Protein AF-A0A8T7DQ80-F1 (afdb_monomer_lite)

pLDDT: mean 82.79, std 16.05, range [33.38, 98.5]

Secondary structure (DSSP, 8-state):
----PPPPP---PPPTTTHHHHHHHHHHHHHHHT------PPPPP-THHHHHT-EEEEETTEEEEEEEPPHHHHHHHHSS-TTTTT-EEEEEEEEE-SSS-BEEEGGGT-TTPBPHHHHHHTT--TT-HHHHHHHHHHHHHHBPPSPB-TT-EEEEEEEE---SSB--EEEEEE-SS-EEEEEE--B-TTS--SS--HHHHHHHHHHT--EEE-SHHHHHHHHHTS-SEEE-TTSSSEEEE--EEEEE-HHHHHHHHHTTTEEE---GGGGG-BBTTB--SEEEEEE-TTS-EEEEEEEEEEEEEETTEEEEEEEEE-BSSGGG-----HHHHHHHHHS-PBPSBHHHHHHHHHHHHHHHT-EEEEEEEE-S-PPPTT--EE-TTS-EEB--SEEEEEEE--S-S--TT----TTS-HHHHHHHHHHHHHHHHT-

Sequence (435 aa):
MNVTKPKALHQRRLTNQQRPALCVLLLVLCLALSGCATWQSPETFDITVLRARAETEAVGGVRLSAAVLSSAESQQIFGAAVNEAGVQPVWIELENSTDQALWLMRSGTDPDLFSPLEVAWTFHKAFAADTNASIDEHFDALSFQNPILRGETKSGILYTNPHRKTRFLVIDILGQGQLFPFTLFPRVPDDVTDETTRLDRATRLIEAAEADYQQADEFRAALERLPCCATNADGSRAGDPVNAVLVGDIEAVAAAVIRRGFRADIKAVDNEQHLFDRKPDFVLRKVGQSAAPANWLRIWVAPMRYQGKAVFLVQTGRPLGWRFTELEDDDELEKQDLELKLNSSIDEVRDLLIEDLLYSGGLAKLAFVNGVGATEPGEYRSNLGGNRYQTDGLRAVMFLLTRPLSLSDLELLDWHPLLKLREIEAIENNENNQR

Structure (mmCIF, N/CA/C/O backbone):
data_AF-A0A8T7DQ80-F1
#
_entry.id   AF-A0A8T7DQ80-F1
#
loop_
_atom_site.group_PDB
_atom_site.id
_atom_site.type_symbol
_atom_site.label_atom_id
_atom_site.label_alt_id
_atom_site.label_comp_id
_atom_site.label_asym_id
_atom_site.label_entity_id
_atom_site.label_seq_id
_atom_site.pdbx_PDB_ins_code
_atom_site.Cartn_x
_atom_site.Cartn_y
_atom_site.Cartn_z
_atom_site.occupancy
_atom_site.B_iso_or_equiv
_atom_site.auth_seq_id
_atom_site.auth_comp_id
_atom_site.auth_asym_id
_atom_site.auth_atom_id
_atom_site.pdbx_PDB_model_num
ATOM 1 N N . MET A 1 1 ? -8.228 85.689 -3.441 1.00 42.44 1 MET A N 1
ATOM 2 C CA . MET A 1 1 ? -7.731 84.922 -2.278 1.00 42.44 1 MET A CA 1
ATOM 3 C C . MET A 1 1 ? -8.676 85.143 -1.110 1.00 42.44 1 MET A C 1
ATOM 5 O O . MET A 1 1 ? -8.646 86.218 -0.535 1.00 42.44 1 MET A O 1
ATOM 9 N N . ASN A 1 2 ? -9.554 84.185 -0.814 1.00 33.38 2 ASN A N 1
ATOM 10 C CA . ASN A 1 2 ? -9.916 83.829 0.559 1.00 33.38 2 ASN A CA 1
ATOM 11 C C . ASN A 1 2 ? -10.813 82.591 0.569 1.00 33.38 2 ASN A C 1
ATOM 13 O O . ASN A 1 2 ? -11.728 82.443 -0.235 1.00 33.38 2 ASN A O 1
ATOM 17 N N . VAL A 1 3 ? -10.448 81.694 1.475 1.00 40.69 3 VAL A N 1
ATOM 18 C CA . VAL A 1 3 ? -10.930 80.333 1.685 1.00 40.69 3 VAL A CA 1
ATOM 19 C C . VAL A 1 3 ? -12.301 80.349 2.363 1.00 40.69 3 VAL A C 1
ATOM 21 O O . VAL A 1 3 ? -12.510 81.102 3.310 1.00 40.69 3 VAL A O 1
ATOM 24 N N . THR A 1 4 ? -13.205 79.453 1.963 1.00 39.44 4 THR A N 1
ATOM 25 C CA . THR A 1 4 ? -14.360 79.052 2.786 1.00 39.44 4 THR A CA 1
ATOM 26 C C . THR A 1 4 ? -14.450 77.524 2.822 1.00 39.44 4 THR A C 1
ATOM 28 O O . THR A 1 4 ? -14.641 76.870 1.803 1.00 39.44 4 THR A O 1
ATOM 31 N N . LYS A 1 5 ? -14.228 76.956 4.016 1.00 37.59 5 LYS A N 1
ATOM 32 C CA . LYS A 1 5 ? -14.289 75.517 4.332 1.00 37.59 5 LYS A CA 1
ATOM 33 C C . LYS A 1 5 ? -15.748 75.040 4.469 1.00 37.59 5 LYS A C 1
ATOM 35 O O . LYS A 1 5 ? -16.559 75.797 5.004 1.00 37.59 5 LYS A O 1
ATOM 40 N N . PRO A 1 6 ? -16.080 73.785 4.109 1.00 41.59 6 PRO A N 1
ATOM 41 C CA . PRO A 1 6 ? -17.365 73.181 4.447 1.00 41.59 6 PRO A CA 1
ATOM 42 C C . PRO A 1 6 ? -17.398 72.581 5.869 1.00 41.59 6 PRO A C 1
ATOM 44 O O . PRO A 1 6 ? -16.375 72.329 6.505 1.00 41.59 6 PRO A O 1
ATOM 47 N N . LYS A 1 7 ? -18.635 72.422 6.352 1.00 41.66 7 LYS A N 1
ATOM 48 C CA . LYS A 1 7 ? -19.104 72.176 7.725 1.00 41.66 7 LYS A CA 1
ATOM 49 C C . LYS A 1 7 ? -18.701 70.808 8.301 1.00 41.66 7 LYS A C 1
ATOM 51 O O . LYS A 1 7 ? -18.725 69.800 7.605 1.00 41.66 7 LYS A O 1
ATOM 56 N N . ALA A 1 8 ? -18.423 70.783 9.605 1.00 40.50 8 ALA A N 1
ATOM 57 C CA . ALA A 1 8 ? -18.152 69.578 10.385 1.00 40.50 8 ALA A CA 1
ATOM 58 C C . ALA A 1 8 ? -19.435 68.772 10.674 1.00 40.50 8 ALA A C 1
ATOM 60 O O . ALA A 1 8 ? -20.401 69.309 11.218 1.00 40.50 8 ALA A O 1
ATOM 61 N N . LEU A 1 9 ? -19.415 67.475 10.356 1.00 43.16 9 LEU A N 1
ATOM 62 C CA . LEU A 1 9 ? -20.374 66.480 10.841 1.00 43.16 9 LEU A CA 1
ATOM 63 C C . LEU A 1 9 ? -20.007 66.075 12.276 1.00 43.16 9 LEU A C 1
ATOM 65 O O . LEU A 1 9 ? -18.862 65.758 12.595 1.00 43.16 9 LEU A O 1
ATOM 69 N N . HIS A 1 10 ? -21.004 66.127 13.150 1.00 39.41 10 HIS A N 1
ATOM 70 C CA . HIS A 1 10 ? -20.900 65.915 14.587 1.00 39.41 10 HIS A CA 1
ATOM 71 C C . HIS A 1 10 ? -20.695 64.418 14.897 1.00 39.41 10 HIS A C 1
ATOM 73 O O . HIS A 1 10 ? -21.653 63.654 14.984 1.00 39.41 10 HIS A O 1
ATOM 79 N N . GLN A 1 11 ? -19.448 63.977 15.083 1.00 45.88 11 GLN A N 1
ATOM 80 C CA . GLN A 1 11 ? -19.173 62.687 15.722 1.00 45.88 11 GLN A CA 1
ATOM 81 C C . GLN A 1 11 ? -19.475 62.815 17.221 1.00 45.88 11 GLN A C 1
ATOM 83 O O . GLN A 1 11 ? -18.706 63.423 17.970 1.00 45.88 11 GLN A O 1
ATOM 88 N N . ARG A 1 12 ? -20.603 62.250 17.673 1.00 47.06 12 ARG A N 1
ATOM 89 C CA . ARG A 1 12 ? -20.876 62.051 19.104 1.00 47.06 12 ARG A CA 1
ATOM 90 C C . ARG A 1 12 ? -19.801 61.118 19.671 1.00 47.06 12 ARG A C 1
ATOM 92 O O . ARG A 1 12 ? -19.865 59.906 19.495 1.00 47.06 12 ARG A O 1
ATOM 99 N N . ARG A 1 13 ? -18.795 61.694 20.332 1.00 48.84 13 ARG A N 1
ATOM 100 C CA . ARG A 1 13 ? -17.814 60.945 21.125 1.00 48.84 13 ARG A CA 1
ATOM 101 C C . ARG A 1 13 ? -18.537 60.324 22.318 1.00 48.84 13 ARG A C 1
ATOM 103 O O . ARG A 1 13 ? -19.092 61.049 23.140 1.00 48.84 13 ARG A O 1
ATOM 110 N N . LEU A 1 14 ? -18.519 58.996 22.398 1.00 50.69 14 LEU A N 1
ATOM 111 C CA . LEU A 1 14 ? -18.925 58.248 23.588 1.00 50.69 14 LEU A CA 1
ATOM 112 C C . LEU A 1 14 ? -18.101 58.752 24.785 1.00 50.69 14 LEU A C 1
ATOM 114 O O . LEU A 1 14 ? -16.873 58.856 24.704 1.00 50.69 14 LEU A O 1
ATOM 118 N N . THR A 1 15 ? -18.770 59.126 25.872 1.00 52.12 15 THR A N 1
ATOM 119 C CA . THR A 1 15 ? -18.128 59.648 27.084 1.00 52.12 15 THR A CA 1
ATOM 120 C C . THR A 1 15 ? -17.340 58.542 27.796 1.00 52.12 15 THR A C 1
ATOM 122 O O . THR A 1 15 ? -17.677 57.360 27.718 1.00 52.12 15 THR A O 1
ATOM 125 N N . ASN A 1 16 ? -16.273 58.917 28.514 1.00 55.44 16 ASN A N 1
ATOM 126 C CA . ASN A 1 16 ? -15.303 57.997 29.139 1.00 55.44 16 ASN A CA 1
ATOM 127 C C . ASN A 1 16 ? -15.929 57.008 30.156 1.00 55.44 16 ASN A C 1
ATOM 129 O O . ASN A 1 16 ? -15.294 56.034 30.542 1.00 55.44 16 ASN A O 1
ATOM 133 N N . GLN A 1 17 ? -17.185 57.235 30.552 1.00 55.91 17 GLN A N 1
ATOM 134 C CA . GLN A 1 17 ? -17.971 56.404 31.469 1.00 55.91 17 GLN A CA 1
ATOM 135 C C . GLN A 1 17 ? -18.665 55.207 30.784 1.00 55.91 17 GLN A C 1
ATOM 137 O O . GLN A 1 17 ? -19.036 54.255 31.461 1.00 55.91 17 GLN A O 1
ATOM 142 N N . GLN A 1 18 ? -18.819 55.219 29.452 1.00 54.50 18 GLN A N 1
ATOM 143 C CA . GLN A 1 18 ? -19.485 54.150 28.684 1.00 54.50 18 GLN A CA 1
ATOM 144 C C . GLN A 1 18 ? -18.513 53.096 28.123 1.00 54.50 18 GLN A C 1
ATOM 146 O O . GLN A 1 18 ? -18.938 52.028 27.691 1.00 54.50 18 GLN A O 1
ATOM 151 N N . ARG A 1 19 ? -17.202 53.364 28.163 1.00 56.34 19 ARG A N 1
ATOM 152 C CA . ARG A 1 19 ? -16.142 52.450 27.704 1.00 56.34 19 ARG A CA 1
ATOM 153 C C . ARG A 1 19 ? -16.031 51.139 28.500 1.00 56.34 19 ARG A C 1
ATOM 155 O O . ARG A 1 19 ? -15.946 50.104 27.849 1.00 56.34 19 ARG A O 1
ATOM 162 N N . PRO A 1 20 ? -16.073 51.118 29.850 1.00 58.88 20 PRO A N 1
ATOM 163 C CA . PRO A 1 20 ? -16.001 49.854 30.584 1.00 58.88 20 PRO A CA 1
ATOM 164 C C . PRO A 1 20 ? -17.260 49.005 30.381 1.00 58.88 20 PRO A C 1
ATOM 166 O O . PRO A 1 20 ? -17.151 47.799 30.212 1.00 58.88 20 PRO A O 1
ATOM 169 N N . ALA A 1 21 ? -18.441 49.629 30.302 1.00 68.19 21 ALA A N 1
ATOM 170 C CA . ALA A 1 21 ? -19.693 48.928 30.018 1.00 68.19 21 ALA A CA 1
ATOM 171 C C . ALA A 1 21 ? -19.710 48.322 28.605 1.00 68.19 21 ALA A C 1
ATOM 173 O O . ALA A 1 21 ? -20.167 47.198 28.434 1.00 68.19 21 ALA A O 1
ATOM 174 N N . LEU A 1 22 ? -19.162 49.028 27.608 1.00 69.25 22 LEU A N 1
ATOM 175 C CA . LEU A 1 22 ? -19.029 48.516 26.244 1.00 69.25 22 LEU A CA 1
ATOM 176 C C . LEU A 1 22 ? -18.003 47.375 26.154 1.00 69.25 22 LEU A C 1
ATOM 178 O O . LEU A 1 22 ? -18.264 46.399 25.464 1.00 69.25 22 LEU A O 1
ATOM 182 N N . CYS A 1 23 ? -16.877 47.456 26.877 1.00 72.81 23 CYS A N 1
ATOM 183 C CA . CYS A 1 23 ? -15.899 46.366 26.951 1.00 72.81 23 CYS A CA 1
ATOM 184 C C . CYS A 1 23 ? -16.455 45.133 27.672 1.00 72.81 23 CYS A C 1
ATOM 186 O O . CYS A 1 23 ? -16.243 44.026 27.197 1.00 72.81 23 CYS A O 1
ATOM 188 N N . VAL A 1 24 ? -17.190 45.303 28.777 1.00 77.19 24 VAL A N 1
ATOM 189 C CA . VAL A 1 24 ? -17.860 44.192 29.474 1.00 77.19 24 VAL A CA 1
ATOM 190 C C . VAL A 1 24 ? -18.943 43.582 28.588 1.00 77.19 24 VAL A C 1
ATOM 192 O O . VAL A 1 24 ? -19.022 42.366 28.497 1.00 77.19 24 VAL A O 1
ATOM 195 N N . LEU A 1 25 ? -19.727 44.399 27.879 1.00 77.19 25 LEU A N 1
ATOM 196 C CA . LEU A 1 25 ? -20.731 43.910 26.937 1.00 77.19 25 LEU A CA 1
ATOM 197 C C . LEU A 1 25 ? -20.091 43.157 25.764 1.00 77.19 25 LEU A C 1
ATOM 199 O O . LEU A 1 25 ? -20.597 42.109 25.400 1.00 77.19 25 LEU A O 1
ATOM 203 N N . LEU A 1 26 ? -18.971 43.636 25.209 1.00 74.81 26 LEU A N 1
ATOM 204 C CA . LEU A 1 26 ? -18.195 42.929 24.180 1.00 74.81 26 LEU A CA 1
ATOM 205 C C . LEU A 1 26 ? -17.578 41.634 24.712 1.00 74.81 26 LEU A C 1
ATOM 207 O O . LEU A 1 26 ? -17.591 40.640 24.004 1.00 74.81 26 LEU A O 1
ATOM 211 N N . LEU A 1 27 ? -17.087 41.615 25.952 1.00 75.00 27 LEU A N 1
ATOM 212 C CA . LEU A 1 27 ? -16.550 40.410 26.582 1.00 75.00 27 LEU A CA 1
ATOM 213 C C . LEU A 1 27 ? -17.657 39.377 26.824 1.00 75.00 27 LEU A C 1
ATOM 215 O O . LEU A 1 27 ? -17.475 38.209 26.514 1.00 75.00 27 LEU A O 1
ATOM 219 N N . VAL A 1 28 ? -18.824 39.814 27.305 1.00 71.31 28 VAL A N 1
ATOM 220 C CA . VAL A 1 28 ? -20.019 38.977 27.483 1.00 71.31 28 VAL A CA 1
ATOM 221 C C . VAL A 1 28 ? -20.570 38.515 26.135 1.00 71.31 28 VAL A C 1
ATOM 223 O O . VAL A 1 28 ? -20.982 37.370 26.025 1.00 71.31 28 VAL A O 1
ATOM 226 N N . LEU A 1 29 ? -20.535 39.350 25.093 1.00 66.38 29 LEU A N 1
ATOM 227 C CA . LEU A 1 29 ? -20.951 38.971 23.743 1.00 66.38 29 LEU A CA 1
ATOM 228 C C . LEU A 1 29 ? -19.954 37.994 23.107 1.00 66.38 29 LEU A C 1
ATOM 230 O O . LEU A 1 29 ? -20.387 37.054 22.463 1.00 66.38 29 LEU A O 1
ATOM 234 N N . CYS A 1 30 ? -18.646 38.142 23.335 1.00 62.66 30 CYS A N 1
ATOM 235 C CA . CYS A 1 30 ? -17.635 37.160 22.933 1.00 62.66 30 CYS A CA 1
ATOM 236 C C . CYS A 1 30 ? -17.750 35.852 23.733 1.00 62.66 30 CYS A C 1
ATOM 238 O O . CYS A 1 30 ? -17.563 34.785 23.160 1.00 62.66 30 CYS A O 1
ATOM 240 N N . LEU A 1 31 ? -18.110 35.911 25.022 1.00 60.41 31 LEU A N 1
ATOM 241 C CA . LEU A 1 31 ? -18.412 34.745 25.868 1.00 60.41 31 LEU A CA 1
ATOM 242 C C . LEU A 1 31 ? -19.748 34.072 25.490 1.00 60.41 31 LEU A C 1
ATOM 244 O O . LEU A 1 31 ? -19.900 32.869 25.651 1.00 60.41 31 LEU A O 1
ATOM 248 N N . ALA A 1 32 ? -20.711 34.830 24.956 1.00 55.25 32 ALA A N 1
ATOM 249 C CA . ALA A 1 32 ? -21.999 34.319 24.481 1.00 55.25 32 ALA A CA 1
ATOM 250 C C . ALA A 1 32 ? -21.941 33.816 23.025 1.00 55.25 32 ALA A C 1
ATOM 252 O O . ALA A 1 32 ? -22.652 32.881 22.674 1.00 55.25 32 ALA A O 1
ATOM 253 N N . LEU A 1 33 ? -21.080 34.399 22.183 1.00 51.19 33 LEU A N 1
ATOM 254 C CA . LEU A 1 33 ? -20.779 33.936 20.819 1.00 51.19 33 LEU A CA 1
ATOM 255 C C . LEU A 1 33 ? -19.760 32.787 20.801 1.00 51.19 33 LEU A C 1
ATOM 257 O O . LEU A 1 33 ? -19.656 32.092 19.799 1.00 51.19 33 LEU A O 1
ATOM 261 N N . SER A 1 34 ? -19.068 32.540 21.916 1.00 49.25 34 SER A N 1
ATOM 262 C CA . SER A 1 34 ? -18.430 31.247 22.208 1.00 49.25 34 SER A CA 1
ATOM 263 C C . SER A 1 34 ? -19.418 30.240 22.808 1.00 49.25 34 SER A C 1
ATOM 265 O O . SER A 1 34 ? -18.999 29.222 23.352 1.00 49.25 34 SER A O 1
ATOM 267 N N . GLY A 1 35 ? -20.727 30.494 22.655 1.00 42.78 35 GLY A N 1
ATOM 268 C CA . GLY A 1 35 ? -21.788 29.504 22.790 1.00 42.78 35 GLY A CA 1
ATOM 269 C C . GLY A 1 35 ? -21.423 28.250 22.005 1.00 42.78 35 GLY A C 1
ATOM 270 O O . GLY A 1 35 ? -21.462 28.216 20.777 1.00 42.78 35 GLY A O 1
ATOM 271 N N . CYS A 1 36 ? -20.985 27.255 22.764 1.00 45.81 36 CYS A N 1
ATOM 272 C CA . CYS A 1 36 ? -20.348 26.041 22.318 1.00 45.81 36 CYS A CA 1
ATOM 273 C C . CYS A 1 36 ? -21.234 25.281 21.329 1.00 45.81 36 CYS A C 1
ATOM 275 O O . CYS A 1 36 ? -22.315 24.818 21.688 1.00 45.81 36 CYS A O 1
ATOM 277 N N . ALA A 1 37 ? -20.711 24.988 20.141 1.00 53.25 37 ALA A N 1
ATOM 278 C CA . ALA A 1 37 ? -20.939 23.653 19.606 1.00 53.25 37 ALA A CA 1
ATOM 279 C C . ALA A 1 37 ? -20.212 22.689 20.561 1.00 53.25 37 ALA A C 1
ATOM 281 O O . ALA A 1 37 ? -19.023 22.406 20.395 1.00 53.25 37 ALA A O 1
ATOM 282 N N . THR A 1 38 ? -20.859 22.324 21.671 1.00 67.44 38 THR A N 1
ATOM 283 C CA . THR A 1 38 ? -20.362 21.285 22.576 1.00 67.44 38 THR A CA 1
ATOM 284 C C . THR A 1 38 ? -20.251 20.027 21.734 1.00 67.44 38 THR A C 1
ATOM 286 O O . THR A 1 38 ? -21.204 19.694 21.031 1.00 67.44 38 THR A O 1
ATOM 289 N N . TRP A 1 39 ? -19.082 19.385 21.731 1.00 79.81 39 TRP A N 1
ATOM 290 C CA . TRP A 1 39 ? -18.970 18.073 21.107 1.00 79.81 39 TRP A CA 1
ATOM 291 C C . TRP A 1 39 ? -20.033 17.179 21.751 1.00 79.81 39 TRP A C 1
ATOM 293 O O . TRP A 1 39 ? -20.158 17.146 22.977 1.00 79.81 39 TRP A O 1
ATOM 303 N N . GLN A 1 40 ? -20.866 16.565 20.923 1.00 72.06 40 GLN A N 1
ATOM 304 C CA . GLN A 1 40 ? -21.898 15.644 21.368 1.00 72.06 40 GLN A CA 1
ATOM 305 C C . GLN A 1 40 ? -21.432 14.253 20.980 1.00 72.06 40 GLN A C 1
ATOM 307 O O . GLN A 1 40 ? -21.054 14.042 19.827 1.00 72.06 40 GLN A O 1
ATOM 312 N N . SER A 1 41 ? -21.461 13.331 21.945 1.00 70.50 41 SER A N 1
ATOM 313 C CA . SER A 1 41 ? -21.255 11.918 21.647 1.00 70.50 41 SER A CA 1
ATOM 314 C C . SER A 1 41 ? -22.276 11.515 20.576 1.00 70.50 41 SER A C 1
ATOM 316 O O . SER A 1 41 ? -23.471 11.779 20.762 1.00 70.50 41 SER A O 1
ATOM 318 N N . PRO A 1 42 ? -21.827 10.985 19.430 1.00 77.75 42 PRO A N 1
ATOM 319 C CA . PRO A 1 42 ? -22.732 10.712 18.328 1.00 77.75 42 PRO A CA 1
ATOM 320 C C . PRO A 1 42 ? -23.739 9.608 18.637 1.00 77.75 42 PRO A C 1
ATOM 322 O O . PRO A 1 42 ? -23.501 8.732 19.468 1.00 77.75 42 PRO A O 1
ATOM 325 N N . GLU A 1 43 ? -24.866 9.633 17.925 1.00 66.62 43 GLU A N 1
ATOM 326 C CA . GLU A 1 43 ? -25.833 8.538 17.957 1.00 66.62 43 GLU A CA 1
ATOM 327 C C . GLU A 1 43 ? -25.218 7.238 17.411 1.00 66.62 43 GLU A C 1
ATOM 329 O O . GLU A 1 43 ? -24.258 7.247 16.640 1.00 66.62 43 GLU A O 1
ATOM 334 N N . THR A 1 44 ? -25.786 6.098 17.809 1.00 70.62 44 THR A N 1
ATOM 335 C CA . THR A 1 44 ? -25.333 4.773 17.367 1.00 70.62 44 THR A CA 1
ATOM 336 C C . THR A 1 44 ? -25.284 4.683 15.843 1.00 70.62 44 THR A C 1
ATOM 338 O O . THR A 1 44 ? -26.305 4.852 15.175 1.00 70.62 44 THR A O 1
ATOM 341 N N . PHE A 1 45 ? -24.110 4.369 15.302 1.00 79.81 45 PHE A N 1
ATOM 342 C CA . PHE A 1 45 ? -23.899 4.194 13.871 1.00 79.81 45 PHE A CA 1
ATOM 343 C C . PHE A 1 45 ? -24.240 2.766 13.420 1.00 79.81 45 PHE A C 1
ATOM 345 O O . PHE A 1 45 ? -23.850 1.785 14.059 1.00 79.81 45 PHE A O 1
ATOM 352 N N . ASP A 1 46 ? -24.936 2.640 12.288 1.00 85.19 46 ASP A N 1
ATOM 353 C CA . ASP A 1 46 ? -25.253 1.342 11.697 1.00 85.19 46 ASP A CA 1
ATOM 354 C C . ASP A 1 46 ? -24.040 0.754 10.961 1.00 85.19 46 ASP A C 1
ATOM 356 O O . ASP A 1 46 ? -23.758 1.055 9.798 1.00 85.19 46 ASP A O 1
ATOM 360 N N . ILE A 1 47 ? -23.341 -0.154 11.643 1.00 86.75 47 ILE A N 1
ATOM 361 C CA . ILE A 1 47 ? -22.156 -0.831 11.111 1.00 86.75 47 ILE A CA 1
ATOM 362 C C . ILE A 1 47 ? -22.432 -1.662 9.849 1.00 86.75 47 ILE A C 1
ATOM 364 O O . ILE A 1 47 ? -21.500 -1.995 9.114 1.00 86.75 47 ILE A O 1
ATOM 368 N N . THR A 1 48 ? -23.694 -2.005 9.561 1.00 89.44 48 THR A N 1
ATOM 369 C CA . THR A 1 48 ? -24.036 -2.783 8.363 1.00 89.44 48 THR A CA 1
ATOM 370 C C . THR A 1 48 ? -23.682 -2.044 7.076 1.00 89.44 48 THR A C 1
ATOM 372 O O . THR A 1 48 ? -23.323 -2.691 6.093 1.00 89.44 48 THR A O 1
ATOM 375 N N . VAL A 1 49 ? -23.670 -0.706 7.099 1.00 91.06 49 VAL A N 1
ATOM 376 C CA . VAL A 1 49 ? -23.241 0.130 5.969 1.00 91.06 49 VAL A CA 1
ATOM 377 C C . VAL A 1 49 ? -21.759 -0.084 5.654 1.00 91.06 49 VAL A C 1
ATOM 379 O O . VAL A 1 49 ? -21.394 -0.234 4.487 1.00 91.06 49 VAL A O 1
ATOM 382 N N . LEU A 1 50 ? -20.905 -0.172 6.682 1.00 93.88 50 LEU A N 1
ATOM 383 C CA . LEU A 1 50 ? -19.479 -0.468 6.506 1.00 93.88 50 LEU A CA 1
ATOM 384 C C . LEU A 1 50 ? -19.269 -1.913 6.056 1.00 93.88 50 LEU A C 1
ATOM 386 O O . LEU A 1 50 ? -18.544 -2.144 5.089 1.00 93.88 50 LEU A O 1
ATOM 390 N N . ARG A 1 51 ? -19.961 -2.876 6.685 1.00 94.62 51 ARG A N 1
ATOM 391 C CA . ARG A 1 51 ? -19.918 -4.296 6.288 1.00 94.62 51 ARG A CA 1
ATOM 392 C C . ARG A 1 51 ? -20.320 -4.508 4.828 1.00 94.62 51 ARG A C 1
ATOM 394 O O . ARG A 1 51 ? -19.686 -5.302 4.144 1.00 94.62 51 ARG A O 1
ATOM 401 N N . ALA A 1 52 ? -21.334 -3.796 4.335 1.00 93.38 52 ALA A N 1
ATOM 402 C CA . ALA A 1 52 ? -21.841 -3.950 2.970 1.00 93.38 52 ALA A CA 1
ATOM 403 C C . ALA A 1 52 ? -20.812 -3.594 1.882 1.00 93.38 52 ALA A C 1
ATOM 405 O O . ALA A 1 52 ? -20.926 -4.074 0.755 1.00 93.38 52 ALA A O 1
ATOM 406 N N . ARG A 1 53 ? -19.816 -2.760 2.208 1.00 92.12 53 ARG A N 1
ATOM 407 C CA . ARG A 1 53 ? -18.743 -2.338 1.291 1.00 92.12 53 ARG A CA 1
ATOM 408 C C . ARG A 1 53 ? -17.349 -2.784 1.733 1.00 92.12 53 ARG A C 1
ATOM 410 O O . ARG A 1 53 ? -16.365 -2.280 1.191 1.00 92.12 53 ARG A O 1
ATOM 417 N N . ALA A 1 54 ? -17.268 -3.651 2.737 1.00 95.12 54 ALA A N 1
ATOM 418 C CA . ALA A 1 54 ? -16.002 -4.138 3.248 1.00 95.12 54 ALA A CA 1
ATOM 419 C C . ALA A 1 54 ? -15.368 -5.126 2.266 1.00 95.12 54 ALA A C 1
ATOM 421 O O . ALA A 1 54 ? -16.056 -5.956 1.674 1.00 95.12 54 ALA A O 1
ATOM 422 N N . GLU A 1 55 ? -14.048 -5.051 2.133 1.00 94.62 55 GLU A N 1
ATOM 423 C CA . GLU A 1 55 ? -13.269 -6.107 1.492 1.00 94.62 55 GLU A CA 1
ATOM 424 C C . GLU A 1 55 ? -13.013 -7.204 2.520 1.00 94.62 55 GLU A C 1
ATOM 426 O O . GLU A 1 55 ? -12.632 -6.903 3.656 1.00 94.62 55 GLU A O 1
ATOM 431 N N . THR A 1 56 ? -13.220 -8.459 2.129 1.00 96.19 56 THR A N 1
ATOM 432 C CA . THR A 1 56 ? -13.099 -9.613 3.023 1.00 96.19 56 THR A CA 1
ATOM 433 C C . THR A 1 56 ? -12.127 -10.632 2.457 1.00 96.19 56 THR A C 1
ATOM 435 O O . THR A 1 56 ? -12.236 -11.040 1.304 1.00 96.19 56 THR A O 1
ATOM 438 N N . GLU A 1 57 ? -11.238 -11.121 3.311 1.00 95.50 57 GLU A N 1
ATOM 439 C CA . GLU A 1 57 ? -10.318 -12.211 3.007 1.00 95.50 57 GLU A CA 1
ATOM 440 C C . GLU A 1 57 ? -10.316 -13.218 4.166 1.00 95.50 57 GLU A C 1
ATOM 442 O O . GLU A 1 57 ? -10.583 -12.869 5.320 1.00 95.50 57 GLU A O 1
ATOM 447 N N . ALA A 1 58 ? -10.050 -14.490 3.865 1.00 95.81 58 ALA A N 1
ATOM 448 C CA . ALA A 1 58 ? -9.958 -15.549 4.861 1.00 95.81 58 ALA A CA 1
ATOM 449 C C . ALA A 1 58 ? -8.653 -16.334 4.699 1.00 95.81 58 ALA A C 1
ATOM 451 O O . ALA A 1 58 ? -8.379 -16.887 3.636 1.00 95.81 58 ALA A O 1
ATOM 452 N N . VAL A 1 59 ? -7.876 -16.424 5.778 1.00 91.75 59 VAL A N 1
ATOM 453 C CA . VAL A 1 59 ? -6.583 -17.112 5.820 1.00 91.75 59 VAL A CA 1
ATOM 454 C C . VAL A 1 59 ? -6.536 -17.995 7.060 1.00 91.75 59 VAL A C 1
ATOM 456 O O . VAL A 1 59 ? -6.659 -17.517 8.182 1.00 91.75 59 VAL A O 1
ATOM 459 N N . GLY A 1 60 ? -6.355 -19.305 6.870 1.00 90.06 60 GLY A N 1
ATOM 460 C CA . GLY A 1 60 ? -6.045 -20.233 7.965 1.00 90.06 60 GLY A CA 1
ATOM 461 C C . GLY A 1 60 ? -7.063 -20.284 9.115 1.00 90.06 60 GLY A C 1
ATOM 462 O O . GLY A 1 60 ? -6.660 -20.494 10.251 1.00 90.06 60 GLY A O 1
ATOM 463 N N . GLY A 1 61 ? -8.359 -20.088 8.848 1.00 93.31 61 GLY A N 1
ATOM 464 C CA . GLY A 1 61 ? -9.398 -20.057 9.892 1.00 93.31 61 GLY A CA 1
ATOM 465 C C . GLY A 1 61 ? -9.598 -18.687 10.549 1.00 93.31 61 GLY A C 1
ATOM 466 O O . GLY A 1 61 ? -10.328 -18.583 11.529 1.00 93.31 61 GLY A O 1
ATOM 467 N N . VAL A 1 62 ? -8.982 -17.637 10.006 1.00 96.56 62 VAL A N 1
ATOM 468 C CA . VAL A 1 62 ? -9.218 -16.241 10.384 1.00 96.56 62 VAL A CA 1
ATOM 469 C C . VAL A 1 62 ? -9.861 -15.533 9.200 1.00 96.56 62 VAL A C 1
ATOM 471 O O . VAL A 1 62 ? -9.328 -15.597 8.092 1.00 96.56 62 VAL A O 1
ATOM 474 N N . ARG A 1 63 ? -10.996 -14.862 9.410 1.00 98.06 63 ARG A N 1
ATOM 475 C CA . ARG A 1 63 ? -11.644 -14.028 8.387 1.00 98.06 63 ARG A CA 1
ATOM 476 C C . ARG A 1 63 ? -11.553 -12.565 8.798 1.00 98.06 63 ARG A C 1
ATOM 478 O O . ARG A 1 63 ? -12.021 -12.195 9.869 1.00 98.06 63 ARG A O 1
ATOM 485 N N . LEU A 1 64 ? -10.952 -11.747 7.944 1.00 97.50 64 LEU A N 1
ATOM 486 C CA . LEU A 1 64 ? -10.781 -10.311 8.139 1.00 97.50 64 LEU A CA 1
ATOM 487 C C . LEU A 1 64 ? -11.664 -9.572 7.136 1.00 97.50 64 LEU A C 1
ATOM 489 O O . LEU A 1 64 ? -11.615 -9.859 5.943 1.00 97.50 64 LEU A O 1
ATOM 493 N N . SER A 1 65 ? -12.441 -8.607 7.616 1.00 98.06 65 SER A N 1
ATOM 494 C CA . SER A 1 65 ? -13.173 -7.646 6.788 1.00 98.06 65 SER A CA 1
ATOM 495 C C . SER A 1 65 ? -12.722 -6.230 7.120 1.00 98.06 65 SER A C 1
ATOM 497 O O . SER A 1 65 ? -12.521 -5.922 8.294 1.00 98.06 65 SER A O 1
ATOM 499 N N . ALA A 1 66 ? -12.569 -5.363 6.118 1.00 97.25 66 ALA A N 1
ATOM 500 C CA . ALA A 1 66 ? -12.152 -3.980 6.341 1.00 97.25 66 ALA A CA 1
ATOM 501 C C . ALA A 1 66 ? -12.847 -2.973 5.417 1.00 97.25 66 ALA A C 1
ATOM 503 O O . ALA A 1 66 ? -13.042 -3.233 4.229 1.00 97.25 66 ALA A O 1
ATOM 504 N N . ALA A 1 67 ? -13.153 -1.786 5.949 1.00 96.75 67 ALA A N 1
ATOM 505 C CA . ALA A 1 67 ? -13.712 -0.661 5.202 1.00 96.75 67 ALA A CA 1
ATOM 506 C C . ALA A 1 67 ? -13.094 0.674 5.656 1.00 96.75 67 ALA A C 1
ATOM 508 O O . ALA A 1 67 ? -12.989 0.951 6.850 1.00 96.75 67 ALA A O 1
ATOM 509 N N . VAL A 1 68 ? -12.703 1.525 4.703 1.00 95.19 68 VAL A N 1
ATOM 510 C CA . VAL A 1 68 ? -12.207 2.890 4.979 1.00 95.19 68 VAL A CA 1
ATOM 511 C C . VAL A 1 68 ? -13.384 3.817 5.242 1.00 95.19 68 VAL A C 1
ATOM 513 O O . VAL A 1 68 ? -14.266 3.876 4.390 1.00 95.19 68 VAL A O 1
ATOM 516 N N . LEU A 1 69 ? -13.404 4.554 6.351 1.00 95.31 69 LEU A N 1
ATOM 517 C CA . LEU A 1 69 ? -14.478 5.505 6.664 1.00 95.31 69 LEU A CA 1
ATOM 518 C C . LEU A 1 69 ? -14.410 6.743 5.755 1.00 95.31 69 LEU A C 1
ATOM 520 O O . LEU A 1 69 ? -13.336 7.293 5.501 1.00 95.31 69 LEU A O 1
ATOM 524 N N . SER A 1 70 ? -15.573 7.181 5.286 1.00 93.56 70 SER A N 1
ATOM 525 C CA . SER A 1 70 ? -15.775 8.471 4.623 1.00 93.56 70 SER A CA 1
ATOM 526 C C . SER A 1 70 ? -15.771 9.624 5.630 1.00 93.56 70 SER A C 1
ATOM 528 O O . SER A 1 70 ? -16.000 9.417 6.821 1.00 93.56 70 SER A O 1
ATOM 530 N N . SER A 1 71 ? -15.594 10.857 5.165 1.00 92.44 71 SER A N 1
ATOM 531 C CA . SER A 1 71 ? -15.674 12.069 5.985 1.00 92.44 71 SER A CA 1
ATOM 532 C C . SER A 1 71 ? -17.041 12.213 6.658 1.00 92.44 71 SER A C 1
ATOM 534 O O . SER A 1 71 ? -17.121 12.600 7.824 1.00 92.44 71 SER A O 1
ATOM 536 N N . ALA A 1 72 ? -18.121 11.845 5.958 1.00 91.56 72 ALA A N 1
ATOM 537 C CA . ALA A 1 72 ? -19.470 11.858 6.519 1.00 91.56 72 ALA A CA 1
ATOM 538 C C . ALA A 1 72 ? -19.641 10.808 7.629 1.00 91.56 72 ALA A C 1
ATOM 540 O O . ALA A 1 72 ? -20.171 11.124 8.694 1.00 91.56 72 ALA A O 1
ATOM 541 N N . GLU A 1 73 ? -19.157 9.582 7.409 1.00 93.38 73 GLU A N 1
ATOM 542 C CA . GLU A 1 73 ? -19.173 8.521 8.426 1.00 93.38 73 GLU A CA 1
ATOM 543 C C . GLU A 1 73 ? -18.282 8.886 9.618 1.00 93.38 73 GLU A C 1
ATOM 545 O O . GLU A 1 73 ? -18.674 8.648 10.753 1.00 93.38 73 GLU A O 1
ATOM 550 N N . SER A 1 74 ? -17.133 9.529 9.405 1.00 92.12 74 SER A N 1
ATOM 551 C CA . SER A 1 74 ? -16.281 10.014 10.495 1.00 92.12 74 SER A CA 1
ATOM 552 C C . SER A 1 74 ? -16.992 11.050 11.363 1.00 92.12 74 SER A C 1
ATOM 554 O O . SER A 1 74 ? -16.990 10.926 12.587 1.00 92.12 74 SER A O 1
ATOM 556 N N . GLN A 1 75 ? -17.691 12.018 10.765 1.00 90.50 75 GLN A N 1
ATOM 557 C CA . GLN A 1 75 ? -18.491 12.968 11.539 1.00 90.50 75 GLN A CA 1
ATOM 558 C C . GLN A 1 75 ? -19.613 12.263 12.322 1.00 90.50 75 GLN A C 1
ATOM 560 O O . GLN A 1 75 ? -19.886 12.637 13.461 1.00 90.50 75 GLN A O 1
ATOM 565 N N . GLN A 1 76 ? -20.241 11.238 11.739 1.00 91.44 76 GLN A N 1
ATOM 566 C CA . GLN A 1 76 ? -21.303 10.459 12.384 1.00 91.44 76 GLN A CA 1
ATOM 567 C C . GLN A 1 76 ? -20.798 9.519 13.481 1.00 91.44 76 GLN A C 1
ATOM 569 O O . GLN A 1 76 ? -21.511 9.306 14.447 1.00 91.44 76 GLN A O 1
ATOM 574 N N . ILE A 1 77 ? -19.605 8.944 13.344 1.00 92.94 77 ILE A N 1
ATOM 575 C CA . ILE A 1 77 ? -19.064 7.950 14.281 1.00 92.94 77 ILE A CA 1
ATOM 576 C C . ILE A 1 77 ? -18.293 8.631 15.410 1.00 92.94 77 ILE A C 1
ATOM 578 O O . ILE A 1 77 ? -18.404 8.220 16.561 1.00 92.94 77 ILE A O 1
ATOM 582 N N . PHE A 1 78 ? -17.533 9.687 15.111 1.00 93.00 78 PHE A N 1
ATOM 583 C CA . PHE A 1 78 ? -16.665 10.364 16.082 1.00 93.00 78 PHE A CA 1
ATOM 584 C C . PHE A 1 78 ? -17.223 11.691 16.597 1.00 93.00 78 PHE A C 1
ATOM 586 O O . PHE A 1 78 ? -16.734 12.216 17.596 1.00 93.00 78 PHE A O 1
ATOM 593 N N . GLY A 1 79 ? -18.199 12.288 15.905 1.00 91.56 79 GLY A N 1
ATOM 594 C CA . GLY A 1 79 ? -18.644 13.656 16.193 1.00 91.56 79 GLY A CA 1
ATOM 595 C C . GLY A 1 79 ? -17.608 14.701 15.777 1.00 91.56 79 GLY A C 1
ATOM 596 O O . GLY A 1 79 ? -17.684 15.855 16.200 1.00 91.56 79 GLY A O 1
ATOM 597 N N . ALA A 1 80 ? -16.631 14.295 14.963 1.00 91.38 80 ALA A N 1
ATOM 598 C CA . ALA A 1 80 ? -15.478 15.083 14.569 1.00 91.38 80 ALA A CA 1
ATOM 599 C C . ALA A 1 80 ? -15.046 14.750 13.134 1.00 91.38 80 ALA A C 1
ATOM 601 O O . ALA A 1 80 ? -15.158 13.608 12.680 1.00 91.38 80 ALA A O 1
ATOM 602 N N . ALA A 1 81 ? -14.489 15.743 12.444 1.00 91.38 81 ALA A N 1
ATOM 603 C CA . ALA A 1 81 ? -13.985 15.613 11.082 1.00 91.38 81 ALA A CA 1
ATOM 604 C C . ALA A 1 81 ? -12.585 14.964 11.059 1.00 91.38 81 ALA A C 1
ATOM 606 O O . ALA A 1 81 ? -11.590 15.594 10.712 1.00 91.38 81 ALA A O 1
ATOM 607 N N . VAL A 1 82 ? -12.499 13.688 11.454 1.00 94.81 82 VAL A N 1
ATOM 608 C CA . VAL A 1 82 ? -11.226 12.944 11.565 1.00 94.81 82 VAL A CA 1
ATOM 609 C C . VAL A 1 82 ? -10.450 12.908 10.241 1.00 94.81 82 VAL A C 1
ATOM 611 O O . VAL A 1 82 ? -9.241 13.125 10.235 1.00 94.81 82 VAL A O 1
ATOM 614 N N . ASN A 1 83 ? -11.152 12.733 9.117 1.00 93.06 83 ASN A N 1
ATOM 615 C CA . ASN A 1 83 ? -10.554 12.736 7.778 1.00 93.06 83 ASN A CA 1
ATOM 616 C C . ASN A 1 83 ? -9.913 14.086 7.416 1.00 93.06 83 ASN A C 1
ATOM 618 O O . ASN A 1 83 ? -8.850 14.109 6.801 1.00 93.06 83 ASN A O 1
ATOM 622 N N . GLU A 1 84 ? -10.522 15.201 7.830 1.00 90.38 84 GLU A N 1
ATOM 623 C CA . GLU A 1 84 ? -10.000 16.554 7.579 1.00 90.38 84 GLU A CA 1
ATOM 624 C C . GLU A 1 84 ? -8.756 16.860 8.422 1.00 90.38 84 GLU A C 1
ATOM 626 O O . GLU A 1 84 ? -7.912 17.650 8.010 1.00 90.38 84 GLU A O 1
ATOM 631 N N . ALA A 1 85 ? -8.589 16.182 9.561 1.00 90.38 85 ALA A N 1
ATOM 632 C CA . ALA A 1 85 ? -7.382 16.253 10.385 1.00 90.38 85 ALA A CA 1
ATOM 633 C C . ALA A 1 85 ? -6.202 15.432 9.819 1.00 90.38 85 ALA A C 1
ATOM 635 O O . ALA A 1 85 ? -5.188 15.266 10.493 1.00 90.38 85 ALA A O 1
ATOM 636 N N . GLY A 1 86 ? -6.322 14.891 8.601 1.00 90.38 86 GLY A N 1
ATOM 637 C CA . GLY A 1 86 ? -5.266 14.105 7.960 1.00 90.38 86 GLY A CA 1
ATOM 638 C C . GLY A 1 86 ? -5.159 12.666 8.468 1.00 90.38 86 GLY A C 1
ATOM 639 O O . GLY A 1 86 ? -4.147 12.014 8.229 1.00 90.38 86 GLY A O 1
ATOM 640 N N . VAL A 1 87 ? -6.193 12.150 9.139 1.00 93.81 87 VAL A N 1
ATOM 641 C CA . VAL A 1 87 ? -6.266 10.766 9.628 1.00 93.81 87 VAL A CA 1
ATOM 642 C C . VAL A 1 87 ? -7.310 10.010 8.816 1.00 93.81 87 VAL A C 1
ATOM 644 O O . VAL A 1 87 ? -8.429 10.472 8.665 1.00 93.81 87 VAL A O 1
ATOM 647 N N . GLN A 1 88 ? -6.984 8.823 8.309 1.00 93.94 88 GLN A N 1
ATOM 648 C CA . GLN A 1 88 ? -7.914 7.953 7.586 1.00 93.94 88 GLN A CA 1
ATOM 649 C C . GLN A 1 88 ? -8.308 6.763 8.473 1.00 93.94 88 GLN A C 1
ATOM 651 O O . GLN A 1 88 ? -7.517 5.824 8.629 1.00 93.94 88 GLN A O 1
ATOM 656 N N . PRO A 1 89 ? -9.512 6.767 9.073 1.00 96.12 89 PRO A N 1
ATOM 657 C CA . PRO A 1 89 ? -9.965 5.665 9.905 1.00 96.12 89 PRO A CA 1
ATOM 658 C C . PRO A 1 89 ? -10.347 4.453 9.053 1.00 96.12 89 PRO A C 1
ATOM 660 O O . PRO A 1 89 ? -10.990 4.572 8.007 1.00 96.12 89 PRO A O 1
ATOM 663 N N . VAL A 1 90 ? -9.976 3.269 9.523 1.00 96.31 90 VAL A N 1
ATOM 664 C CA . VAL A 1 90 ? -10.304 1.992 8.891 1.00 96.31 90 VAL A CA 1
ATOM 665 C C . VAL A 1 90 ? -11.035 1.136 9.906 1.00 96.31 90 VAL A C 1
ATOM 667 O O . VAL A 1 90 ? -10.459 0.738 10.917 1.00 96.31 90 VAL A O 1
ATOM 670 N N . TRP A 1 91 ? -12.301 0.848 9.631 1.00 97.38 91 TRP A N 1
ATOM 671 C CA . TRP A 1 91 ? -13.039 -0.155 10.378 1.00 97.38 91 TRP A CA 1
ATOM 672 C C . TRP A 1 91 ? -12.567 -1.541 9.961 1.00 97.38 91 TRP A C 1
ATOM 674 O O . TRP A 1 91 ? -12.409 -1.820 8.770 1.00 97.38 91 TRP A O 1
ATOM 684 N N . ILE A 1 92 ? -12.359 -2.396 10.953 1.00 96.94 92 ILE A N 1
ATOM 685 C CA . ILE A 1 92 ? -11.954 -3.782 10.780 1.00 96.94 92 ILE A CA 1
ATOM 686 C C . ILE A 1 92 ? -12.844 -4.697 11.615 1.00 96.94 92 ILE A C 1
ATOM 688 O O . ILE A 1 92 ? -13.257 -4.352 12.723 1.00 96.94 92 ILE A O 1
ATOM 692 N N . GLU A 1 93 ? -13.099 -5.886 11.090 1.00 97.69 93 GLU A N 1
ATOM 693 C CA . GLU A 1 93 ? -13.790 -6.974 11.770 1.00 97.69 93 GLU A CA 1
ATOM 694 C C . GLU A 1 93 ? -13.039 -8.278 11.539 1.00 97.69 93 GLU A C 1
ATOM 696 O O . GLU A 1 93 ? -12.698 -8.626 10.409 1.00 97.69 93 GLU A O 1
ATOM 701 N N . LEU A 1 94 ? -12.770 -8.983 12.629 1.00 97.56 94 LEU A N 1
ATOM 702 C CA . LEU A 1 94 ? -12.003 -10.214 12.676 1.00 97.56 94 LEU A CA 1
ATOM 703 C C . LEU A 1 94 ? -12.851 -11.310 13.289 1.00 97.56 94 LEU A C 1
ATOM 705 O O . LEU A 1 94 ? -13.249 -11.214 14.446 1.00 97.56 94 LEU A O 1
ATOM 709 N N . GLU A 1 95 ? -13.078 -12.362 12.521 1.00 98.06 95 GLU A N 1
ATOM 710 C CA . GLU A 1 95 ? -13.684 -13.603 12.979 1.00 98.06 95 GLU A CA 1
ATOM 711 C C . GLU A 1 95 ? -12.577 -14.640 13.175 1.00 98.06 95 GLU A C 1
ATOM 713 O O . GLU A 1 95 ? -11.872 -15.015 12.233 1.00 98.06 95 GLU A O 1
ATOM 718 N N . ASN A 1 96 ? -12.406 -15.077 14.422 1.00 97.31 96 ASN A N 1
ATOM 719 C CA . ASN A 1 96 ? -11.407 -16.060 14.807 1.00 97.31 96 ASN A CA 1
ATOM 720 C C . ASN A 1 96 ? -12.045 -17.449 14.934 1.00 97.31 96 ASN A C 1
ATOM 722 O O . ASN A 1 96 ? -12.585 -17.797 15.982 1.00 97.31 96 ASN A O 1
ATOM 726 N N . SER A 1 97 ? -11.947 -18.273 13.892 1.00 97.00 97 SER A N 1
ATOM 727 C CA . SER A 1 97 ? -12.390 -19.675 13.923 1.00 97.00 97 SER A CA 1
ATOM 728 C C . SER A 1 97 ? -11.282 -20.653 14.341 1.00 97.00 97 SER A C 1
ATOM 730 O O . SER A 1 97 ? -11.440 -21.864 14.176 1.00 97.00 97 SER A O 1
ATOM 732 N N . THR A 1 98 ? -10.153 -20.153 14.854 1.00 93.44 98 THR A N 1
ATOM 733 C CA . THR A 1 98 ? -9.052 -20.983 15.364 1.00 93.44 98 THR A CA 1
ATOM 734 C C . THR A 1 98 ? -9.300 -21.411 16.816 1.00 93.44 98 THR A C 1
ATOM 736 O O . THR A 1 98 ? -10.247 -20.969 17.472 1.00 93.44 98 THR A O 1
ATOM 739 N N . ASP A 1 99 ? -8.448 -22.292 17.336 1.00 89.75 99 ASP A N 1
ATOM 740 C CA . ASP A 1 99 ? -8.486 -22.780 18.718 1.00 89.75 99 ASP A CA 1
ATOM 741 C C . ASP A 1 99 ? -7.667 -21.925 19.703 1.00 89.75 99 ASP A C 1
ATOM 743 O O . ASP A 1 99 ? -7.628 -22.234 20.896 1.00 89.75 99 ASP A O 1
ATOM 747 N N . GLN A 1 100 ? -7.061 -20.836 19.226 1.00 86.50 100 GLN A N 1
ATOM 748 C CA . GLN A 1 100 ? -6.166 -19.955 19.975 1.00 86.50 100 GLN A CA 1
ATOM 749 C C . GLN A 1 100 ? -6.679 -18.512 20.012 1.00 86.50 100 GLN A C 1
ATOM 751 O O . GLN A 1 100 ? -7.389 -18.061 19.111 1.00 86.50 100 GLN A O 1
ATOM 756 N N . ALA A 1 101 ? -6.293 -17.761 21.044 1.00 90.69 101 ALA A N 1
ATOM 757 C CA . ALA A 1 101 ? -6.439 -16.311 21.041 1.00 90.69 101 ALA A CA 1
ATOM 758 C C . ALA A 1 101 ? -5.470 -15.677 20.028 1.00 90.69 101 ALA A C 1
ATOM 760 O O . ALA A 1 101 ? -4.343 -16.142 19.842 1.00 90.69 101 ALA A O 1
ATOM 761 N N . LEU A 1 102 ? -5.914 -14.600 19.388 1.00 92.38 102 LEU A N 1
ATOM 762 C CA . LEU A 1 102 ? -5.174 -13.893 18.351 1.00 92.38 102 LEU A CA 1
ATOM 763 C C . LEU A 1 102 ? -4.948 -12.427 18.727 1.00 92.38 102 LEU A C 1
ATOM 765 O O . LEU A 1 102 ? -5.717 -11.825 19.478 1.00 92.38 102 LEU A O 1
ATOM 769 N N . TRP A 1 103 ? -3.898 -11.831 18.167 1.00 92.56 103 TRP A N 1
ATOM 770 C CA . TRP A 1 103 ? -3.545 -10.428 18.355 1.00 92.56 103 TRP A CA 1
ATOM 771 C C . TRP A 1 103 ? -3.358 -9.735 17.015 1.00 92.56 103 TRP A C 1
ATOM 773 O O . TRP A 1 103 ? -2.482 -10.097 16.235 1.00 92.56 103 TRP A O 1
ATOM 783 N N . LEU A 1 104 ? -4.113 -8.669 16.778 1.00 93.31 104 LEU A N 1
ATOM 784 C CA . LEU A 1 104 ? -3.838 -7.774 15.666 1.00 93.31 104 LEU A CA 1
ATOM 785 C C . LEU A 1 104 ? -2.557 -6.975 15.928 1.00 93.31 104 LEU A C 1
ATOM 787 O O . LEU A 1 104 ? -2.429 -6.293 16.952 1.00 93.31 104 LEU A O 1
ATOM 791 N N . MET A 1 105 ? -1.625 -7.016 14.979 1.00 88.75 105 MET A N 1
ATOM 792 C CA . MET A 1 105 ? -0.384 -6.249 15.013 1.00 88.75 105 MET A CA 1
ATOM 793 C C . MET A 1 105 ? -0.564 -4.886 14.336 1.00 88.75 105 MET A C 1
ATOM 795 O O . MET A 1 105 ? -0.405 -4.746 13.124 1.00 88.75 105 MET A O 1
ATOM 799 N N . ARG A 1 106 ? -0.853 -3.855 15.140 1.00 85.12 106 ARG A N 1
ATOM 800 C CA . ARG A 1 106 ? -1.164 -2.498 14.647 1.00 85.12 106 ARG A CA 1
ATOM 801 C C . ARG A 1 106 ? -0.035 -1.887 13.805 1.00 85.12 106 ARG A C 1
ATOM 803 O O . ARG A 1 106 ? -0.295 -1.333 12.744 1.00 85.12 106 ARG A O 1
ATOM 810 N N . SER A 1 107 ? 1.219 -2.049 14.231 1.00 75.19 107 SER A N 1
ATOM 811 C CA . SER A 1 107 ? 2.393 -1.515 13.518 1.00 75.19 107 SER A CA 1
ATOM 812 C C . SER A 1 107 ? 2.670 -2.197 12.175 1.00 75.19 107 SER A C 1
ATOM 814 O O . SER A 1 107 ? 3.380 -1.639 11.344 1.00 75.19 107 SER A O 1
ATOM 816 N N . GLY A 1 108 ? 2.113 -3.391 11.940 1.00 72.44 108 GLY A N 1
ATOM 817 C CA . GLY A 1 108 ? 2.166 -4.047 10.632 1.00 72.44 108 GLY A CA 1
ATOM 818 C C . GLY A 1 108 ? 1.237 -3.398 9.601 1.00 72.44 108 GLY A C 1
ATOM 819 O O . GLY A 1 108 ? 1.431 -3.613 8.407 1.00 72.44 108 GLY A O 1
ATOM 820 N N . THR A 1 109 ? 0.258 -2.603 10.058 1.00 76.75 109 THR A N 1
ATOM 821 C CA . THR A 1 109 ? -0.752 -1.954 9.209 1.00 76.75 109 THR A CA 1
ATOM 822 C C . THR A 1 109 ? -0.298 -0.636 8.615 1.00 76.75 109 THR A C 1
ATOM 824 O O . THR A 1 109 ? -0.490 -0.382 7.427 1.00 76.75 109 THR A O 1
ATOM 827 N N . ASP A 1 110 ? 0.305 0.202 9.446 1.00 77.56 110 ASP A N 1
ATOM 828 C CA . ASP A 1 110 ? 0.933 1.454 9.055 1.00 77.56 110 ASP A CA 1
ATOM 829 C C . ASP A 1 110 ? 2.034 1.728 10.089 1.00 77.56 110 ASP A C 1
ATOM 831 O O . ASP A 1 110 ? 1.732 1.732 11.288 1.00 77.56 110 ASP A O 1
ATOM 835 N N . PRO A 1 111 ? 3.305 1.895 9.680 1.00 74.50 111 PRO A N 1
ATOM 836 C CA . PRO A 1 111 ? 4.386 2.156 10.626 1.00 74.50 111 PRO A CA 1
ATOM 837 C C . PRO A 1 111 ? 4.188 3.461 11.410 1.00 74.50 111 PRO A C 1
ATOM 839 O O . PRO A 1 111 ? 4.675 3.544 12.535 1.00 74.50 111 PRO A O 1
ATOM 842 N N . ASP A 1 112 ? 3.437 4.422 10.859 1.00 81.31 112 ASP A N 1
ATOM 843 C CA . ASP A 1 112 ? 3.128 5.704 11.503 1.00 81.31 112 ASP A CA 1
ATOM 844 C C . ASP A 1 112 ? 1.637 5.797 11.894 1.00 81.31 112 ASP A C 1
ATOM 846 O O . ASP A 1 112 ? 1.011 6.846 11.756 1.00 81.31 112 ASP A O 1
ATOM 850 N N . LEU A 1 113 ? 1.029 4.678 12.308 1.00 87.19 113 LEU A N 1
ATOM 851 C CA . LEU A 1 113 ? -0.353 4.630 12.804 1.00 87.19 113 LEU A CA 1
ATOM 852 C C . LEU A 1 113 ? -0.554 5.555 14.018 1.00 87.19 113 LEU A C 1
ATOM 854 O O . LEU A 1 113 ? 0.247 5.537 14.951 1.00 87.19 113 LEU A O 1
ATOM 858 N N . PHE A 1 114 ? -1.680 6.269 14.043 1.00 92.19 114 PHE A N 1
ATOM 859 C CA . PHE A 1 114 ? -2.064 7.133 15.156 1.00 92.19 114 PHE A CA 1
ATOM 860 C C . PHE A 1 114 ? -2.676 6.327 16.303 1.00 92.19 114 PHE A C 1
ATOM 862 O O . PHE A 1 114 ? -3.471 5.401 16.097 1.00 92.19 114 PHE A O 1
ATOM 869 N N . SER A 1 115 ? -2.351 6.704 17.538 1.00 93.31 115 SER A N 1
ATOM 870 C CA . SER A 1 115 ? -3.076 6.176 18.702 1.00 93.31 115 SER A CA 1
ATOM 871 C C . SER A 1 115 ? -4.468 6.825 18.814 1.00 93.31 115 SER A C 1
ATOM 873 O O . SER A 1 115 ? -4.619 7.982 18.424 1.00 93.31 115 SER A O 1
ATOM 875 N N . PRO A 1 116 ? -5.495 6.145 19.369 1.00 94.62 116 PRO A N 1
ATOM 876 C CA . PRO A 1 116 ? -6.828 6.742 19.526 1.00 94.62 116 PRO A CA 1
ATOM 877 C C . PRO A 1 116 ? -6.793 8.090 20.257 1.00 94.62 116 PRO A C 1
ATOM 879 O O . PRO A 1 116 ? -7.441 9.040 19.825 1.00 94.62 116 PRO A O 1
ATOM 882 N N . LEU A 1 117 ? -5.986 8.192 21.316 1.00 95.31 117 LEU A N 1
ATOM 883 C CA . LEU A 1 117 ? -5.870 9.405 22.128 1.00 95.31 117 LEU A CA 1
ATOM 884 C C . LEU A 1 117 ? -5.090 10.529 21.432 1.00 95.31 117 LEU A C 1
ATOM 886 O O . LEU A 1 117 ? -5.355 11.699 21.679 1.00 95.31 117 LEU A O 1
ATOM 890 N N . GLU A 1 118 ? -4.159 10.201 20.537 1.00 94.94 118 GLU A N 1
ATOM 891 C CA . GLU A 1 118 ? -3.481 11.196 19.695 1.00 94.94 118 GLU A CA 1
ATOM 892 C C . GLU A 1 118 ? -4.451 11.835 18.697 1.00 94.94 118 GLU A C 1
ATOM 894 O O . GLU A 1 118 ? -4.445 13.051 18.510 1.00 94.94 118 GLU A O 1
ATOM 899 N N . VAL A 1 119 ? -5.341 11.034 18.107 1.00 96.06 119 VAL A N 1
ATOM 900 C CA . VAL A 1 119 ? -6.398 11.562 17.238 1.00 96.06 119 VAL A CA 1
ATOM 901 C C . VAL A 1 119 ? -7.390 12.395 18.052 1.00 96.06 119 VAL A C 1
ATOM 903 O O . VAL A 1 119 ? -7.673 13.533 17.679 1.00 96.06 119 VAL A O 1
ATOM 906 N N . ALA A 1 120 ? -7.865 11.867 19.185 1.00 95.62 120 ALA A N 1
ATOM 907 C CA . ALA A 1 120 ? -8.785 12.545 20.100 1.00 95.62 120 ALA A CA 1
ATOM 908 C C . ALA A 1 120 ? -8.268 13.925 20.542 1.00 95.62 120 ALA A C 1
ATOM 910 O O . ALA A 1 120 ? -9.009 14.911 20.499 1.00 95.62 120 ALA A O 1
ATOM 911 N N . TRP A 1 121 ? -6.977 14.010 20.881 1.00 94.50 121 TRP A N 1
ATOM 912 C CA . TRP A 1 121 ? -6.302 15.237 21.306 1.00 94.50 121 TRP A CA 1
ATOM 913 C C . TRP A 1 121 ? -6.457 16.390 20.308 1.00 94.50 121 TRP A C 1
ATOM 915 O O . TRP A 1 121 ? -6.600 17.548 20.703 1.00 94.50 121 TRP A O 1
ATOM 925 N N . THR A 1 122 ? -6.495 16.089 19.008 1.00 94.19 122 THR A N 1
ATOM 926 C CA . THR A 1 122 ? -6.634 17.097 17.941 1.00 94.19 122 THR A CA 1
ATOM 927 C C . THR A 1 122 ? -7.980 17.835 18.006 1.00 94.19 122 THR A C 1
ATOM 929 O O . THR A 1 122 ? -8.118 18.940 17.484 1.00 94.19 122 THR A O 1
ATOM 932 N N . PHE A 1 123 ? -8.968 17.263 18.700 1.00 92.88 123 PHE A N 1
ATOM 933 C CA . PHE A 1 123 ? -10.308 17.825 18.882 1.00 92.88 123 PHE A CA 1
ATOM 934 C C . PHE A 1 123 ? -10.540 18.420 20.277 1.00 92.88 123 PHE A C 1
ATOM 936 O O . PHE A 1 123 ? -11.651 18.863 20.588 1.00 92.88 123 PHE A O 1
ATOM 943 N N . HIS A 1 124 ? -9.505 18.462 21.121 1.00 93.25 124 HIS A N 1
ATOM 944 C CA . HIS A 1 124 ? -9.597 19.038 22.458 1.00 93.25 124 HIS A CA 1
ATOM 945 C C . HIS A 1 124 ? -9.834 20.545 22.412 1.00 93.25 124 HIS A C 1
ATOM 947 O O . HIS A 1 124 ? -9.305 21.278 21.574 1.00 93.25 124 HIS A O 1
ATOM 953 N N . LYS A 1 125 ? -10.611 21.034 23.378 1.00 89.44 125 LYS A N 1
ATOM 954 C CA . LYS A 1 125 ? -10.867 22.465 23.562 1.00 89.44 125 LYS A CA 1
ATOM 955 C C . LYS A 1 125 ? -10.203 22.963 24.839 1.00 89.44 125 LYS A C 1
ATOM 957 O O . LYS A 1 125 ? -10.189 22.283 25.868 1.00 89.44 125 LYS A O 1
ATOM 962 N N . ALA A 1 126 ? -9.663 24.178 24.781 1.00 88.44 126 ALA A N 1
ATOM 963 C CA . ALA A 1 126 ? -9.113 24.837 25.958 1.00 88.44 126 ALA A CA 1
ATOM 964 C C . ALA A 1 126 ? -10.209 25.037 27.018 1.00 88.44 126 ALA A C 1
ATOM 966 O O . ALA A 1 126 ? -11.328 25.429 26.694 1.00 88.44 126 ALA A O 1
ATOM 967 N N . PHE A 1 127 ? -9.866 24.792 28.286 1.00 87.25 127 PHE A N 1
ATOM 968 C CA . PHE A 1 127 ? -10.772 24.928 29.437 1.00 87.25 127 PHE A CA 1
ATOM 969 C C . PHE A 1 127 ? -12.023 24.022 29.401 1.00 87.25 127 PHE A C 1
ATOM 971 O O . PHE A 1 127 ? -13.018 24.339 30.048 1.00 87.25 127 PHE A O 1
ATOM 978 N N . ALA A 1 128 ? -11.973 22.887 28.692 1.00 89.69 128 ALA A N 1
ATOM 979 C CA . ALA A 1 128 ? -13.088 21.945 28.548 1.00 89.69 128 ALA A CA 1
ATOM 980 C C . ALA A 1 128 ? -12.730 20.521 29.025 1.00 89.69 128 ALA A C 1
ATOM 982 O O . ALA A 1 128 ? -12.911 19.555 28.290 1.00 89.69 128 ALA A O 1
ATOM 983 N N . ALA A 1 129 ? -12.198 20.386 30.248 1.00 90.69 129 ALA A N 1
ATOM 984 C CA . ALA A 1 129 ? -11.644 19.122 30.758 1.00 90.69 129 ALA A CA 1
ATOM 985 C C . ALA A 1 129 ? -12.616 17.929 30.657 1.00 90.69 129 ALA A C 1
ATOM 987 O O . ALA A 1 129 ? -12.242 16.899 30.103 1.00 90.69 129 ALA A O 1
ATOM 988 N N . ASP A 1 130 ? -13.863 18.084 31.110 1.00 91.38 130 ASP A N 1
ATOM 989 C CA . ASP A 1 130 ? -14.856 16.997 31.090 1.00 91.38 130 ASP A CA 1
ATOM 990 C C . ASP A 1 130 ? -15.244 16.590 29.658 1.00 91.38 130 ASP A C 1
ATOM 992 O O . ASP A 1 130 ? -15.425 15.411 29.356 1.00 91.38 130 ASP A O 1
ATOM 996 N N . THR A 1 131 ? -15.336 17.566 28.747 1.00 90.88 131 THR A N 1
ATOM 997 C CA . THR A 1 131 ? -15.595 17.299 27.325 1.00 90.88 131 THR A CA 1
ATOM 998 C C . THR A 1 131 ? -14.418 16.576 26.682 1.00 90.88 131 THR A C 1
ATOM 1000 O O . THR A 1 131 ? -14.638 15.602 25.974 1.00 90.88 131 THR A O 1
ATOM 1003 N N . ASN A 1 132 ? -13.183 17.002 26.952 1.00 94.06 132 ASN A N 1
ATOM 1004 C CA . ASN A 1 132 ? -11.985 16.352 26.416 1.00 94.06 132 ASN A CA 1
ATOM 1005 C C . ASN A 1 132 ? -11.863 14.906 26.921 1.00 94.06 132 ASN A C 1
ATOM 1007 O O . ASN A 1 132 ? -11.605 14.015 26.123 1.00 94.06 132 ASN A O 1
ATOM 1011 N N . ALA A 1 133 ? -12.155 14.653 28.203 1.00 94.56 133 ALA A N 1
ATOM 1012 C CA . ALA A 1 133 ? -12.196 13.296 28.750 1.00 94.56 133 ALA A CA 1
ATOM 1013 C C . ALA A 1 133 ? -13.267 12.421 28.070 1.00 94.56 133 ALA A C 1
ATOM 1015 O O . ALA A 1 133 ? -13.018 11.254 27.788 1.00 94.56 133 ALA A O 1
ATOM 1016 N N . SER A 1 134 ? -14.433 12.996 27.752 1.00 94.00 134 SER A N 1
ATOM 1017 C CA . SER A 1 134 ? -15.494 12.284 27.023 1.00 94.00 134 SER A CA 1
ATOM 1018 C C . SER A 1 134 ? -15.098 11.971 25.572 1.00 94.00 134 SER A C 1
ATOM 1020 O O . SER A 1 134 ? -15.465 10.924 25.046 1.00 94.00 134 SER A O 1
ATOM 1022 N N . ILE A 1 135 ? -14.345 12.867 24.920 1.00 94.19 135 ILE A N 1
ATOM 1023 C CA . ILE A 1 135 ? -13.779 12.631 23.582 1.00 94.19 135 ILE A CA 1
ATOM 1024 C C . ILE A 1 135 ? -12.756 11.488 23.652 1.00 94.19 135 ILE A C 1
ATOM 1026 O O . ILE A 1 135 ? -12.824 10.564 22.845 1.00 94.19 135 ILE A O 1
ATOM 1030 N N . ASP A 1 136 ? -11.849 11.521 24.631 1.00 95.56 136 ASP A N 1
ATOM 1031 C CA . ASP A 1 136 ? -10.823 10.491 24.827 1.00 95.56 136 ASP A CA 1
ATOM 1032 C C . ASP A 1 136 ? -11.446 9.102 25.034 1.00 95.56 136 ASP A C 1
ATOM 1034 O O . ASP A 1 136 ? -11.075 8.148 24.347 1.00 95.56 136 ASP A O 1
ATOM 1038 N N . GLU A 1 137 ? -12.439 8.997 25.923 1.00 94.56 137 GLU A N 1
ATOM 1039 C CA . GLU A 1 137 ? -13.166 7.750 26.192 1.00 94.56 137 GLU A CA 1
ATOM 1040 C C . GLU A 1 137 ? -13.879 7.222 24.939 1.00 94.56 137 GLU A C 1
ATOM 1042 O O . GLU A 1 137 ? -13.806 6.031 24.634 1.00 94.56 137 GLU A O 1
ATOM 1047 N N . HIS A 1 138 ? -14.516 8.103 24.162 1.00 94.75 138 HIS A N 1
ATOM 1048 C CA . HIS A 1 138 ? -15.227 7.725 22.938 1.00 94.75 138 HIS A CA 1
ATOM 1049 C C . HIS A 1 138 ? -14.291 7.177 21.853 1.00 94.75 138 HIS A C 1
ATOM 1051 O O . HIS A 1 138 ? -14.570 6.140 21.248 1.00 94.75 138 HIS A O 1
ATOM 1057 N N . PHE A 1 139 ? -13.156 7.839 21.615 1.00 95.50 139 PHE A N 1
ATOM 1058 C CA . PHE A 1 139 ? -12.170 7.390 20.625 1.00 95.50 139 PHE A CA 1
ATOM 1059 C C . PHE A 1 139 ? -11.477 6.083 21.035 1.00 95.50 139 PHE A C 1
ATOM 1061 O O . PHE A 1 139 ? -11.197 5.249 20.164 1.00 95.50 139 PHE A O 1
ATOM 1068 N N . ASP A 1 140 ? -11.213 5.886 22.331 1.00 93.88 140 ASP A N 1
ATOM 1069 C CA . ASP A 1 140 ? -10.635 4.643 22.850 1.00 93.88 140 ASP A CA 1
ATOM 1070 C C . ASP A 1 140 ? -11.627 3.471 22.767 1.00 93.88 140 ASP A C 1
ATOM 1072 O O . ASP A 1 140 ? -11.260 2.381 22.318 1.00 93.88 140 ASP A O 1
ATOM 1076 N N . ALA A 1 141 ? -12.906 3.711 23.081 1.00 92.75 141 ALA A N 1
ATOM 1077 C CA . ALA A 1 141 ? -13.968 2.709 22.990 1.00 92.75 141 ALA A CA 1
ATOM 1078 C C . ALA A 1 141 ? -14.210 2.210 21.553 1.00 92.75 141 ALA A C 1
ATOM 1080 O O . ALA A 1 141 ? -14.525 1.037 21.349 1.00 92.75 141 ALA A O 1
ATOM 1081 N N . LEU A 1 142 ? -14.041 3.076 20.548 1.00 94.25 142 LEU A N 1
ATOM 1082 C CA . LEU A 1 142 ? -14.163 2.713 19.129 1.00 94.25 142 LEU A CA 1
ATOM 1083 C C . LEU A 1 142 ? -12.919 2.010 18.564 1.00 94.25 142 LEU A C 1
ATOM 1085 O O . LEU A 1 142 ? -12.994 1.352 17.520 1.00 94.25 142 LEU A O 1
ATOM 1089 N N . SER A 1 143 ? -11.767 2.166 19.215 1.00 94.50 143 SER A N 1
ATOM 1090 C CA . SER A 1 143 ? -10.500 1.587 18.771 1.00 94.50 143 SER A CA 1
ATOM 1091 C C . SER A 1 143 ? -10.538 0.059 18.814 1.00 94.50 143 SER A C 1
ATOM 1093 O O . SER A 1 143 ? -11.152 -0.546 19.691 1.00 94.50 143 SER A O 1
ATOM 1095 N N . PHE A 1 144 ? -9.853 -0.607 17.882 1.00 94.62 144 PHE A N 1
ATOM 1096 C CA . PHE A 1 144 ? -9.766 -2.067 17.908 1.00 94.62 144 PHE A CA 1
ATOM 1097 C C . PHE A 1 144 ? -8.990 -2.566 19.136 1.00 94.62 144 PHE A C 1
ATOM 1099 O O . PHE A 1 144 ? -7.797 -2.276 19.288 1.00 94.62 144 PHE A O 1
ATOM 1106 N N . GLN A 1 145 ? -9.636 -3.384 19.970 1.00 91.31 145 GLN A N 1
ATOM 1107 C CA . GLN A 1 145 ? -9.059 -3.904 21.212 1.00 91.31 145 GLN A CA 1
ATOM 1108 C C . GLN A 1 145 ? -8.609 -5.365 21.078 1.00 91.31 145 GLN A C 1
ATOM 1110 O O . GLN A 1 145 ? -9.392 -6.249 20.746 1.00 91.31 145 GLN A O 1
ATOM 1115 N N . ASN A 1 146 ? -7.343 -5.637 21.394 1.00 92.06 146 ASN A N 1
ATOM 1116 C CA . ASN A 1 146 ? -6.819 -7.002 21.520 1.00 92.06 146 ASN A CA 1
ATOM 1117 C C . ASN A 1 146 ? -7.113 -7.577 22.920 1.00 92.06 146 ASN A C 1
ATOM 1119 O O . ASN A 1 146 ? -7.219 -6.797 23.866 1.00 92.06 146 ASN A O 1
ATOM 1123 N N . PRO A 1 147 ? -7.126 -8.911 23.100 1.00 93.56 147 PRO A N 1
ATOM 1124 C CA . PRO A 1 147 ? -7.031 -9.961 22.073 1.00 93.56 147 PRO A CA 1
ATOM 1125 C C . PRO A 1 147 ? -8.355 -10.206 21.330 1.00 93.56 147 PRO A C 1
ATOM 1127 O O . PRO A 1 147 ? -9.387 -9.658 21.717 1.00 93.56 147 PRO A O 1
ATOM 1130 N N . ILE A 1 148 ? -8.311 -11.042 20.287 1.00 94.50 148 ILE A N 1
ATOM 1131 C CA . ILE A 1 148 ? -9.472 -11.706 19.679 1.00 94.50 148 ILE A CA 1
ATOM 1132 C C . ILE A 1 148 ? -9.508 -13.144 20.207 1.00 94.50 148 ILE A C 1
ATOM 1134 O O . ILE A 1 148 ? -8.639 -13.953 19.878 1.00 94.50 148 ILE A O 1
ATOM 1138 N N . LEU A 1 149 ? -10.482 -13.464 21.050 1.00 93.00 149 LEU A N 1
ATOM 1139 C CA . LEU A 1 149 ? -10.631 -14.776 21.671 1.00 93.00 149 LEU A CA 1
ATOM 1140 C C . LEU A 1 149 ? -11.050 -15.840 20.649 1.00 93.00 149 LEU A C 1
ATOM 1142 O O . LEU A 1 149 ? -11.511 -15.543 19.545 1.00 93.00 149 LEU A O 1
ATOM 1146 N N . ARG A 1 150 ? -10.884 -17.111 21.019 1.00 93.00 150 ARG A N 1
ATOM 1147 C CA . ARG A 1 150 ? -11.319 -18.243 20.190 1.00 93.00 150 ARG A CA 1
ATOM 1148 C C . ARG A 1 150 ? -12.829 -18.171 19.916 1.00 93.00 150 ARG A C 1
ATOM 1150 O O . ARG A 1 150 ? -13.618 -17.958 20.837 1.00 93.00 150 ARG A O 1
ATOM 1157 N N . GLY A 1 151 ? -13.239 -18.370 18.667 1.00 93.62 151 GLY A N 1
ATOM 1158 C CA . GLY A 1 151 ? -14.642 -18.282 18.249 1.00 93.62 151 GLY A CA 1
ATOM 1159 C C . GLY A 1 151 ? -15.252 -16.875 18.324 1.00 93.62 151 GLY A C 1
ATOM 1160 O O . GLY A 1 151 ? -16.440 -16.725 18.047 1.00 93.62 151 GLY A O 1
ATOM 1161 N N . GLU A 1 152 ? -14.483 -15.852 18.711 1.00 94.94 152 GLU A N 1
ATOM 1162 C CA . GLU A 1 152 ? -14.965 -14.476 18.801 1.00 94.94 152 GLU A CA 1
ATOM 1163 C C . GLU A 1 152 ? -14.982 -13.826 17.412 1.00 94.94 152 GLU A C 1
ATOM 1165 O O . GLU A 1 152 ? -14.081 -14.023 16.593 1.00 94.94 152 GLU A O 1
ATOM 1170 N N . THR A 1 153 ? -16.005 -13.007 17.165 1.00 96.38 153 THR A N 1
ATOM 1171 C CA . THR A 1 153 ? -15.961 -11.978 16.124 1.00 96.38 153 THR A CA 1
ATOM 1172 C C . THR A 1 153 ? -15.808 -10.631 16.800 1.00 96.38 153 THR A C 1
ATOM 1174 O O . THR A 1 153 ? -16.657 -10.246 17.604 1.00 96.38 153 THR A O 1
ATOM 1177 N N . LYS A 1 154 ? -14.730 -9.919 16.482 1.00 95.31 154 LYS A N 1
ATOM 1178 C CA . LYS A 1 154 ? -14.385 -8.649 17.111 1.00 95.31 154 LYS A CA 1
ATOM 1179 C C . LYS A 1 154 ? -14.175 -7.574 16.066 1.00 95.31 154 LYS A C 1
ATOM 1181 O O . LYS A 1 154 ? -13.533 -7.818 15.049 1.00 95.31 154 LYS A O 1
ATOM 1186 N N . SER A 1 155 ? -14.684 -6.376 16.326 1.00 96.06 155 SER A N 1
ATOM 1187 C CA . SER A 1 155 ? -14.546 -5.239 15.421 1.00 96.06 155 SER A CA 1
ATOM 1188 C C . SER A 1 155 ? -14.066 -3.989 16.139 1.00 96.06 155 SER A C 1
ATOM 1190 O O . SER A 1 155 ? -14.246 -3.855 17.346 1.00 96.06 155 SER A O 1
ATOM 1192 N N . GLY A 1 156 ? -13.507 -3.055 15.383 1.00 95.50 156 GLY A N 1
ATOM 1193 C CA . GLY A 1 156 ? -13.078 -1.756 15.883 1.00 95.50 156 GLY A CA 1
ATOM 1194 C C . GLY A 1 156 ? -12.387 -0.956 14.793 1.00 95.50 156 GLY A C 1
ATOM 1195 O O . GLY A 1 156 ? -12.340 -1.375 13.637 1.00 95.50 156 GLY A O 1
ATOM 1196 N N . ILE A 1 157 ? -11.864 0.207 15.158 1.00 95.88 157 ILE A N 1
ATOM 1197 C CA . ILE A 1 157 ? -11.268 1.147 14.214 1.00 95.88 157 ILE A CA 1
ATOM 1198 C C . ILE A 1 157 ? -9.755 1.238 14.426 1.00 95.88 157 ILE A C 1
ATOM 1200 O O . ILE A 1 157 ? -9.262 1.264 15.554 1.00 95.88 157 ILE A O 1
ATOM 1204 N N . LEU A 1 158 ? -9.019 1.287 13.319 1.00 95.88 158 LEU A N 1
ATOM 1205 C CA . LEU A 1 158 ? -7.613 1.670 13.260 1.00 95.88 158 LEU A CA 1
ATOM 1206 C C . LEU A 1 158 ? -7.495 3.074 12.661 1.00 95.88 158 LEU A C 1
ATOM 1208 O O . LEU A 1 158 ? -8.119 3.366 11.642 1.00 95.88 158 LEU A O 1
ATOM 1212 N N . TYR A 1 159 ? -6.666 3.929 13.253 1.00 95.19 159 TYR A N 1
ATOM 1213 C CA . TYR A 1 159 ? -6.458 5.303 12.795 1.00 95.19 159 TYR A CA 1
ATOM 1214 C C . TYR A 1 159 ? -5.171 5.392 11.976 1.00 95.19 159 TYR A C 1
ATOM 1216 O O . TYR A 1 159 ? -4.072 5.354 12.517 1.00 95.19 159 TYR A O 1
ATOM 1224 N N . THR A 1 160 ? -5.288 5.450 10.652 1.00 92.56 160 THR A N 1
ATOM 1225 C CA . THR A 1 160 ? -4.141 5.288 9.743 1.00 92.56 160 THR A CA 1
ATOM 1226 C C . THR A 1 160 ? -3.831 6.564 8.975 1.00 92.56 160 THR A C 1
ATOM 1228 O O . THR A 1 160 ? -4.640 7.489 8.951 1.00 92.56 160 THR A O 1
ATOM 1231 N N . ASN A 1 161 ? -2.679 6.622 8.310 1.00 90.19 161 ASN A N 1
ATOM 1232 C CA . ASN A 1 161 ? -2.390 7.715 7.389 1.00 90.19 161 ASN A CA 1
ATOM 1233 C C . ASN A 1 161 ? -3.201 7.568 6.094 1.00 90.19 161 ASN A C 1
ATOM 1235 O O . ASN A 1 161 ? -3.467 6.442 5.650 1.00 90.19 161 ASN A O 1
ATOM 1239 N N . PRO A 1 162 ? -3.565 8.685 5.446 1.00 87.69 162 PRO A N 1
ATOM 1240 C CA . PRO A 1 162 ? -4.424 8.677 4.277 1.00 87.69 162 PRO A CA 1
ATOM 1241 C C . PRO A 1 162 ? -3.743 8.050 3.063 1.00 87.69 162 PRO A C 1
ATOM 1243 O O . PRO A 1 162 ? -2.592 8.335 2.737 1.00 87.69 162 PRO A O 1
ATOM 1246 N N . HIS A 1 163 ? -4.497 7.203 2.367 1.00 85.12 163 HIS A N 1
ATOM 1247 C CA . HIS A 1 163 ? -4.227 6.793 0.993 1.00 85.12 163 HIS A CA 1
ATOM 1248 C C . HIS A 1 163 ? -5.241 7.457 0.063 1.00 85.12 163 HIS A C 1
ATOM 1250 O O . HIS A 1 163 ? -6.389 7.685 0.457 1.00 85.12 163 HIS A O 1
ATOM 1256 N N . ARG A 1 164 ? -4.833 7.706 -1.184 1.00 80.75 164 ARG A N 1
ATOM 1257 C CA . ARG A 1 164 ? -5.720 8.201 -2.244 1.00 80.75 164 ARG A CA 1
ATOM 1258 C C . ARG A 1 164 ? -6.332 7.048 -3.044 1.00 80.75 164 ARG A C 1
ATOM 1260 O O . ARG A 1 164 ? -5.635 6.091 -3.383 1.00 80.75 164 ARG A O 1
ATOM 1267 N N . LYS A 1 165 ? -7.610 7.172 -3.407 1.00 80.81 165 LYS A N 1
ATOM 1268 C CA . LYS A 1 165 ? -8.432 6.282 -4.256 1.00 80.81 165 LYS A CA 1
ATOM 1269 C C . LYS A 1 165 ? -8.642 4.867 -3.707 1.00 80.81 165 LYS A C 1
ATOM 1271 O O . LYS A 1 165 ? -9.761 4.465 -3.392 1.00 80.81 165 LYS A O 1
ATOM 1276 N N . THR A 1 166 ? -7.563 4.104 -3.580 1.00 85.19 166 THR A N 1
ATOM 1277 C CA . THR A 1 166 ? -7.559 2.739 -3.049 1.00 85.19 166 THR A CA 1
ATOM 1278 C C . THR A 1 166 ? -6.592 2.687 -1.881 1.00 85.19 166 THR A C 1
ATOM 1280 O O . THR A 1 166 ? -5.411 3.015 -2.025 1.00 85.19 166 THR A O 1
ATOM 1283 N N . ARG A 1 167 ? -7.075 2.241 -0.722 1.00 88.44 167 ARG A N 1
ATOM 1284 C CA . ARG A 1 167 ? -6.202 1.973 0.412 1.00 88.44 167 ARG A CA 1
ATOM 1285 C C . ARG A 1 167 ? -5.588 0.599 0.232 1.00 88.44 167 ARG A C 1
ATOM 1287 O O . ARG A 1 167 ? -6.295 -0.367 -0.007 1.00 88.44 167 ARG A O 1
ATOM 1294 N N . PHE A 1 168 ? -4.269 0.526 0.356 1.00 89.00 168 PHE A N 1
ATOM 1295 C CA . PHE A 1 168 ? -3.571 -0.747 0.358 1.00 89.00 168 PHE A CA 1
ATOM 1296 C C . PHE A 1 168 ? -3.349 -1.082 1.828 1.00 89.00 168 PHE A C 1
ATOM 1298 O O . PHE A 1 168 ? -2.609 -0.379 2.516 1.00 89.00 168 PHE A O 1
ATOM 1305 N N . LEU A 1 169 ? -4.069 -2.080 2.324 1.00 91.25 169 LEU A N 1
ATOM 1306 C CA . LEU A 1 169 ? -4.171 -2.388 3.740 1.00 91.25 169 LEU A CA 1
ATOM 1307 C C . LEU A 1 169 ? -3.490 -3.725 4.015 1.00 91.25 169 LEU A C 1
ATOM 1309 O O . LEU A 1 169 ? -4.012 -4.772 3.652 1.00 91.25 169 LEU A O 1
ATOM 1313 N N . VAL A 1 170 ? -2.340 -3.684 4.680 1.00 91.25 170 VAL A N 1
ATOM 1314 C CA . VAL A 1 170 ? -1.663 -4.887 5.182 1.00 91.25 170 VAL A CA 1
ATOM 1315 C C . VAL A 1 170 ? -2.092 -5.090 6.622 1.00 91.25 170 VAL A C 1
ATOM 1317 O O . VAL A 1 170 ? -2.017 -4.152 7.397 1.00 91.25 170 VAL A O 1
ATOM 1320 N N . ILE A 1 171 ? -2.546 -6.271 7.018 1.00 92.00 171 ILE A N 1
ATOM 1321 C CA . ILE A 1 171 ? -2.844 -6.562 8.425 1.00 92.00 171 ILE A CA 1
ATOM 1322 C C . ILE A 1 171 ? -2.208 -7.894 8.781 1.00 92.00 171 ILE A C 1
ATOM 1324 O O . ILE A 1 171 ? -2.415 -8.895 8.106 1.00 92.00 171 ILE A O 1
ATOM 1328 N N . ASP A 1 172 ? -1.443 -7.899 9.867 1.00 90.62 172 ASP A N 1
ATOM 1329 C CA . ASP A 1 172 ? -0.868 -9.111 10.431 1.00 90.62 172 ASP A CA 1
ATOM 1330 C C . ASP A 1 172 ? -1.624 -9.483 11.702 1.00 90.62 172 ASP A C 1
ATOM 1332 O O . ASP A 1 172 ? -1.727 -8.681 12.637 1.00 90.62 172 ASP A O 1
ATOM 1336 N N . ILE A 1 173 ? -2.116 -10.717 11.750 1.00 92.06 173 ILE A N 1
ATOM 1337 C CA . ILE A 1 173 ? -2.697 -11.302 12.953 1.00 92.06 173 ILE A CA 1
ATOM 1338 C C . ILE A 1 173 ? -1.716 -12.330 13.508 1.00 92.06 173 ILE A C 1
ATOM 1340 O O . ILE A 1 173 ? -1.322 -13.273 12.824 1.00 92.06 173 ILE A O 1
ATOM 1344 N N . LEU A 1 174 ? -1.304 -12.131 14.753 1.00 89.75 174 LEU A N 1
ATOM 1345 C CA . LEU A 1 174 ? -0.383 -12.993 15.473 1.00 89.75 174 LEU A CA 1
ATOM 1346 C C . LEU A 1 174 ? -1.161 -14.012 16.306 1.00 89.75 174 LEU A C 1
ATOM 1348 O O . LEU A 1 174 ? -1.971 -13.638 17.153 1.00 89.75 174 LEU A O 1
ATOM 1352 N N . GLY A 1 175 ? -0.863 -15.287 16.090 1.00 84.56 175 GLY A N 1
ATOM 1353 C CA . GLY A 1 175 ? -1.188 -16.382 16.995 1.00 84.56 175 GLY A CA 1
ATOM 1354 C C . GLY A 1 175 ? 0.071 -16.954 17.656 1.00 84.56 175 GLY A C 1
ATOM 1355 O O . GLY A 1 175 ? 1.196 -16.496 17.442 1.00 84.56 175 GLY A O 1
ATOM 1356 N N . GLN A 1 176 ? -0.102 -18.000 18.449 1.00 79.75 176 GLN A N 1
ATOM 1357 C CA . GLN A 1 176 ? 0.965 -18.819 19.000 1.00 79.75 176 GLN A CA 1
ATOM 1358 C C . GLN A 1 176 ? 1.730 -19.547 17.881 1.00 79.75 176 GLN A C 1
ATOM 1360 O O . GLN A 1 176 ? 1.268 -20.540 17.324 1.00 79.75 176 GLN A O 1
ATOM 1365 N N . GLY A 1 177 ? 2.926 -19.049 17.554 1.00 75.12 177 GLY A N 1
ATOM 1366 C CA . GLY A 1 177 ? 3.815 -19.649 16.549 1.00 75.12 177 GLY A CA 1
ATOM 1367 C C . GLY A 1 177 ? 3.332 -19.509 15.100 1.00 75.12 177 GLY A C 1
ATOM 1368 O O . GLY A 1 177 ? 3.957 -20.057 14.193 1.00 75.12 177 GLY A O 1
ATOM 1369 N N . GLN A 1 178 ? 2.246 -18.768 14.868 1.00 79.31 178 GLN A N 1
ATOM 1370 C CA . GLN A 1 178 ? 1.645 -18.577 13.552 1.00 79.31 178 GLN A CA 1
ATOM 1371 C C . GLN A 1 178 ? 1.363 -17.097 13.290 1.00 79.31 178 GLN A C 1
ATOM 1373 O O . GLN A 1 178 ? 0.972 -16.351 14.185 1.00 79.31 178 GLN A O 1
ATOM 1378 N N . LEU A 1 179 ? 1.550 -16.683 12.039 1.00 85.69 179 LEU A N 1
ATOM 1379 C CA . LEU A 1 179 ? 1.159 -15.372 11.537 1.00 85.69 179 LEU A CA 1
ATOM 1380 C C . LEU A 1 179 ? 0.122 -15.571 10.432 1.00 85.69 179 LEU A C 1
ATOM 1382 O O . LEU A 1 179 ? 0.337 -16.396 9.542 1.00 85.69 179 LEU A O 1
ATOM 1386 N N . PHE A 1 180 ? -0.963 -14.806 10.477 1.00 89.69 180 PHE A N 1
ATOM 1387 C CA . PHE A 1 180 ? -1.989 -14.752 9.439 1.00 89.69 180 PHE A CA 1
ATOM 1388 C C . PHE A 1 180 ? -1.910 -13.371 8.775 1.00 89.69 180 PHE A C 1
ATOM 1390 O O . PHE A 1 180 ? -2.392 -12.390 9.349 1.00 89.69 180 PHE A O 1
ATOM 1397 N N . PRO A 1 181 ? -1.223 -13.263 7.628 1.00 89.50 181 PRO A N 1
ATOM 1398 C CA . PRO A 1 181 ? -1.087 -12.012 6.905 1.00 89.50 181 PRO A CA 1
ATOM 1399 C C . PRO A 1 181 ? -2.266 -11.820 5.958 1.00 89.50 181 PRO A C 1
ATOM 1401 O O . PRO A 1 181 ? -2.669 -12.748 5.260 1.00 89.50 181 PRO A O 1
ATOM 1404 N N . PHE A 1 182 ? -2.762 -10.594 5.906 1.00 92.31 182 PHE A N 1
ATOM 1405 C CA . PHE A 1 182 ? -3.824 -10.156 5.016 1.00 92.31 182 PHE A CA 1
ATOM 1406 C C . PHE A 1 182 ? -3.355 -8.951 4.214 1.00 92.31 182 PHE A C 1
ATOM 1408 O O . PHE A 1 182 ? -2.689 -8.063 4.760 1.00 92.31 182 PHE A O 1
ATOM 1415 N N . THR A 1 183 ? -3.750 -8.894 2.945 1.00 92.69 183 THR A N 1
ATOM 1416 C CA . THR A 1 183 ? -3.533 -7.722 2.094 1.00 92.69 183 THR A CA 1
ATOM 1417 C C . THR A 1 183 ? -4.834 -7.396 1.379 1.00 92.69 183 THR A C 1
ATOM 1419 O O . THR A 1 183 ? -5.175 -7.995 0.366 1.00 92.69 183 THR A O 1
ATOM 1422 N N . LEU A 1 184 ? -5.551 -6.408 1.904 1.00 93.19 184 LEU A N 1
ATOM 1423 C CA . LEU A 1 184 ? -6.834 -5.953 1.384 1.00 93.19 184 LEU A CA 1
ATOM 1424 C C . LEU A 1 184 ? -6.668 -4.641 0.613 1.00 93.19 184 LEU A C 1
ATOM 1426 O O . LEU A 1 184 ? -5.766 -3.844 0.891 1.00 93.19 184 LEU A O 1
ATOM 1430 N N . PHE A 1 185 ? -7.596 -4.369 -0.304 1.00 91.56 185 PHE A N 1
ATOM 1431 C CA . PHE A 1 185 ? -7.591 -3.144 -1.106 1.00 91.56 185 PHE A CA 1
ATOM 1432 C C . PHE A 1 185 ? -8.898 -2.336 -1.010 1.00 91.56 185 PHE A C 1
ATOM 1434 O O . PHE A 1 185 ? -9.518 -2.045 -2.039 1.00 91.56 185 PHE A O 1
ATOM 1441 N N . PRO A 1 186 ? -9.361 -1.962 0.200 1.00 90.94 186 PRO A N 1
ATOM 1442 C CA . PRO A 1 186 ? -10.626 -1.257 0.344 1.00 90.94 186 PRO A CA 1
ATOM 1443 C C . PRO A 1 186 ? -10.608 0.104 -0.365 1.00 90.94 186 PRO A C 1
ATOM 1445 O O . PRO A 1 186 ? -9.618 0.844 -0.366 1.00 90.94 186 PRO A O 1
ATOM 1448 N N . ARG A 1 187 ? -11.749 0.450 -0.965 1.00 87.38 187 ARG A N 1
ATOM 1449 C CA . ARG A 1 187 ? -11.957 1.742 -1.632 1.00 87.38 187 ARG A CA 1
ATOM 1450 C C . ARG A 1 187 ? -12.030 2.882 -0.617 1.00 87.38 187 ARG A C 1
ATOM 1452 O O . ARG A 1 187 ? -12.619 2.718 0.450 1.00 87.38 187 ARG A O 1
ATOM 1459 N N . VAL A 1 188 ? -11.476 4.038 -0.983 1.00 88.81 188 VAL A N 1
ATOM 1460 C CA . VAL A 1 188 ? -11.587 5.291 -0.220 1.00 88.81 188 VAL A CA 1
ATOM 1461 C C . VAL A 1 188 ? -12.837 6.033 -0.712 1.00 88.81 188 VAL A C 1
ATOM 1463 O O . VAL A 1 188 ? -12.825 6.498 -1.850 1.00 88.81 188 VAL A O 1
ATOM 1466 N N . PRO A 1 189 ? -13.926 6.126 0.078 1.00 87.25 189 PRO A N 1
ATOM 1467 C CA . PRO A 1 189 ? -15.230 6.573 -0.431 1.00 87.25 189 PRO A CA 1
ATOM 1468 C C . PRO A 1 189 ? -15.256 7.994 -1.003 1.00 87.25 189 PRO A C 1
ATOM 1470 O O . PRO A 1 189 ? -15.925 8.228 -2.006 1.00 87.25 189 PRO A O 1
ATOM 1473 N N . ASP A 1 190 ? -14.523 8.927 -0.393 1.00 84.50 190 ASP A N 1
ATOM 1474 C CA . ASP A 1 190 ? -14.536 10.345 -0.789 1.00 84.50 190 ASP A CA 1
ATOM 1475 C C . ASP A 1 190 ? -13.549 10.675 -1.918 1.00 84.50 190 ASP A C 1
ATOM 1477 O O . ASP A 1 190 ? -13.513 11.802 -2.403 1.00 84.50 190 ASP A O 1
ATOM 1481 N N . ASP A 1 191 ? -12.751 9.697 -2.353 1.00 76.75 191 ASP A N 1
ATOM 1482 C CA . ASP A 1 191 ? -11.757 9.840 -3.424 1.00 76.75 191 ASP A CA 1
ATOM 1483 C C . ASP A 1 191 ? -12.090 8.903 -4.597 1.00 76.75 191 ASP A C 1
ATOM 1485 O O . ASP A 1 191 ? -11.248 8.178 -5.138 1.00 76.75 191 ASP A O 1
ATOM 1489 N N . VAL A 1 192 ? -13.373 8.874 -4.969 1.00 63.31 192 VAL A N 1
ATOM 1490 C CA . VAL A 1 192 ? -13.878 8.096 -6.104 1.00 63.31 192 VAL A CA 1
ATOM 1491 C C . VAL A 1 192 ? -14.103 9.040 -7.283 1.00 63.31 192 VAL A C 1
ATOM 1493 O O . VAL A 1 192 ? -15.024 9.851 -7.296 1.00 63.31 192 VAL A O 1
ATOM 1496 N N . THR A 1 193 ? -13.256 8.915 -8.303 1.00 58.12 193 THR A N 1
ATOM 1497 C CA . THR A 1 193 ? -13.496 9.488 -9.638 1.00 58.12 193 THR A CA 1
ATOM 1498 C C . THR A 1 193 ? -13.935 8.373 -10.587 1.00 58.12 193 THR A C 1
ATOM 1500 O O . THR A 1 193 ? -13.569 7.218 -10.382 1.00 58.12 193 THR A O 1
ATOM 1503 N N . ASP A 1 194 ? -14.692 8.713 -11.635 1.00 50.75 194 ASP A N 1
ATOM 1504 C CA . ASP A 1 194 ? -15.318 7.792 -12.612 1.00 50.75 194 ASP A CA 1
ATOM 1505 C C . ASP A 1 194 ? -14.313 6.986 -13.486 1.00 50.75 194 ASP A C 1
ATOM 1507 O O . ASP A 1 194 ? -14.675 6.348 -14.474 1.00 50.75 194 ASP A O 1
ATOM 1511 N N . GLU A 1 195 ? -13.019 6.978 -13.139 1.00 47.25 195 GLU A N 1
ATOM 1512 C CA . GLU A 1 195 ? -12.061 6.008 -13.668 1.00 47.25 195 GLU A CA 1
ATOM 1513 C C . GLU A 1 195 ? -12.243 4.689 -12.905 1.00 47.25 195 GLU A C 1
ATOM 1515 O O . GLU A 1 195 ? -11.831 4.593 -11.749 1.00 47.25 195 GLU A O 1
ATOM 1520 N N . THR A 1 196 ? -12.786 3.654 -13.567 1.00 52.69 196 THR A N 1
ATOM 1521 C CA . THR A 1 196 ? -12.676 2.235 -13.153 1.00 52.69 196 THR A CA 1
ATOM 1522 C C . THR A 1 196 ? -11.405 2.009 -12.340 1.00 52.69 196 THR A C 1
ATOM 1524 O O . THR A 1 196 ? -10.315 2.358 -12.824 1.00 52.69 196 THR A O 1
ATOM 1527 N N . THR A 1 197 ? -11.557 1.494 -11.114 1.00 71.69 197 THR A N 1
ATOM 1528 C CA . THR A 1 197 ? -10.494 1.530 -10.108 1.00 71.69 197 THR A CA 1
ATOM 1529 C C . THR A 1 197 ? -9.191 0.994 -10.712 1.00 71.69 197 THR A C 1
ATOM 1531 O O . THR A 1 197 ? -9.177 0.029 -11.482 1.00 71.69 197 THR A O 1
ATOM 1534 N N . ARG A 1 198 ? -8.068 1.686 -10.468 1.00 78.06 198 ARG A N 1
ATOM 1535 C CA . ARG A 1 198 ? -6.757 1.297 -11.025 1.00 78.06 198 ARG A CA 1
ATOM 1536 C C . ARG A 1 198 ? -6.416 -0.157 -10.696 1.00 78.06 198 ARG A C 1
ATOM 1538 O O . ARG A 1 198 ? -5.815 -0.823 -11.531 1.00 78.06 198 ARG A O 1
ATOM 1545 N N . LEU A 1 199 ? -6.888 -0.639 -9.547 1.00 83.38 199 LEU A N 1
ATOM 1546 C CA . LEU A 1 199 ? -6.820 -2.035 -9.150 1.00 83.38 199 LEU A CA 1
ATOM 1547 C C . LEU A 1 199 ? -7.595 -2.956 -10.105 1.00 83.38 199 LEU A C 1
ATOM 1549 O O . LEU A 1 199 ? -6.976 -3.847 -10.666 1.00 83.38 199 LEU A O 1
ATOM 1553 N N . ASP A 1 200 ? -8.876 -2.701 -10.399 1.00 84.19 200 ASP A N 1
ATOM 1554 C CA . ASP A 1 200 ? -9.657 -3.523 -11.348 1.00 84.19 200 ASP A CA 1
ATOM 1555 C C . ASP A 1 200 ? -9.006 -3.583 -12.736 1.00 84.19 200 ASP A C 1
ATOM 1557 O O . ASP A 1 200 ? -9.038 -4.592 -13.442 1.00 84.19 200 ASP A O 1
ATOM 1561 N N . ARG A 1 201 ? -8.419 -2.466 -13.176 1.00 88.31 201 ARG A N 1
ATOM 1562 C CA . ARG A 1 201 ? -7.636 -2.422 -14.415 1.00 88.31 201 ARG A CA 1
ATOM 1563 C C . ARG A 1 201 ? -6.362 -3.253 -14.299 1.00 88.31 201 ARG A C 1
ATOM 1565 O O . ARG A 1 201 ? -6.103 -4.029 -15.209 1.00 88.31 201 ARG A O 1
ATOM 1572 N N . ALA A 1 202 ? -5.591 -3.107 -13.225 1.00 90.94 202 ALA A N 1
ATOM 1573 C CA . ALA A 1 202 ? -4.380 -3.888 -13.009 1.00 90.94 202 ALA A CA 1
ATOM 1574 C C . ALA A 1 202 ? -4.688 -5.389 -12.962 1.00 90.94 202 ALA A C 1
ATOM 1576 O O . ALA A 1 202 ? -4.025 -6.147 -13.660 1.00 90.94 202 ALA A O 1
ATOM 1577 N N . THR A 1 203 ? -5.737 -5.809 -12.250 1.00 91.56 203 THR A N 1
ATOM 1578 C CA . THR A 1 203 ? -6.201 -7.202 -12.209 1.00 91.56 203 THR A CA 1
ATOM 1579 C C . THR A 1 203 ? -6.541 -7.710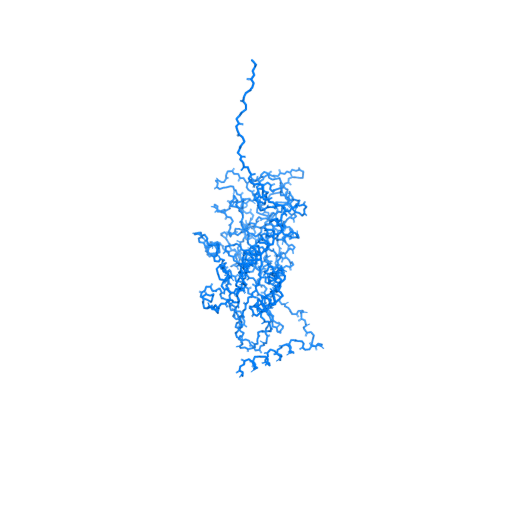 -13.606 1.00 91.56 203 THR A C 1
ATOM 1581 O O . THR A 1 203 ? -6.000 -8.727 -14.029 1.00 91.56 203 THR A O 1
ATOM 1584 N N . ARG A 1 204 ? -7.325 -6.954 -14.390 1.00 93.00 204 ARG A N 1
ATOM 1585 C CA . ARG A 1 204 ? -7.627 -7.317 -15.786 1.00 93.00 204 ARG A CA 1
ATOM 1586 C C . ARG A 1 204 ? -6.381 -7.398 -16.669 1.00 93.00 204 ARG A C 1
ATOM 1588 O O . ARG A 1 204 ? -6.306 -8.275 -17.519 1.00 93.00 204 ARG A O 1
ATOM 1595 N N . LEU A 1 205 ? -5.405 -6.506 -16.489 1.00 94.88 205 LEU A N 1
ATOM 1596 C CA . LEU A 1 205 ? -4.136 -6.545 -17.228 1.00 94.88 205 LEU A CA 1
ATOM 1597 C C . LEU A 1 205 ? -3.294 -7.767 -16.845 1.00 94.88 205 LEU A C 1
ATOM 1599 O O . LEU A 1 205 ? -2.720 -8.405 -17.724 1.00 94.88 205 LEU A O 1
ATOM 1603 N N . ILE A 1 206 ? -3.244 -8.110 -15.554 1.00 95.75 206 ILE A N 1
ATOM 1604 C CA . ILE A 1 206 ? -2.571 -9.316 -15.062 1.00 95.75 206 ILE A CA 1
ATOM 1605 C C . ILE A 1 206 ? -3.237 -10.546 -15.673 1.00 95.75 206 ILE A C 1
ATOM 1607 O O . ILE A 1 206 ? -2.537 -11.420 -16.179 1.00 95.75 206 ILE A O 1
ATOM 1611 N N . GLU A 1 207 ? -4.571 -10.614 -15.652 1.00 94.88 207 GLU A N 1
ATOM 1612 C CA . GLU A 1 207 ? -5.387 -11.687 -16.233 1.00 94.88 207 GLU A CA 1
ATOM 1613 C C . GLU A 1 207 ? -5.196 -11.833 -17.745 1.00 94.88 207 GLU A C 1
ATOM 1615 O O . GLU A 1 207 ? -5.069 -12.955 -18.230 1.00 94.88 207 GLU A O 1
ATOM 1620 N N . ALA A 1 208 ? -5.114 -10.712 -18.461 1.00 95.25 208 ALA A N 1
ATOM 1621 C CA . ALA A 1 208 ? -4.953 -10.655 -19.910 1.00 95.25 208 ALA A CA 1
ATOM 1622 C C . ALA A 1 208 ? -3.509 -10.861 -20.401 1.00 95.25 208 ALA A C 1
ATOM 1624 O O . ALA A 1 208 ? -3.278 -10.821 -21.608 1.00 95.25 208 ALA A O 1
ATOM 1625 N N . ALA A 1 209 ? -2.530 -11.054 -19.510 1.00 94.50 209 ALA A N 1
ATOM 1626 C CA . ALA A 1 209 ? -1.143 -11.281 -19.903 1.00 94.50 209 ALA A CA 1
ATOM 1627 C C . ALA A 1 209 ? -1.019 -12.522 -20.810 1.00 94.50 209 ALA A C 1
ATOM 1629 O O . ALA A 1 209 ? -1.321 -13.641 -20.398 1.00 94.50 209 ALA A O 1
ATOM 1630 N N . GLU A 1 210 ? -0.555 -12.316 -22.045 1.00 89.38 210 GLU A N 1
ATOM 1631 C CA . GLU A 1 210 ? -0.547 -13.354 -23.087 1.00 89.38 210 GLU A CA 1
ATOM 1632 C C . GLU A 1 210 ? 0.627 -14.335 -22.956 1.00 89.38 210 GLU A C 1
ATOM 1634 O O . GLU A 1 210 ? 0.531 -15.486 -23.380 1.00 89.38 210 GLU A O 1
ATOM 1639 N N . ALA A 1 211 ? 1.742 -13.889 -22.372 1.00 96.00 211 ALA A N 1
ATOM 1640 C CA . ALA A 1 211 ? 2.949 -14.690 -22.200 1.00 96.00 211 ALA A CA 1
ATOM 1641 C C . ALA A 1 211 ? 3.156 -15.071 -20.731 1.00 96.00 211 ALA A C 1
ATOM 1643 O O . ALA A 1 211 ? 3.126 -14.203 -19.863 1.00 96.00 211 ALA A O 1
ATOM 1644 N N . ASP A 1 212 ? 3.443 -16.343 -20.454 1.00 97.75 212 ASP A N 1
ATOM 1645 C CA . ASP A 1 212 ? 3.883 -16.813 -19.135 1.00 97.75 212 ASP A CA 1
ATOM 1646 C C . ASP A 1 212 ? 5.171 -17.632 -19.263 1.00 97.75 212 ASP A C 1
ATOM 1648 O O . ASP A 1 212 ? 5.167 -18.789 -19.697 1.00 97.75 212 ASP A O 1
ATOM 1652 N N . TYR A 1 213 ? 6.293 -17.009 -18.910 1.00 97.94 213 TYR A N 1
ATOM 1653 C CA . TYR A 1 213 ? 7.613 -17.612 -19.031 1.00 97.94 213 TYR A CA 1
ATOM 1654 C C . TYR A 1 213 ? 7.873 -18.584 -17.882 1.00 97.94 213 TYR A C 1
ATOM 1656 O O . TYR A 1 213 ? 7.786 -18.225 -16.710 1.00 97.94 213 TYR A O 1
ATOM 1664 N N . GLN A 1 214 ? 8.259 -19.816 -18.215 1.00 97.25 214 GLN A N 1
ATOM 1665 C CA . GLN A 1 214 ? 8.588 -20.840 -17.214 1.00 97.25 214 GLN A CA 1
ATOM 1666 C C . GLN A 1 214 ? 10.093 -20.921 -16.935 1.00 97.25 214 GLN A C 1
ATOM 1668 O O . GLN A 1 214 ? 10.505 -21.255 -15.820 1.00 97.25 214 GLN A O 1
ATOM 1673 N N . GLN A 1 215 ? 10.915 -20.611 -17.945 1.00 94.38 215 GLN A N 1
ATOM 1674 C CA . GLN A 1 215 ? 12.372 -20.686 -17.880 1.00 94.38 215 GLN A CA 1
ATOM 1675 C C . GLN A 1 215 ? 12.993 -19.309 -17.629 1.00 94.38 215 GLN A C 1
ATOM 1677 O O . GLN A 1 215 ? 12.609 -18.314 -18.245 1.00 94.38 215 GLN A O 1
ATOM 1682 N N . ALA A 1 216 ? 13.992 -19.263 -16.746 1.00 90.12 216 ALA A N 1
ATOM 1683 C CA . ALA A 1 216 ? 14.645 -18.017 -16.348 1.00 90.12 216 ALA A CA 1
ATOM 1684 C C . ALA A 1 216 ? 15.356 -17.308 -17.515 1.00 90.12 216 ALA A C 1
ATOM 1686 O O . ALA A 1 216 ? 15.286 -16.085 -17.606 1.00 90.12 216 ALA A O 1
ATOM 1687 N N . ASP A 1 217 ? 15.994 -18.053 -18.424 1.00 92.56 217 ASP A N 1
ATOM 1688 C CA . ASP A 1 217 ? 16.718 -17.471 -19.564 1.00 92.56 217 ASP A CA 1
ATOM 1689 C C . ASP A 1 217 ? 15.770 -16.823 -20.584 1.00 92.56 217 ASP A C 1
ATOM 1691 O O . ASP A 1 217 ? 16.041 -15.729 -21.081 1.00 92.56 217 ASP A O 1
ATOM 1695 N N . GLU A 1 218 ? 14.622 -17.453 -20.854 1.00 96.94 218 GLU A N 1
ATOM 1696 C CA . GLU A 1 218 ? 13.588 -16.895 -21.733 1.00 96.94 218 GLU A CA 1
ATOM 1697 C C . GLU A 1 218 ? 12.961 -15.639 -21.124 1.00 96.94 218 GLU A C 1
ATOM 1699 O O . GLU A 1 218 ? 12.797 -14.630 -21.815 1.00 96.94 218 GLU A O 1
ATOM 1704 N N . PHE A 1 219 ? 12.675 -15.678 -19.819 1.00 97.44 219 PHE A N 1
ATOM 1705 C CA . PHE A 1 219 ? 12.160 -14.529 -19.085 1.00 97.44 219 PHE A CA 1
ATOM 1706 C C . PHE A 1 219 ? 13.156 -13.367 -19.089 1.00 97.44 219 PHE A C 1
ATOM 1708 O O . PHE A 1 219 ? 12.797 -12.240 -19.425 1.00 97.44 219 PHE A O 1
ATOM 1715 N N . ARG A 1 220 ? 14.433 -13.639 -18.800 1.00 95.75 220 ARG A N 1
ATOM 1716 C CA . ARG A 1 220 ? 15.508 -12.646 -18.884 1.00 95.75 220 ARG A CA 1
ATOM 1717 C C . ARG A 1 220 ? 15.567 -12.018 -20.276 1.00 95.75 220 ARG A C 1
ATOM 1719 O O . ARG A 1 220 ? 15.576 -10.795 -20.383 1.00 95.75 220 ARG A O 1
ATOM 1726 N N . ALA A 1 221 ? 15.567 -12.829 -21.334 1.00 96.06 221 ALA A N 1
ATOM 1727 C CA . ALA A 1 221 ? 15.601 -12.332 -22.708 1.00 96.06 221 ALA A CA 1
ATOM 1728 C C . ALA A 1 221 ? 14.362 -11.490 -23.060 1.00 96.06 221 ALA A C 1
ATOM 1730 O O . ALA A 1 221 ? 14.457 -10.554 -23.853 1.00 96.06 221 ALA A O 1
ATOM 1731 N N . ALA A 1 222 ? 13.194 -11.796 -22.488 1.00 97.38 222 ALA A N 1
ATOM 1732 C CA . ALA A 1 222 ? 12.001 -10.965 -22.628 1.00 97.38 222 ALA A CA 1
ATOM 1733 C C . ALA A 1 222 ? 12.170 -9.602 -21.938 1.00 97.38 222 ALA A C 1
ATOM 1735 O O . ALA A 1 222 ? 11.860 -8.576 -22.543 1.00 97.38 222 ALA A O 1
ATOM 1736 N N . LEU A 1 223 ? 12.734 -9.575 -20.725 1.00 96.19 223 LEU A N 1
ATOM 1737 C CA . LEU A 1 223 ? 13.013 -8.335 -19.995 1.00 96.19 223 LEU A CA 1
ATOM 1738 C C . LEU A 1 223 ? 14.039 -7.439 -20.710 1.00 96.19 223 LEU A C 1
ATOM 1740 O O . LEU A 1 223 ? 13.867 -6.221 -20.735 1.00 96.19 223 LEU A O 1
ATOM 1744 N N . GLU A 1 224 ? 15.070 -8.020 -21.334 1.00 95.06 224 GLU A N 1
ATOM 1745 C CA . GLU A 1 224 ? 16.088 -7.274 -22.100 1.00 95.06 224 GLU A CA 1
ATOM 1746 C C . GLU A 1 224 ? 15.508 -6.582 -23.348 1.00 95.06 224 GLU A C 1
ATOM 1748 O O . GLU A 1 224 ? 16.052 -5.575 -23.797 1.00 95.06 224 GLU A O 1
ATOM 1753 N N . ARG A 1 225 ? 14.392 -7.086 -23.899 1.00 95.62 225 ARG A N 1
ATOM 1754 C CA . ARG A 1 225 ? 13.711 -6.503 -25.073 1.00 95.62 225 ARG A CA 1
ATOM 1755 C C . ARG A 1 225 ? 12.721 -5.393 -24.725 1.00 95.62 225 ARG A C 1
ATOM 1757 O O . ARG A 1 225 ? 12.232 -4.722 -25.632 1.00 95.62 225 ARG A O 1
ATOM 1764 N N . LEU A 1 226 ? 12.396 -5.209 -23.446 1.00 95.31 226 LEU A N 1
ATOM 1765 C CA . LEU A 1 226 ? 11.497 -4.141 -23.021 1.00 95.31 226 LEU A CA 1
ATOM 1766 C C . LEU A 1 226 ? 12.124 -2.764 -23.277 1.00 95.31 226 LEU A C 1
ATOM 1768 O O . LEU A 1 226 ? 13.342 -2.612 -23.146 1.00 95.31 226 LEU A O 1
ATOM 1772 N N . PRO A 1 227 ? 11.310 -1.734 -23.573 1.00 93.69 227 PRO A N 1
ATOM 1773 C CA . PRO A 1 227 ? 11.814 -0.375 -23.737 1.00 93.69 227 PRO A CA 1
ATOM 1774 C C . PRO A 1 227 ? 12.553 0.078 -22.478 1.00 93.69 227 PRO A C 1
ATOM 1776 O O . PRO A 1 227 ? 12.135 -0.222 -21.354 1.00 93.69 227 PRO A O 1
ATOM 1779 N N . CYS A 1 228 ? 13.658 0.807 -22.654 1.00 91.12 228 CYS A N 1
ATOM 1780 C CA . CYS A 1 228 ? 14.441 1.314 -21.524 1.00 91.12 228 CYS A CA 1
ATOM 1781 C C . CYS A 1 228 ? 13.604 2.170 -20.587 1.00 91.12 228 CYS A C 1
ATOM 1783 O O . CYS A 1 228 ? 13.803 2.154 -19.376 1.00 91.12 228 CYS A O 1
ATOM 1785 N N . CYS A 1 229 ? 12.705 2.946 -21.181 1.00 93.44 229 CYS A N 1
ATOM 1786 C CA . CYS A 1 229 ? 12.205 4.170 -20.612 1.00 93.44 229 CYS A CA 1
ATOM 1787 C C . CYS A 1 229 ? 10.737 4.332 -20.986 1.00 93.44 229 CYS A C 1
ATOM 1789 O O . CYS A 1 229 ? 10.304 3.872 -22.047 1.00 93.44 229 CYS A O 1
ATOM 1791 N N . ALA A 1 230 ? 9.992 5.009 -20.121 1.00 95.44 230 ALA A N 1
ATOM 1792 C CA . ALA A 1 230 ? 8.688 5.528 -20.501 1.00 95.44 230 ALA A CA 1
ATOM 1793 C C . ALA A 1 230 ? 8.840 6.605 -21.584 1.00 95.44 230 ALA A C 1
ATOM 1795 O O . ALA A 1 230 ? 9.947 7.032 -21.919 1.00 95.44 230 ALA A O 1
ATOM 1796 N N . THR A 1 231 ? 7.719 7.082 -22.100 1.00 95.44 231 THR A N 1
ATOM 1797 C CA . THR A 1 231 ? 7.637 8.221 -23.013 1.00 95.44 231 THR A CA 1
ATOM 1798 C C . THR A 1 231 ? 6.589 9.217 -22.533 1.00 95.44 231 THR A C 1
ATOM 1800 O O . THR A 1 231 ? 5.866 8.962 -21.571 1.00 95.44 231 THR A O 1
ATOM 1803 N N . ASN A 1 232 ? 6.476 10.363 -23.199 1.00 93.56 232 ASN A N 1
ATOM 1804 C CA . ASN A 1 232 ? 5.245 11.150 -23.129 1.00 93.56 232 ASN A CA 1
ATOM 1805 C C . ASN A 1 232 ? 4.110 10.445 -23.891 1.00 93.56 232 ASN A C 1
ATOM 1807 O O . ASN A 1 232 ? 4.327 9.446 -24.578 1.00 93.56 232 ASN A O 1
ATOM 1811 N N . ALA A 1 233 ? 2.900 10.996 -23.777 1.00 92.50 233 ALA A N 1
ATOM 1812 C CA . ALA A 1 233 ? 1.675 10.412 -24.324 1.00 92.50 233 ALA A CA 1
ATOM 1813 C C . ALA A 1 233 ? 1.712 10.118 -25.838 1.00 92.50 233 ALA A C 1
ATOM 1815 O O . ALA A 1 233 ? 1.038 9.199 -26.283 1.00 92.50 233 ALA A O 1
ATOM 1816 N N . ASP A 1 234 ? 2.479 10.879 -26.625 1.00 91.94 234 ASP A N 1
ATOM 1817 C CA . ASP A 1 234 ? 2.610 10.694 -28.079 1.00 91.94 234 ASP A CA 1
ATOM 1818 C C . ASP A 1 234 ? 3.879 9.922 -28.495 1.00 91.94 234 ASP A C 1
ATOM 1820 O O . ASP A 1 234 ? 4.140 9.760 -29.685 1.00 91.94 234 ASP A O 1
ATOM 1824 N N . GLY A 1 235 ? 4.691 9.471 -27.531 1.00 91.00 235 GLY A N 1
ATOM 1825 C CA . GLY A 1 235 ? 5.920 8.719 -27.789 1.00 91.00 235 GLY A CA 1
ATOM 1826 C C . GLY A 1 235 ? 7.110 9.545 -28.297 1.00 91.00 235 GLY A C 1
ATOM 1827 O O . GLY A 1 235 ? 8.177 8.980 -28.532 1.00 91.00 235 GLY A O 1
ATOM 1828 N N . SER A 1 236 ? 6.974 10.864 -28.476 1.00 89.75 236 SER A N 1
ATOM 1829 C CA . SER A 1 236 ? 8.002 11.705 -29.117 1.00 89.75 236 SER A CA 1
ATOM 1830 C C . SER A 1 236 ? 9.220 12.013 -28.240 1.00 89.75 236 SER A C 1
ATOM 1832 O O . SER A 1 236 ? 10.281 12.371 -28.757 1.00 89.75 236 SER A O 1
ATOM 1834 N N . ARG A 1 237 ? 9.088 11.902 -26.915 1.00 89.75 237 ARG A N 1
ATOM 1835 C CA . ARG A 1 237 ? 10.129 12.236 -25.937 1.00 89.75 237 ARG A CA 1
ATOM 1836 C C . ARG A 1 237 ? 10.296 11.116 -24.920 1.00 89.75 237 ARG A C 1
ATOM 1838 O O . ARG A 1 237 ? 9.317 10.598 -24.385 1.00 89.75 237 ARG A O 1
ATOM 1845 N N . ALA A 1 238 ? 11.550 10.796 -24.616 1.00 89.69 238 ALA A N 1
ATOM 1846 C CA . ALA A 1 238 ? 11.896 9.817 -23.595 1.00 89.69 238 ALA A CA 1
ATOM 1847 C C . ALA A 1 238 ? 11.589 10.351 -22.186 1.00 89.69 238 ALA A C 1
ATOM 1849 O O . ALA A 1 238 ? 11.987 11.457 -21.815 1.00 89.69 238 ALA A O 1
ATOM 1850 N N . GLY A 1 239 ? 10.879 9.537 -21.416 1.00 91.06 239 GLY A N 1
ATOM 1851 C CA . GLY A 1 239 ? 10.617 9.685 -19.993 1.00 91.06 239 GLY A CA 1
ATOM 1852 C C . GLY A 1 239 ? 11.665 9.003 -19.133 1.00 91.06 239 GLY A C 1
ATOM 1853 O O . GLY A 1 239 ? 12.810 8.799 -19.539 1.00 91.06 239 GLY A O 1
ATOM 1854 N N . ASP A 1 240 ? 11.258 8.683 -17.912 1.00 92.31 240 ASP A N 1
ATOM 1855 C CA . ASP A 1 240 ? 12.144 8.090 -16.926 1.00 92.31 240 ASP A CA 1
ATOM 1856 C C . ASP A 1 240 ? 12.486 6.632 -17.284 1.00 92.31 240 ASP A C 1
ATOM 1858 O O . ASP A 1 240 ? 11.671 5.902 -17.868 1.00 92.31 240 ASP A O 1
ATOM 1862 N N . PRO A 1 241 ? 13.699 6.178 -16.951 1.00 93.81 241 PRO A N 1
ATOM 1863 C CA . PRO A 1 241 ? 14.113 4.800 -17.162 1.00 93.81 241 PRO A CA 1
ATOM 1864 C C . PRO A 1 241 ? 13.378 3.841 -16.221 1.00 93.81 241 PRO A C 1
ATOM 1866 O O . PRO A 1 241 ? 13.211 4.100 -15.032 1.00 93.81 241 PRO A O 1
ATOM 1869 N N . VAL A 1 242 ? 12.980 2.692 -16.757 1.00 96.25 242 VAL A N 1
ATOM 1870 C CA . VAL A 1 242 ? 12.401 1.576 -16.009 1.00 96.25 242 VAL A CA 1
ATOM 1871 C C . VAL A 1 242 ? 13.551 0.713 -15.487 1.00 96.25 242 VAL A C 1
ATOM 1873 O O . VAL A 1 242 ? 13.990 -0.238 -16.137 1.00 96.25 242 VAL A O 1
ATOM 1876 N N . ASN A 1 243 ? 14.071 1.083 -14.323 1.00 94.38 243 ASN A N 1
ATOM 1877 C CA . ASN A 1 243 ? 15.276 0.522 -13.710 1.00 94.38 243 ASN A CA 1
ATOM 1878 C C . ASN A 1 243 ? 14.995 -0.569 -12.656 1.00 94.38 243 ASN A C 1
ATOM 1880 O O . ASN A 1 243 ? 15.929 -1.112 -12.064 1.00 94.38 243 ASN A O 1
ATOM 1884 N N . ALA A 1 244 ? 13.730 -0.933 -12.439 1.00 97.62 244 ALA A N 1
ATOM 1885 C CA . ALA A 1 244 ? 13.344 -2.037 -11.568 1.00 97.62 244 ALA A CA 1
ATOM 1886 C C . ALA A 1 244 ? 12.182 -2.860 -12.153 1.00 97.62 244 ALA A C 1
ATOM 1888 O O . ALA A 1 244 ? 11.381 -2.380 -12.957 1.00 97.62 244 ALA A O 1
ATOM 1889 N N . VAL A 1 245 ? 12.108 -4.124 -11.741 1.00 98.38 245 VAL A N 1
ATOM 1890 C CA . VAL A 1 245 ? 11.068 -5.094 -12.086 1.00 98.38 245 VAL A CA 1
ATOM 1891 C C . VAL A 1 245 ? 10.672 -5.839 -10.814 1.00 98.38 245 VAL A C 1
ATOM 1893 O O . VAL A 1 245 ? 11.539 -6.372 -10.122 1.00 98.38 245 VAL A O 1
ATOM 1896 N N . LEU A 1 246 ? 9.377 -5.898 -10.512 1.00 98.50 246 LEU A N 1
ATOM 1897 C CA . LEU A 1 246 ? 8.827 -6.713 -9.425 1.00 98.50 246 LEU A CA 1
ATOM 1898 C C . LEU A 1 246 ? 8.103 -7.917 -10.025 1.00 98.50 246 LEU A C 1
ATOM 1900 O O . LEU A 1 246 ? 7.398 -7.776 -11.022 1.00 98.50 246 LEU A O 1
ATOM 1904 N N . VAL A 1 247 ? 8.264 -9.094 -9.431 1.00 98.25 247 VAL A N 1
ATOM 1905 C CA . VAL A 1 247 ? 7.609 -10.331 -9.877 1.00 98.25 247 VAL A CA 1
ATOM 1906 C C . VAL A 1 247 ? 6.919 -10.974 -8.685 1.00 98.25 247 VAL A C 1
ATOM 1908 O O . VAL A 1 247 ? 7.591 -11.310 -7.717 1.00 98.25 247 VAL A O 1
ATOM 1911 N N . GLY A 1 248 ? 5.605 -11.161 -8.731 1.00 96.38 248 GLY A N 1
ATOM 1912 C CA . GLY A 1 248 ? 4.852 -11.724 -7.609 1.00 96.38 248 GLY A CA 1
ATOM 1913 C C . GLY A 1 248 ? 3.347 -11.564 -7.778 1.00 96.38 248 GLY A C 1
ATOM 1914 O O . GLY A 1 248 ? 2.887 -10.992 -8.765 1.00 96.38 248 GLY A O 1
ATOM 1915 N N . ASP A 1 249 ? 2.582 -12.070 -6.814 1.00 94.69 249 ASP A N 1
ATOM 1916 C CA . ASP A 1 249 ? 1.163 -11.718 -6.704 1.00 94.69 249 ASP A CA 1
ATOM 1917 C C . ASP A 1 249 ? 1.041 -10.241 -6.293 1.00 94.69 249 ASP A C 1
ATOM 1919 O O . ASP A 1 249 ? 1.941 -9.693 -5.641 1.00 94.69 249 ASP A O 1
ATOM 1923 N N . ILE A 1 250 ? -0.050 -9.574 -6.674 1.00 93.44 250 ILE A N 1
ATOM 1924 C CA . ILE A 1 250 ? -0.222 -8.142 -6.389 1.00 93.44 250 ILE A CA 1
ATOM 1925 C C . ILE A 1 250 ? -0.256 -7.873 -4.878 1.00 93.44 250 ILE A C 1
ATOM 1927 O O . ILE A 1 250 ? 0.289 -6.872 -4.415 1.00 93.44 250 ILE A O 1
ATOM 1931 N N . GLU A 1 251 ? -0.794 -8.812 -4.105 1.00 92.19 251 GLU A N 1
ATOM 1932 C CA . GLU A 1 251 ? -0.849 -8.822 -2.646 1.00 92.19 251 GLU A CA 1
ATOM 1933 C C . GLU A 1 251 ? 0.554 -8.887 -2.033 1.00 92.19 251 GLU A C 1
ATOM 1935 O O . GLU A 1 251 ? 0.865 -8.139 -1.106 1.00 92.19 251 GLU A O 1
ATOM 1940 N N . ALA A 1 252 ? 1.427 -9.745 -2.572 1.00 92.62 252 ALA A N 1
ATOM 1941 C CA . ALA A 1 252 ? 2.814 -9.876 -2.125 1.00 92.62 252 ALA A CA 1
ATOM 1942 C C . ALA A 1 252 ? 3.613 -8.598 -2.407 1.00 92.62 252 ALA A C 1
ATOM 1944 O O . ALA A 1 252 ? 4.371 -8.120 -1.558 1.00 92.62 252 ALA A O 1
ATOM 1945 N N . VAL A 1 253 ? 3.417 -8.031 -3.600 1.00 94.88 253 VAL A N 1
ATOM 1946 C CA . VAL A 1 253 ? 4.066 -6.791 -4.031 1.00 94.88 253 VAL A CA 1
ATOM 1947 C C . VAL A 1 253 ? 3.623 -5.620 -3.162 1.00 94.88 253 VAL A C 1
ATOM 1949 O O . VAL A 1 253 ? 4.475 -4.914 -2.620 1.00 94.88 253 VAL A O 1
ATOM 1952 N N . ALA A 1 254 ? 2.311 -5.449 -2.979 1.00 92.19 254 ALA A N 1
ATOM 1953 C CA . ALA A 1 254 ? 1.731 -4.422 -2.123 1.00 92.19 254 ALA A CA 1
ATOM 1954 C C . ALA A 1 254 ? 2.223 -4.557 -0.675 1.00 92.19 254 ALA A C 1
ATOM 1956 O O . ALA A 1 254 ? 2.706 -3.583 -0.095 1.00 92.19 254 ALA A O 1
ATOM 1957 N N . ALA A 1 255 ? 2.193 -5.766 -0.107 1.00 90.38 255 ALA A N 1
ATOM 1958 C CA . ALA A 1 255 ? 2.649 -5.993 1.259 1.00 90.38 255 ALA A CA 1
ATOM 1959 C C . ALA A 1 255 ? 4.119 -5.601 1.466 1.00 90.38 255 ALA A C 1
ATOM 1961 O O . ALA A 1 255 ? 4.456 -4.969 2.471 1.00 90.38 255 ALA A O 1
ATOM 1962 N N . ALA A 1 256 ? 4.998 -5.944 0.519 1.00 90.94 256 ALA A N 1
ATOM 1963 C CA . ALA A 1 256 ? 6.426 -5.661 0.623 1.00 90.94 256 ALA A CA 1
ATOM 1964 C C . ALA A 1 256 ? 6.728 -4.151 0.642 1.00 90.94 256 ALA A C 1
ATOM 1966 O O . ALA A 1 256 ? 7.532 -3.692 1.454 1.00 90.94 256 ALA A O 1
ATOM 1967 N N . VAL A 1 257 ? 6.064 -3.364 -0.211 1.00 91.38 257 VAL A N 1
ATOM 1968 C CA . VAL A 1 257 ? 6.279 -1.908 -0.278 1.00 91.38 257 VAL A CA 1
ATOM 1969 C C . VAL A 1 257 ? 5.639 -1.172 0.906 1.00 91.38 257 VAL A C 1
ATOM 1971 O O . VAL A 1 257 ? 6.275 -0.301 1.499 1.00 91.38 257 VAL A O 1
ATOM 1974 N N . ILE A 1 258 ? 4.429 -1.544 1.333 1.00 88.06 258 ILE A N 1
ATOM 1975 C CA . ILE A 1 258 ? 3.717 -0.858 2.433 1.00 88.06 258 ILE A CA 1
ATOM 1976 C C . ILE A 1 258 ? 4.455 -1.015 3.761 1.00 88.06 258 ILE A C 1
ATOM 1978 O O . ILE A 1 258 ? 4.633 -0.040 4.490 1.00 88.06 258 ILE A O 1
ATOM 1982 N N . ARG A 1 259 ? 5.004 -2.206 4.036 1.00 86.38 259 ARG A N 1
ATOM 1983 C CA . ARG A 1 259 ? 5.850 -2.464 5.221 1.00 86.38 259 ARG A CA 1
ATOM 1984 C C . ARG A 1 259 ? 7.093 -1.574 5.296 1.00 86.38 259 ARG A C 1
ATOM 1986 O O . ARG A 1 259 ? 7.755 -1.515 6.331 1.00 86.38 259 ARG A O 1
ATOM 1993 N N . ARG A 1 260 ? 7.444 -0.908 4.196 1.00 87.44 260 ARG A N 1
ATOM 1994 C CA . ARG A 1 260 ? 8.567 0.027 4.092 1.00 87.44 260 ARG A CA 1
ATOM 1995 C C . ARG A 1 260 ? 8.122 1.482 3.989 1.00 87.44 260 ARG A C 1
ATOM 1997 O O . ARG A 1 260 ? 8.928 2.327 3.614 1.00 87.44 260 ARG A O 1
ATOM 2004 N N . GLY A 1 261 ? 6.872 1.778 4.348 1.00 86.38 261 GLY A N 1
ATOM 2005 C CA . GLY A 1 261 ? 6.338 3.138 4.439 1.00 86.38 261 GLY A CA 1
ATOM 2006 C C . GLY A 1 261 ? 5.934 3.747 3.097 1.00 86.38 261 GLY A C 1
ATOM 2007 O O . GLY A 1 261 ? 5.760 4.961 3.015 1.00 86.38 261 GLY A O 1
ATOM 2008 N N . PHE A 1 262 ? 5.809 2.939 2.038 1.00 89.38 262 PHE A N 1
ATOM 2009 C CA . PHE A 1 262 ? 5.257 3.401 0.767 1.00 89.38 262 PHE A CA 1
ATOM 2010 C C . PHE A 1 262 ? 3.729 3.467 0.839 1.00 89.38 262 PHE A C 1
ATOM 2012 O O . PHE A 1 262 ? 3.073 2.481 1.173 1.00 89.38 262 PHE A O 1
ATOM 2019 N N . ARG A 1 263 ? 3.164 4.619 0.474 1.00 86.69 263 ARG A N 1
ATOM 2020 C CA . ARG A 1 263 ? 1.721 4.886 0.452 1.00 86.69 263 ARG A CA 1
ATOM 2021 C C . ARG A 1 263 ? 1.265 5.230 -0.956 1.00 86.69 263 ARG A C 1
ATOM 2023 O O . ARG A 1 263 ? 2.031 5.801 -1.733 1.00 86.69 263 ARG A O 1
ATOM 2030 N N . ALA A 1 264 ? 0.025 4.878 -1.287 1.00 85.62 264 ALA A N 1
ATOM 2031 C CA . ALA A 1 264 ? -0.564 5.232 -2.571 1.00 85.62 264 ALA A CA 1
ATOM 2032 C C . ALA A 1 264 ? -0.832 6.739 -2.622 1.00 85.62 264 ALA A C 1
ATOM 2034 O O . ALA A 1 264 ? -1.699 7.252 -1.916 1.00 85.62 264 ALA A O 1
ATOM 2035 N N . ASP A 1 265 ? -0.080 7.426 -3.472 1.00 82.06 265 ASP A N 1
ATOM 2036 C CA . ASP A 1 265 ? -0.175 8.864 -3.683 1.00 82.06 265 ASP A CA 1
ATOM 2037 C C . ASP A 1 265 ? 0.219 9.136 -5.131 1.00 82.06 265 ASP A C 1
ATOM 2039 O O . ASP A 1 265 ? 1.375 8.936 -5.496 1.00 82.06 265 ASP A O 1
ATOM 2043 N N . ILE A 1 266 ? -0.743 9.515 -5.973 1.00 83.69 266 ILE A N 1
ATOM 2044 C CA . ILE A 1 266 ? -0.532 9.815 -7.395 1.00 83.69 266 ILE A CA 1
ATOM 2045 C C . ILE A 1 266 ? -0.672 11.321 -7.580 1.00 83.69 266 ILE A C 1
ATOM 2047 O O . ILE A 1 266 ? -1.692 11.902 -7.204 1.00 83.69 266 ILE A O 1
ATOM 2051 N N . LYS A 1 267 ? 0.307 11.923 -8.252 1.00 83.06 267 LYS A N 1
ATOM 2052 C CA . LYS A 1 267 ? 0.345 13.345 -8.590 1.00 83.06 267 LYS A CA 1
ATOM 2053 C C . LYS A 1 267 ? 0.193 13.551 -10.097 1.00 83.06 267 LYS A C 1
ATOM 2055 O O . LYS A 1 267 ? 0.350 12.620 -10.887 1.00 83.06 267 LYS A O 1
ATOM 2060 N N . ALA A 1 268 ? -0.122 14.774 -10.525 1.00 83.12 268 ALA A N 1
ATOM 2061 C CA . ALA A 1 268 ? -0.341 15.082 -11.942 1.00 83.12 268 ALA A CA 1
ATOM 2062 C C . ALA A 1 268 ? 0.881 14.731 -12.817 1.00 83.12 268 ALA A C 1
ATOM 2064 O O . ALA A 1 268 ? 0.719 14.074 -13.845 1.00 83.12 268 ALA A O 1
ATOM 2065 N N . VAL A 1 269 ? 2.091 15.053 -12.343 1.00 82.94 269 VAL A N 1
ATOM 2066 C CA . VAL A 1 269 ? 3.376 14.772 -13.014 1.00 82.94 269 VAL A CA 1
ATOM 2067 C C . VAL A 1 269 ? 3.640 13.277 -13.251 1.00 82.94 269 VAL A C 1
ATOM 2069 O O . VAL A 1 269 ? 4.369 12.894 -14.165 1.00 82.94 269 VAL A O 1
ATOM 2072 N N . ASP A 1 270 ? 3.032 12.386 -12.463 1.00 88.69 270 ASP A N 1
ATOM 2073 C CA . ASP A 1 270 ? 3.150 10.942 -12.689 1.00 88.69 270 ASP A CA 1
ATOM 2074 C C . ASP A 1 270 ? 2.466 10.497 -13.975 1.00 88.69 270 ASP A C 1
ATOM 2076 O O . ASP A 1 270 ? 2.938 9.595 -14.664 1.00 88.69 270 ASP A O 1
ATOM 2080 N N . ASN A 1 271 ? 1.355 11.155 -14.302 1.00 89.50 271 ASN A N 1
ATOM 2081 C CA . ASN A 1 271 ? 0.527 10.829 -15.451 1.00 89.50 271 ASN A CA 1
ATOM 2082 C C . ASN A 1 271 ? 1.121 11.329 -16.775 1.00 89.50 271 ASN A C 1
ATOM 2084 O O . ASN A 1 271 ? 0.509 11.116 -17.819 1.00 89.50 271 ASN A O 1
ATOM 2088 N N . GLU A 1 272 ? 2.280 11.990 -16.748 1.00 90.62 272 GLU A N 1
ATOM 2089 C CA . GLU A 1 272 ? 3.035 12.350 -17.950 1.00 90.62 272 GLU A CA 1
ATOM 2090 C C . GLU A 1 272 ? 3.859 11.172 -18.486 1.00 90.62 272 GLU A C 1
ATOM 2092 O O . GLU A 1 272 ? 4.128 11.108 -19.687 1.00 90.62 272 GLU A O 1
ATOM 2097 N N . GLN A 1 273 ? 4.212 10.213 -17.624 1.00 93.88 273 GLN A N 1
ATOM 2098 C CA . GLN A 1 273 ? 4.960 9.017 -18.003 1.00 93.88 273 GLN A CA 1
ATOM 2099 C C . GLN A 1 273 ? 4.026 7.970 -18.606 1.00 93.88 273 GLN A C 1
ATOM 2101 O O . GLN A 1 273 ? 3.022 7.598 -18.001 1.00 93.88 273 GLN A O 1
ATOM 2106 N N . HIS A 1 274 ? 4.377 7.466 -19.783 1.00 95.69 274 HIS A N 1
ATOM 2107 C CA . HIS A 1 274 ? 3.608 6.458 -20.497 1.00 95.69 274 HIS A CA 1
ATOM 2108 C C . HIS A 1 274 ? 4.472 5.250 -20.831 1.00 95.69 274 HIS A C 1
ATOM 2110 O O . HIS A 1 274 ? 5.596 5.375 -21.310 1.00 95.69 274 HIS A O 1
ATOM 2116 N N . LEU A 1 275 ? 3.925 4.066 -20.592 1.00 95.06 275 LEU A N 1
ATOM 2117 C CA . LEU A 1 275 ? 4.512 2.794 -20.984 1.00 95.06 275 LEU A CA 1
ATOM 2118 C C . LEU A 1 275 ? 3.374 1.895 -21.439 1.00 95.06 275 LEU A C 1
ATOM 2120 O O . LEU A 1 275 ? 2.359 1.846 -20.754 1.00 95.06 275 LEU A O 1
ATOM 2124 N N . PHE A 1 276 ? 3.521 1.208 -22.573 1.00 93.06 276 PHE A N 1
ATOM 2125 C CA . PHE A 1 276 ? 2.417 0.463 -23.205 1.00 93.06 276 PHE A CA 1
ATOM 2126 C C . PHE A 1 276 ? 1.204 1.359 -23.527 1.00 93.06 276 PHE A C 1
ATOM 2128 O O . PHE A 1 276 ? 0.061 0.968 -23.297 1.00 93.06 276 PHE A O 1
ATOM 2135 N N . ASP A 1 277 ? 1.469 2.590 -23.980 1.00 90.62 277 ASP A N 1
ATOM 2136 C CA . ASP A 1 277 ? 0.462 3.610 -24.320 1.00 90.62 277 ASP A CA 1
ATOM 2137 C C . ASP A 1 277 ? -0.475 4.000 -23.163 1.00 90.62 277 ASP A C 1
ATOM 2139 O O . ASP A 1 277 ? -1.602 4.458 -23.358 1.00 90.62 277 ASP A O 1
ATOM 2143 N N . ARG A 1 278 ? -0.008 3.837 -21.919 1.00 93.31 278 ARG A N 1
ATOM 2144 C CA . ARG A 1 278 ? -0.801 4.092 -20.712 1.00 93.31 278 ARG A CA 1
ATOM 2145 C C . ARG A 1 278 ? 0.023 4.692 -19.577 1.00 93.31 278 ARG A C 1
ATOM 2147 O O . ARG A 1 278 ? 1.216 4.429 -19.422 1.00 93.31 278 ARG A O 1
ATOM 2154 N N . LYS A 1 279 ? -0.667 5.482 -18.755 1.00 94.25 279 LYS A N 1
ATOM 2155 C CA . LYS A 1 279 ? -0.183 6.040 -17.482 1.00 94.25 279 LYS A CA 1
ATOM 2156 C C . LYS A 1 279 ? 0.180 4.919 -16.489 1.00 94.25 279 LYS A C 1
ATOM 2158 O O . LYS A 1 279 ? -0.286 3.791 -16.691 1.00 94.25 279 LYS A O 1
ATOM 2163 N N . PRO A 1 280 ? 0.949 5.207 -15.419 1.00 94.38 280 PRO A N 1
ATOM 2164 C CA . PRO A 1 280 ? 1.226 4.220 -14.378 1.00 94.38 280 PRO A CA 1
ATOM 2165 C C . PRO A 1 280 ? -0.068 3.632 -13.805 1.00 94.38 280 PRO A C 1
ATOM 2167 O O . PRO A 1 280 ? -1.033 4.362 -13.548 1.00 94.38 280 PRO A O 1
ATOM 2170 N N . ASP A 1 281 ? -0.077 2.319 -13.573 1.00 93.31 281 ASP A N 1
ATOM 2171 C CA . ASP A 1 281 ? -1.177 1.644 -12.874 1.00 93.31 281 ASP A CA 1
ATOM 2172 C C . ASP A 1 281 ? -1.192 2.029 -11.401 1.00 93.31 281 ASP A C 1
ATOM 2174 O O . ASP A 1 281 ? -2.257 2.244 -10.829 1.00 93.31 281 ASP A O 1
ATOM 2178 N N . PHE A 1 282 ? -0.009 2.171 -10.804 1.00 92.81 282 PHE A N 1
ATOM 2179 C CA . PHE A 1 282 ? 0.151 2.585 -9.418 1.00 92.81 282 PHE A CA 1
ATOM 2180 C C . PHE A 1 282 ? 1.284 3.593 -9.288 1.00 92.81 282 PHE A C 1
ATOM 2182 O O . PHE A 1 282 ? 2.286 3.521 -10.004 1.00 92.81 282 PHE A O 1
ATOM 2189 N N . VAL A 1 283 ? 1.129 4.511 -8.335 1.00 92.00 283 VAL A N 1
ATOM 2190 C CA . VAL A 1 283 ? 2.231 5.342 -7.861 1.00 92.00 283 VAL A CA 1
ATOM 2191 C C . VAL A 1 283 ? 2.254 5.294 -6.351 1.00 92.00 283 VAL A C 1
ATOM 2193 O O . VAL A 1 283 ? 1.234 5.528 -5.699 1.00 92.00 283 VAL A O 1
ATOM 2196 N N . LEU A 1 284 ? 3.419 4.957 -5.816 1.00 91.88 284 LEU A N 1
ATOM 2197 C CA . LEU A 1 284 ? 3.635 4.834 -4.388 1.00 91.88 284 LEU A CA 1
ATOM 2198 C C . LEU A 1 284 ? 4.747 5.782 -3.962 1.00 91.88 284 LEU A C 1
ATOM 2200 O O . LEU A 1 284 ? 5.787 5.841 -4.613 1.00 91.88 284 LEU A O 1
ATOM 2204 N N . ARG A 1 285 ? 4.555 6.496 -2.857 1.00 89.19 285 ARG A N 1
ATOM 2205 C CA . ARG A 1 285 ? 5.541 7.415 -2.284 1.00 89.19 285 ARG A CA 1
ATOM 2206 C C . ARG A 1 285 ? 5.887 6.975 -0.872 1.00 89.19 285 ARG A C 1
ATOM 2208 O O . ARG A 1 285 ? 5.000 6.728 -0.062 1.00 89.19 285 ARG A O 1
ATOM 2215 N N . LYS A 1 286 ? 7.180 6.848 -0.589 1.00 87.56 286 LYS A N 1
ATOM 2216 C CA . LYS A 1 286 ? 7.693 6.580 0.753 1.00 87.56 286 LYS A CA 1
ATOM 2217 C C . LYS A 1 286 ? 7.745 7.880 1.531 1.00 87.56 286 LYS A C 1
ATOM 2219 O O . LYS A 1 286 ? 8.427 8.809 1.100 1.00 87.56 286 LYS A O 1
ATOM 2224 N N . VAL A 1 287 ? 7.075 7.933 2.673 1.00 73.94 287 VAL A N 1
ATOM 2225 C CA . VAL A 1 287 ? 7.128 9.104 3.555 1.00 73.94 287 VAL A CA 1
ATOM 2226 C C . VAL A 1 287 ? 8.463 9.101 4.305 1.00 73.94 287 VAL A C 1
ATOM 2228 O O . VAL A 1 287 ? 8.898 8.078 4.833 1.00 73.94 287 VAL A O 1
ATOM 2231 N N . GLY A 1 288 ? 9.184 10.220 4.252 1.00 64.44 288 GLY A N 1
ATOM 2232 C CA . GLY A 1 288 ? 10.442 10.424 4.962 1.00 64.44 288 GLY A CA 1
ATOM 2233 C C . GLY A 1 288 ? 10.253 11.082 6.331 1.00 64.44 288 GLY A C 1
ATOM 2234 O O . GLY A 1 288 ? 9.138 11.388 6.743 1.00 64.44 288 GLY A O 1
ATOM 2235 N N . GLN A 1 289 ? 11.358 11.347 7.040 1.00 53.50 289 GLN A N 1
ATOM 2236 C CA . GLN A 1 289 ? 11.303 12.206 8.230 1.00 53.50 289 GLN A CA 1
ATOM 2237 C C . GLN A 1 289 ? 10.899 13.634 7.828 1.00 53.50 289 GLN A C 1
ATOM 2239 O O . GLN A 1 289 ? 11.350 14.116 6.790 1.00 53.50 289 GLN A O 1
ATOM 2244 N N . SER A 1 290 ? 10.050 14.274 8.640 1.00 50.59 290 SER A N 1
ATOM 2245 C CA . SER A 1 290 ? 9.406 15.573 8.364 1.00 50.59 290 SER A CA 1
ATOM 2246 C C . SER A 1 290 ? 8.346 15.563 7.249 1.00 50.59 290 SER A C 1
ATOM 2248 O O . SER A 1 290 ? 8.183 16.560 6.558 1.00 50.59 290 SER A O 1
ATOM 2250 N N . ALA A 1 291 ? 7.631 14.445 7.058 1.00 54.62 291 ALA A N 1
ATOM 2251 C CA . ALA A 1 291 ? 6.504 14.283 6.120 1.00 54.62 291 ALA A CA 1
ATOM 2252 C C . ALA A 1 291 ? 6.813 14.457 4.613 1.00 54.62 291 ALA A C 1
ATOM 2254 O O . ALA A 1 291 ? 5.970 14.145 3.774 1.00 54.62 291 ALA A O 1
ATOM 2255 N N . ALA A 1 292 ? 8.025 14.868 4.237 1.00 55.25 292 ALA A N 1
ATOM 2256 C CA . ALA A 1 292 ? 8.432 14.992 2.842 1.00 55.25 292 ALA A CA 1
ATOM 2257 C C . ALA A 1 292 ? 8.697 13.612 2.188 1.00 55.25 292 ALA A C 1
ATOM 2259 O O . ALA A 1 292 ? 9.264 12.714 2.826 1.00 55.25 292 ALA A O 1
ATOM 2260 N N . PRO A 1 293 ? 8.304 13.403 0.913 1.00 60.03 293 PRO A N 1
ATOM 2261 C CA . PRO A 1 293 ? 8.471 12.121 0.236 1.00 60.03 293 PRO A CA 1
ATOM 2262 C C . PRO A 1 293 ? 9.953 11.820 -0.013 1.00 60.03 293 PRO A C 1
ATOM 2264 O O . PRO A 1 293 ? 10.668 12.576 -0.669 1.00 60.03 293 PRO A O 1
ATOM 2267 N N . ALA A 1 294 ? 10.409 10.672 0.484 1.00 70.44 294 ALA A N 1
ATOM 2268 C CA . ALA A 1 294 ? 11.789 10.235 0.356 1.00 70.44 294 ALA A CA 1
ATOM 2269 C C . ALA A 1 294 ? 12.071 9.629 -1.019 1.00 70.44 294 ALA A C 1
ATOM 2271 O O . ALA A 1 294 ? 13.041 10.015 -1.657 1.00 70.44 294 ALA A O 1
ATOM 2272 N N . ASN A 1 295 ? 11.227 8.695 -1.463 1.00 88.12 295 ASN A N 1
ATOM 2273 C CA . ASN A 1 295 ? 11.354 7.944 -2.714 1.00 88.12 295 ASN A CA 1
ATOM 2274 C C . ASN A 1 295 ? 9.958 7.709 -3.306 1.00 88.12 295 ASN A C 1
ATOM 2276 O O . ASN A 1 295 ? 8.973 7.662 -2.572 1.00 88.12 295 ASN A O 1
ATOM 2280 N N . TRP A 1 296 ? 9.866 7.503 -4.614 1.00 91.75 296 TRP A N 1
ATOM 2281 C CA . TRP A 1 296 ? 8.613 7.200 -5.307 1.00 91.75 296 TRP A CA 1
ATOM 2282 C C . TRP A 1 296 ? 8.811 6.085 -6.324 1.00 91.75 296 TRP A C 1
ATOM 2284 O O . TRP A 1 296 ? 9.900 5.913 -6.876 1.00 91.75 296 TRP A O 1
ATOM 2294 N N . LEU A 1 297 ? 7.743 5.327 -6.541 1.00 95.69 297 LEU A N 1
ATOM 2295 C CA . LEU A 1 297 ? 7.656 4.219 -7.477 1.00 95.69 297 LEU A CA 1
ATOM 2296 C C . LEU A 1 297 ? 6.515 4.511 -8.436 1.00 95.69 297 LEU A C 1
ATOM 2298 O O . LEU A 1 297 ? 5.384 4.666 -7.982 1.00 95.69 297 LEU A O 1
ATOM 2302 N N . ARG A 1 298 ? 6.782 4.530 -9.740 1.00 95.75 298 ARG A N 1
ATOM 2303 C CA . ARG A 1 298 ? 5.729 4.433 -10.759 1.00 95.75 298 ARG A CA 1
ATOM 2304 C C . ARG A 1 298 ? 5.728 3.028 -11.325 1.00 95.75 298 ARG A C 1
ATOM 2306 O O . ARG A 1 298 ? 6.789 2.531 -11.696 1.00 95.75 298 ARG A O 1
ATOM 2313 N N . ILE A 1 299 ? 4.563 2.392 -11.353 1.00 97.12 299 ILE A N 1
ATOM 2314 C CA . ILE A 1 299 ? 4.441 0.952 -11.575 1.00 97.12 299 ILE A CA 1
ATOM 2315 C C . ILE A 1 299 ? 3.467 0.677 -12.720 1.00 97.12 299 ILE A C 1
ATOM 2317 O O . ILE A 1 299 ? 2.353 1.201 -12.731 1.00 97.12 299 ILE A O 1
ATOM 2321 N N . TRP A 1 300 ? 3.874 -0.191 -13.646 1.00 97.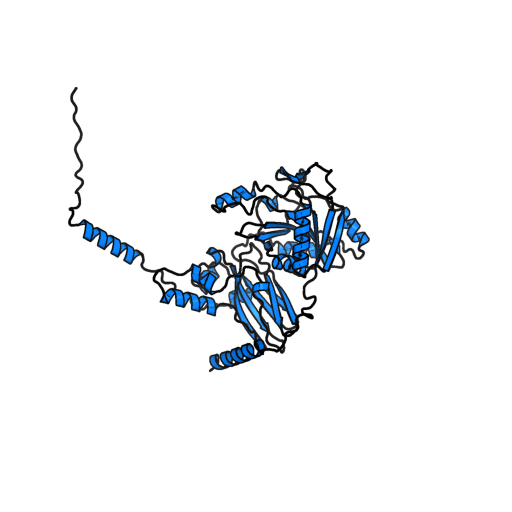44 300 TRP A N 1
ATOM 2322 C CA . TRP A 1 300 ? 3.058 -0.703 -14.746 1.00 97.44 300 TRP A CA 1
ATOM 2323 C C . TRP A 1 300 ? 3.024 -2.231 -14.723 1.00 97.44 300 TRP A C 1
ATOM 2325 O O . TRP A 1 300 ? 4.070 -2.869 -14.693 1.00 97.44 300 TRP A O 1
ATOM 2335 N N . VAL A 1 301 ? 1.845 -2.833 -14.825 1.00 97.56 301 VAL A N 1
ATOM 2336 C CA . VAL A 1 301 ? 1.662 -4.259 -15.131 1.00 97.56 301 VAL A CA 1
ATOM 2337 C C . VAL A 1 301 ? 2.202 -4.578 -16.534 1.00 97.56 301 VAL A C 1
ATOM 2339 O O . VAL A 1 301 ? 1.697 -4.086 -17.545 1.00 97.56 301 VAL A O 1
ATOM 2342 N N . ALA A 1 302 ? 3.233 -5.407 -16.627 1.00 97.06 302 ALA A N 1
ATOM 2343 C CA . ALA A 1 302 ? 3.730 -5.882 -17.911 1.00 97.06 302 ALA A CA 1
ATOM 2344 C C . ALA A 1 302 ? 2.738 -6.883 -18.536 1.00 97.06 302 ALA A C 1
ATOM 2346 O O . ALA A 1 302 ? 2.111 -7.649 -17.803 1.00 97.06 302 ALA A O 1
ATOM 2347 N N . PRO A 1 303 ? 2.635 -6.960 -19.876 1.00 96.12 303 PRO A N 1
ATOM 2348 C CA . PRO A 1 303 ? 1.803 -7.949 -20.569 1.00 96.12 303 PRO A CA 1
ATOM 2349 C C . PRO A 1 303 ? 2.455 -9.348 -20.571 1.00 96.12 303 PRO A C 1
ATOM 2351 O O . PRO A 1 303 ? 2.483 -10.040 -21.585 1.00 96.12 303 PRO A O 1
ATOM 2354 N N . MET A 1 304 ? 3.053 -9.747 -19.447 1.00 97.31 304 MET A N 1
ATOM 2355 C CA . MET A 1 304 ? 3.727 -11.027 -19.275 1.00 97.31 304 MET A CA 1
ATOM 2356 C C . MET A 1 304 ? 3.685 -11.486 -17.818 1.00 97.31 304 MET A C 1
ATOM 2358 O O . MET A 1 304 ? 3.555 -10.686 -16.889 1.00 97.31 304 MET A O 1
ATOM 2362 N N . ARG A 1 305 ? 3.866 -12.787 -17.634 1.00 98.31 305 ARG A N 1
ATOM 2363 C CA . A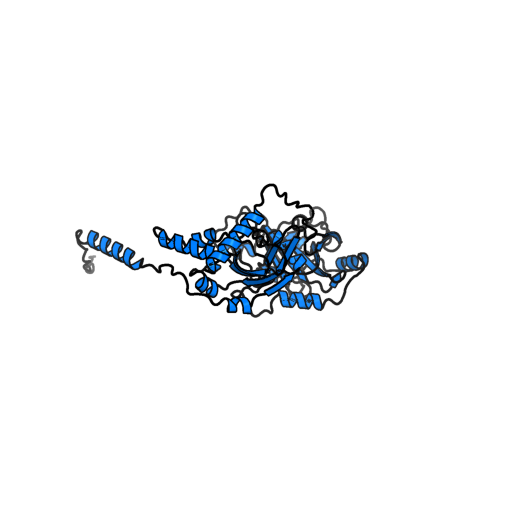RG A 1 305 ? 4.012 -13.465 -16.354 1.00 98.31 305 ARG A CA 1
ATOM 2364 C C . ARG A 1 305 ? 5.310 -14.257 -16.316 1.00 98.31 305 ARG A C 1
ATOM 2366 O O . ARG A 1 305 ? 5.910 -14.556 -17.352 1.00 98.31 305 ARG A O 1
ATOM 2373 N N . TYR A 1 306 ? 5.727 -14.593 -15.106 1.00 97.69 306 TYR A N 1
ATOM 2374 C CA . TYR A 1 306 ? 6.792 -15.553 -14.866 1.00 97.69 306 TYR A CA 1
ATOM 2375 C C . TYR A 1 306 ? 6.320 -16.585 -13.851 1.00 97.69 306 TYR A C 1
ATOM 2377 O O . TYR A 1 306 ? 6.032 -16.238 -12.705 1.00 97.69 306 TYR A O 1
ATOM 2385 N N . GLN A 1 307 ? 6.245 -17.848 -14.268 1.00 96.25 307 GLN A N 1
ATOM 2386 C CA . GLN A 1 307 ? 5.768 -18.959 -13.439 1.00 96.25 307 GLN A CA 1
ATOM 2387 C C . GLN A 1 307 ? 4.394 -18.659 -12.815 1.00 96.25 307 GLN A C 1
ATOM 2389 O O . GLN A 1 307 ? 4.171 -18.859 -11.620 1.00 96.25 307 GLN A O 1
ATOM 2394 N N . GLY A 1 308 ? 3.488 -18.102 -13.623 1.00 96.25 308 GLY A N 1
ATOM 2395 C CA . GLY A 1 308 ? 2.142 -17.706 -13.214 1.00 96.25 308 GLY A CA 1
ATOM 2396 C C . GLY A 1 308 ? 2.061 -16.409 -12.403 1.00 96.25 308 GLY A C 1
ATOM 2397 O O . GLY A 1 308 ? 0.955 -15.952 -12.126 1.00 96.25 308 GLY A O 1
ATOM 2398 N N . LYS A 1 309 ? 3.190 -15.788 -12.036 1.00 97.38 309 LYS A N 1
ATOM 2399 C CA . LYS A 1 309 ? 3.230 -14.540 -11.257 1.00 97.38 309 LYS A CA 1
ATOM 2400 C C . LYS A 1 309 ? 3.220 -13.313 -12.155 1.00 97.38 309 LYS A C 1
ATOM 2402 O O . LYS A 1 309 ? 3.852 -13.308 -13.212 1.00 97.38 309 LYS A O 1
ATOM 2407 N N . ALA A 1 310 ? 2.527 -12.265 -11.715 1.00 98.12 310 ALA A N 1
ATOM 2408 C CA . ALA A 1 310 ? 2.492 -10.993 -12.420 1.00 98.12 310 ALA A CA 1
ATOM 2409 C C . ALA A 1 310 ? 3.881 -10.342 -12.446 1.00 98.12 310 ALA A C 1
ATOM 2411 O O . ALA A 1 310 ? 4.671 -10.482 -11.508 1.00 98.12 310 ALA A O 1
ATOM 2412 N N . VAL A 1 311 ? 4.165 -9.621 -13.528 1.00 98.38 311 VAL A N 1
ATOM 2413 C CA . VAL A 1 311 ? 5.400 -8.856 -13.704 1.00 98.38 311 VAL A CA 1
ATOM 2414 C C . VAL A 1 311 ? 5.046 -7.376 -13.726 1.00 98.38 311 VAL A C 1
ATOM 2416 O O . VAL A 1 311 ? 4.184 -6.946 -14.488 1.00 98.38 311 VAL A O 1
ATOM 2419 N N . PHE A 1 312 ? 5.726 -6.585 -12.905 1.00 98.38 312 PHE A N 1
ATOM 2420 C CA . PHE A 1 312 ? 5.524 -5.149 -12.788 1.00 98.38 312 PHE A CA 1
ATOM 2421 C C . PHE A 1 312 ? 6.807 -4.413 -13.158 1.00 98.38 312 PHE A C 1
ATOM 2423 O O . PHE A 1 312 ? 7.872 -4.685 -12.610 1.00 98.38 312 PHE A O 1
ATOM 2430 N N . LEU A 1 313 ? 6.704 -3.460 -14.075 1.00 98.19 313 LEU A N 1
ATOM 2431 C CA . LEU A 1 313 ? 7.780 -2.563 -14.469 1.00 98.19 313 LEU A CA 1
ATOM 2432 C C . LEU A 1 313 ? 7.750 -1.316 -13.603 1.00 98.19 313 LEU A C 1
ATOM 2434 O O . LEU A 1 313 ? 6.692 -0.715 -13.425 1.00 98.19 313 LEU A O 1
ATOM 2438 N N . VAL A 1 314 ? 8.910 -0.940 -13.072 1.00 97.88 314 VAL A N 1
ATOM 2439 C CA . VAL A 1 314 ? 9.022 0.113 -12.069 1.00 97.88 314 VAL A CA 1
ATOM 2440 C C . VAL A 1 314 ? 10.042 1.159 -12.492 1.00 97.88 314 VAL A C 1
ATOM 2442 O O . VAL A 1 314 ? 11.176 0.844 -12.857 1.00 97.88 314 VAL A O 1
ATOM 2445 N N . GLN A 1 315 ? 9.625 2.418 -12.403 1.00 96.19 315 GLN A N 1
ATOM 2446 C CA . GLN A 1 315 ? 10.530 3.557 -12.332 1.00 96.19 315 GLN A CA 1
ATOM 2447 C C . GLN A 1 315 ? 10.696 3.941 -10.869 1.00 96.19 315 GLN A C 1
ATOM 2449 O O . GLN A 1 315 ? 9.706 4.222 -10.187 1.00 96.19 315 GLN A O 1
ATOM 2454 N N . THR A 1 316 ? 11.936 3.978 -10.396 1.00 94.25 316 THR A N 1
ATOM 2455 C CA . THR A 1 316 ? 12.253 4.513 -9.072 1.00 94.25 316 THR A CA 1
ATOM 2456 C C . THR A 1 316 ? 12.738 5.944 -9.204 1.00 94.25 316 THR A C 1
ATOM 2458 O O . THR A 1 316 ? 13.602 6.221 -10.037 1.00 94.25 316 THR A O 1
ATOM 2461 N N . GLY A 1 317 ? 12.284 6.839 -8.339 1.00 90.38 317 GLY A N 1
ATOM 2462 C CA . GLY A 1 317 ? 12.884 8.160 -8.256 1.00 90.38 317 GLY A CA 1
ATOM 2463 C C . GLY A 1 317 ? 13.010 8.666 -6.828 1.00 90.38 317 GLY A C 1
ATOM 2464 O O . GLY A 1 317 ? 12.448 8.115 -5.878 1.00 90.38 317 GLY A O 1
ATOM 2465 N N . ARG A 1 318 ? 13.787 9.737 -6.692 1.00 87.31 318 ARG A N 1
ATOM 2466 C CA . ARG A 1 318 ? 14.096 10.382 -5.420 1.00 87.31 318 ARG A CA 1
ATOM 2467 C C . ARG A 1 318 ? 14.327 11.868 -5.664 1.00 87.31 318 ARG A C 1
ATOM 2469 O O . ARG A 1 318 ? 15.188 12.184 -6.485 1.00 87.31 318 ARG A O 1
ATOM 2476 N N . PRO A 1 319 ? 13.599 12.775 -5.004 1.00 80.62 319 PRO A N 1
ATOM 2477 C CA . PRO A 1 319 ? 13.920 14.194 -5.071 1.00 80.62 319 PRO A CA 1
ATOM 2478 C C . PRO A 1 319 ? 15.256 14.492 -4.368 1.00 80.62 319 PRO A C 1
ATOM 2480 O O . PRO A 1 319 ? 15.663 13.782 -3.450 1.00 80.62 319 PRO A O 1
ATOM 2483 N N . LEU A 1 320 ? 15.965 15.534 -4.795 1.00 75.38 320 LEU A N 1
ATOM 2484 C CA . LEU A 1 320 ? 17.144 16.084 -4.124 1.00 75.38 320 LEU A CA 1
ATOM 2485 C C . LEU A 1 320 ? 16.723 17.190 -3.161 1.00 75.38 320 LEU A C 1
ATOM 2487 O O . LEU A 1 320 ? 15.821 17.966 -3.449 1.00 75.38 320 LEU A O 1
ATOM 2491 N N . GLY A 1 321 ? 17.407 17.290 -2.020 1.00 66.25 321 GLY A N 1
ATOM 2492 C CA . GLY A 1 321 ? 17.202 18.392 -1.072 1.00 66.25 321 GLY A CA 1
ATOM 2493 C C . GLY A 1 321 ? 15.917 18.326 -0.237 1.00 66.25 321 GLY A C 1
ATOM 2494 O O . GLY A 1 321 ? 15.755 19.160 0.643 1.00 66.25 321 GLY A O 1
ATOM 2495 N N . TRP A 1 322 ? 15.065 17.314 -0.437 1.00 62.28 322 TRP A N 1
ATOM 2496 C CA . TRP A 1 322 ? 13.752 17.174 0.217 1.00 62.28 322 TRP A CA 1
ATOM 2497 C C . TRP A 1 322 ? 13.773 17.196 1.753 1.00 62.28 322 TRP A C 1
ATOM 2499 O O . TRP A 1 322 ? 12.794 17.570 2.380 1.00 62.28 322 TRP A O 1
ATOM 2509 N N . ARG A 1 323 ? 14.884 16.786 2.383 1.00 61.50 323 ARG A N 1
ATOM 2510 C CA . ARG A 1 323 ? 15.043 16.812 3.853 1.00 61.50 323 ARG A CA 1
ATOM 2511 C C . ARG A 1 323 ? 15.329 18.200 4.416 1.00 61.50 323 ARG A C 1
ATOM 2513 O O . ARG A 1 323 ? 15.317 18.370 5.628 1.00 61.50 323 ARG A O 1
ATOM 2520 N N . PHE A 1 324 ? 15.678 19.145 3.551 1.00 64.50 324 PHE A N 1
ATOM 2521 C CA . PHE A 1 324 ? 16.113 20.492 3.915 1.00 64.50 324 PHE A CA 1
ATOM 2522 C C . PHE A 1 324 ? 15.122 21.555 3.438 1.00 64.50 324 PHE A C 1
ATOM 2524 O O . PHE A 1 324 ? 15.434 22.741 3.468 1.00 64.50 324 PHE A O 1
ATOM 2531 N N . THR A 1 325 ? 13.961 21.127 2.945 1.00 57.00 325 THR A N 1
ATOM 2532 C CA . THR A 1 325 ? 12.877 22.004 2.519 1.00 57.00 325 THR A CA 1
ATOM 2533 C C . THR A 1 325 ? 11.970 22.227 3.726 1.00 57.00 325 THR A C 1
ATOM 2535 O O . THR A 1 325 ? 11.400 21.270 4.248 1.00 57.00 325 THR A O 1
ATOM 2538 N N . GLU A 1 326 ? 11.892 23.464 4.219 1.00 53.97 326 GLU A N 1
ATOM 2539 C CA . GLU A 1 326 ? 10.846 23.859 5.166 1.00 53.97 326 GLU A CA 1
ATOM 2540 C C . GLU A 1 326 ? 9.526 23.841 4.385 1.00 53.97 326 GLU A C 1
ATOM 2542 O O . GLU A 1 326 ? 9.406 24.497 3.352 1.00 53.97 326 GLU A O 1
ATOM 2547 N N . LEU A 1 327 ? 8.589 22.985 4.794 1.00 53.31 327 LEU A N 1
ATOM 2548 C CA . LEU A 1 327 ? 7.278 22.889 4.158 1.00 53.31 327 LEU A CA 1
ATOM 2549 C C . LEU A 1 327 ? 6.443 24.087 4.634 1.00 53.31 327 LEU A C 1
ATOM 2551 O O . LEU A 1 327 ? 5.855 24.029 5.711 1.00 53.31 327 LEU A O 1
ATOM 2555 N N . GLU A 1 328 ? 6.432 25.174 3.865 1.00 43.94 328 GLU A N 1
ATOM 2556 C CA . GLU A 1 328 ? 5.494 26.288 4.044 1.00 43.94 328 GLU A CA 1
ATOM 2557 C C . GLU A 1 328 ? 4.421 26.208 2.944 1.00 43.94 328 GLU A C 1
ATOM 2559 O O . GLU A 1 328 ? 4.738 26.314 1.766 1.00 43.94 328 GLU A O 1
ATOM 2564 N N . ASP A 1 329 ? 3.165 26.001 3.356 1.00 47.94 329 ASP A N 1
ATOM 2565 C CA . ASP A 1 329 ? 1.917 26.006 2.570 1.00 47.94 329 ASP A CA 1
ATOM 2566 C C . ASP A 1 329 ? 1.715 24.939 1.457 1.00 47.94 329 ASP A C 1
ATOM 2568 O O . ASP A 1 329 ? 2.561 24.673 0.603 1.00 47.94 329 ASP A O 1
ATOM 2572 N N . ASP A 1 330 ? 0.503 24.362 1.413 1.00 49.19 330 ASP A N 1
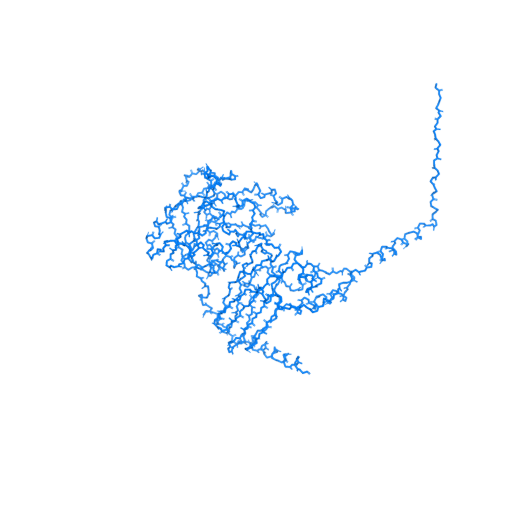ATOM 2573 C CA . ASP A 1 330 ? 0.079 23.348 0.423 1.00 49.19 330 ASP A CA 1
ATOM 2574 C C . ASP A 1 330 ? 0.158 23.847 -1.040 1.00 49.19 330 ASP A C 1
ATOM 2576 O O . ASP A 1 330 ? 0.413 23.065 -1.959 1.00 49.19 330 ASP A O 1
ATOM 2580 N N . ASP A 1 331 ? 0.011 25.158 -1.263 1.00 45.91 331 ASP A N 1
ATOM 2581 C CA . ASP A 1 331 ? 0.119 25.793 -2.587 1.00 45.91 331 ASP A CA 1
ATOM 2582 C C . ASP A 1 331 ? 1.571 25.847 -3.119 1.00 45.91 331 ASP A C 1
ATOM 2584 O O . ASP A 1 331 ? 1.789 25.961 -4.333 1.00 45.91 331 ASP A O 1
ATOM 2588 N N . GLU A 1 332 ? 2.587 25.775 -2.248 1.00 48.50 332 GLU A N 1
ATOM 2589 C CA . GLU A 1 332 ? 3.995 25.676 -2.662 1.00 48.50 332 GLU A CA 1
ATOM 2590 C C . GLU A 1 332 ? 4.410 24.227 -2.956 1.00 48.50 332 GLU A C 1
ATOM 2592 O O . GLU A 1 332 ? 5.255 24.001 -3.826 1.00 48.50 332 GLU A O 1
ATOM 2597 N N . LEU A 1 333 ? 3.769 23.238 -2.320 1.00 50.81 333 LEU A N 1
ATOM 2598 C CA . LEU A 1 333 ? 3.978 21.807 -2.577 1.00 50.81 333 LEU A CA 1
ATOM 2599 C C . LEU A 1 333 ? 3.618 21.415 -4.021 1.00 50.81 333 LEU A C 1
ATOM 2601 O O . LEU A 1 333 ? 4.406 20.733 -4.682 1.00 50.81 333 LEU A O 1
ATOM 2605 N N . GLU A 1 334 ? 2.482 21.890 -4.550 1.00 47.75 334 GLU A N 1
ATOM 2606 C CA . GLU A 1 334 ? 2.090 21.626 -5.947 1.00 47.75 334 GLU A CA 1
ATOM 2607 C C . GLU A 1 334 ? 3.034 22.289 -6.965 1.00 47.75 334 GLU A C 1
ATOM 2609 O O . GLU A 1 334 ? 3.313 21.720 -8.025 1.00 47.75 334 GLU A O 1
ATOM 2614 N N . LYS A 1 335 ? 3.573 23.475 -6.649 1.00 45.06 335 LYS A N 1
ATOM 2615 C CA . LYS A 1 335 ? 4.578 24.145 -7.494 1.00 45.06 335 LYS A CA 1
ATOM 2616 C C . LYS A 1 335 ? 5.937 23.456 -7.423 1.00 45.06 335 LYS A C 1
ATOM 2618 O O . LYS A 1 335 ? 6.600 23.335 -8.450 1.00 45.06 335 LYS A O 1
ATOM 2623 N N . GLN A 1 336 ? 6.341 22.967 -6.250 1.00 50.97 336 GLN A N 1
ATOM 2624 C CA . GLN A 1 336 ? 7.579 22.206 -6.098 1.00 50.97 336 GLN A CA 1
ATOM 2625 C C . GLN A 1 336 ? 7.534 20.887 -6.865 1.00 50.97 336 GLN A C 1
ATOM 2627 O O . GLN A 1 336 ? 8.541 20.539 -7.476 1.00 50.97 336 GLN A O 1
ATOM 2632 N N . ASP A 1 337 ? 6.387 20.200 -6.926 1.00 51.66 337 ASP A N 1
ATOM 2633 C CA . ASP A 1 337 ? 6.227 18.961 -7.702 1.00 51.66 337 ASP A CA 1
ATOM 2634 C C . ASP A 1 337 ? 6.542 19.121 -9.203 1.00 51.66 337 ASP A C 1
ATOM 2636 O O . ASP A 1 337 ? 6.952 18.154 -9.852 1.00 51.66 337 ASP A O 1
ATOM 2640 N N . LEU A 1 338 ? 6.397 20.335 -9.749 1.00 49.66 338 LEU A N 1
ATOM 2641 C CA . LEU A 1 338 ? 6.701 20.677 -11.144 1.00 49.66 338 LEU A CA 1
ATOM 2642 C C . LEU A 1 338 ? 8.193 20.993 -11.388 1.00 49.66 338 LEU A C 1
ATOM 2644 O O . LEU A 1 338 ? 8.641 20.940 -12.532 1.00 49.66 338 LEU A O 1
ATOM 2648 N N . GLU A 1 339 ? 8.978 21.261 -10.337 1.00 55.28 339 GLU A N 1
ATOM 2649 C CA . GLU A 1 339 ? 10.412 21.604 -10.405 1.00 55.28 339 GLU A CA 1
ATOM 2650 C C . GLU A 1 339 ? 11.310 20.666 -9.570 1.00 55.28 339 GLU A C 1
ATOM 2652 O O . GLU A 1 339 ? 12.447 21.010 -9.226 1.00 55.28 339 GLU A O 1
ATOM 2657 N N . LEU A 1 340 ? 10.837 19.457 -9.237 1.00 63.78 340 LEU A N 1
ATOM 2658 C CA . LEU A 1 340 ? 11.615 18.495 -8.451 1.00 63.78 340 LEU A CA 1
ATOM 2659 C C . LEU A 1 340 ? 12.920 18.137 -9.175 1.00 63.78 340 LEU A C 1
ATOM 2661 O O . LEU A 1 340 ? 12.936 17.362 -10.137 1.00 63.78 340 LEU A O 1
ATOM 2665 N N . LYS A 1 341 ? 14.040 18.653 -8.658 1.00 74.00 341 LYS A N 1
ATOM 2666 C CA . LYS A 1 341 ? 15.373 18.150 -8.995 1.00 74.00 341 LYS A CA 1
ATOM 2667 C C . LYS A 1 341 ? 15.478 16.723 -8.489 1.00 74.00 341 LYS A C 1
ATOM 2669 O O . LYS A 1 341 ? 15.383 16.492 -7.287 1.00 74.00 341 LYS A O 1
ATOM 2674 N N . LEU A 1 342 ? 15.671 15.769 -9.387 1.00 81.81 342 LEU A N 1
ATOM 2675 C CA . LEU A 1 342 ? 15.785 14.356 -9.029 1.00 81.81 342 LEU A CA 1
ATOM 2676 C C . LEU A 1 342 ? 17.240 13.957 -8.779 1.00 81.81 342 LEU A C 1
ATOM 2678 O O . LEU A 1 342 ? 18.164 14.575 -9.312 1.00 81.81 342 LEU A O 1
ATOM 2682 N N . ASN A 1 343 ? 17.444 12.913 -7.971 1.00 81.50 343 ASN A N 1
ATOM 2683 C CA . ASN A 1 343 ? 18.757 12.302 -7.811 1.00 81.50 343 ASN A CA 1
ATOM 2684 C C . ASN A 1 343 ? 19.232 11.819 -9.181 1.00 81.50 343 ASN A C 1
ATOM 2686 O O . ASN A 1 343 ? 18.564 11.010 -9.827 1.00 81.50 343 ASN A O 1
ATOM 2690 N N . SER A 1 344 ? 20.382 12.325 -9.619 1.00 85.12 344 SER A N 1
ATOM 2691 C CA . SER A 1 344 ? 20.942 11.960 -10.910 1.00 85.12 344 SER A CA 1
ATOM 2692 C C . SER A 1 344 ? 21.443 10.518 -10.937 1.00 85.12 344 SER A C 1
ATOM 2694 O O . SER A 1 344 ? 21.506 9.940 -12.013 1.00 85.12 344 SER A O 1
ATOM 2696 N N . SER A 1 345 ? 21.787 9.917 -9.793 1.00 87.81 345 SER A N 1
ATOM 2697 C CA . SER A 1 345 ? 22.087 8.484 -9.720 1.00 87.81 345 SER A CA 1
ATOM 2698 C C . SER A 1 345 ? 20.792 7.702 -9.520 1.00 87.81 345 SER A C 1
ATOM 2700 O O . SER A 1 345 ? 20.313 7.547 -8.396 1.00 87.81 345 SER A O 1
ATOM 2702 N N . ILE A 1 346 ? 20.200 7.207 -10.608 1.00 89.44 346 ILE A N 1
ATOM 2703 C CA . ILE A 1 346 ? 18.982 6.384 -10.506 1.00 89.44 346 ILE A CA 1
ATOM 2704 C C . ILE A 1 346 ? 19.282 4.996 -9.932 1.00 89.44 346 ILE A C 1
ATOM 2706 O O . ILE A 1 346 ? 18.384 4.358 -9.386 1.00 89.44 346 ILE A O 1
ATOM 2710 N N . ASP A 1 347 ? 20.531 4.535 -10.039 1.00 88.69 347 ASP A N 1
ATOM 2711 C CA . ASP A 1 347 ? 20.961 3.244 -9.501 1.00 88.69 347 ASP A CA 1
ATOM 2712 C C . ASP A 1 347 ? 20.984 3.282 -7.973 1.00 88.69 347 ASP A C 1
ATOM 2714 O O . ASP A 1 347 ? 20.527 2.343 -7.338 1.00 88.69 347 ASP A O 1
ATOM 2718 N N . GLU A 1 348 ? 21.387 4.408 -7.371 1.00 89.19 348 GLU A N 1
ATOM 2719 C CA . GLU A 1 348 ? 21.287 4.589 -5.916 1.00 89.19 348 GLU A CA 1
ATOM 2720 C C . GLU A 1 348 ? 19.830 4.448 -5.449 1.00 89.19 348 GLU A C 1
ATOM 2722 O O . GLU A 1 348 ? 19.544 3.822 -4.431 1.00 89.19 348 GLU A O 1
ATOM 2727 N N . VAL A 1 349 ? 18.880 5.009 -6.203 1.00 91.31 349 VAL A N 1
ATOM 2728 C CA . VAL A 1 349 ? 17.455 4.918 -5.858 1.00 91.31 349 VAL A CA 1
ATOM 2729 C C . VAL A 1 349 ? 16.926 3.490 -6.026 1.00 91.31 349 VAL A C 1
ATOM 2731 O O . VAL A 1 349 ? 16.173 3.014 -5.174 1.00 91.31 349 VAL A O 1
ATOM 2734 N N . ARG A 1 350 ? 17.339 2.795 -7.092 1.00 93.25 350 ARG A N 1
ATOM 2735 C CA . ARG A 1 350 ? 17.044 1.372 -7.312 1.00 93.25 350 ARG A CA 1
ATOM 2736 C C . ARG A 1 350 ? 17.572 0.517 -6.165 1.00 93.25 350 ARG A C 1
ATOM 2738 O O . ARG A 1 350 ? 16.845 -0.334 -5.662 1.00 93.25 350 ARG A O 1
ATOM 2745 N N . ASP A 1 351 ? 18.804 0.750 -5.738 1.00 90.50 351 ASP A N 1
ATOM 2746 C CA . ASP A 1 351 ? 19.461 -0.058 -4.715 1.00 90.50 351 ASP A CA 1
ATOM 2747 C C . ASP A 1 351 ? 18.829 0.177 -3.333 1.00 90.50 351 ASP A C 1
ATOM 2749 O O . ASP A 1 351 ? 18.580 -0.776 -2.597 1.00 90.50 351 ASP A O 1
ATOM 2753 N N . LEU A 1 352 ? 18.406 1.411 -3.032 1.00 91.50 352 LEU A N 1
ATOM 2754 C CA . LEU A 1 352 ? 17.586 1.701 -1.850 1.00 91.50 352 LEU A CA 1
ATOM 2755 C C . LEU A 1 352 ? 16.237 0.966 -1.868 1.00 91.50 352 LEU A C 1
ATOM 2757 O O . LEU A 1 352 ? 15.763 0.538 -0.815 1.00 91.50 352 LEU A O 1
ATOM 2761 N N . LEU A 1 353 ? 15.611 0.797 -3.040 1.00 94.50 353 LEU A N 1
ATOM 2762 C CA . LEU A 1 353 ? 14.407 -0.028 -3.159 1.00 94.50 353 LEU A CA 1
ATOM 2763 C C . LEU A 1 353 ? 14.720 -1.506 -2.882 1.00 94.50 353 LEU A C 1
ATOM 2765 O O . LEU A 1 353 ? 13.950 -2.149 -2.174 1.00 94.50 353 LEU A O 1
ATOM 2769 N N . ILE A 1 354 ? 15.835 -2.040 -3.394 1.00 89.44 354 ILE A N 1
ATOM 2770 C CA . ILE A 1 354 ? 16.264 -3.419 -3.100 1.00 89.44 354 ILE A CA 1
ATOM 2771 C C . ILE A 1 354 ? 16.415 -3.611 -1.589 1.00 89.44 354 ILE A C 1
ATOM 2773 O O . ILE A 1 354 ? 15.878 -4.574 -1.042 1.00 89.44 354 ILE A O 1
ATOM 2777 N N . GLU A 1 355 ? 17.101 -2.688 -0.911 1.00 89.62 355 GLU A N 1
ATOM 2778 C CA . GLU A 1 355 ? 17.257 -2.716 0.544 1.00 89.62 355 GLU A CA 1
ATOM 2779 C C . GLU A 1 355 ? 15.904 -2.671 1.256 1.00 89.62 355 GLU A C 1
ATOM 2781 O O . GLU A 1 355 ? 15.650 -3.474 2.152 1.00 89.62 355 GLU A O 1
ATOM 2786 N N . ASP A 1 356 ? 15.001 -1.779 0.843 1.00 92.12 356 ASP A N 1
ATOM 2787 C CA . ASP A 1 356 ? 13.657 -1.717 1.406 1.00 92.12 356 ASP A CA 1
ATOM 2788 C C . ASP A 1 356 ? 12.921 -3.053 1.251 1.00 92.12 356 ASP A C 1
ATOM 2790 O O . ASP A 1 356 ? 12.417 -3.593 2.239 1.00 92.12 356 ASP A O 1
ATOM 2794 N N . LEU A 1 357 ? 12.893 -3.636 0.052 1.00 91.38 357 LEU A N 1
ATOM 2795 C CA . LEU A 1 357 ? 12.200 -4.906 -0.171 1.00 91.38 357 LEU A CA 1
ATOM 2796 C C . LEU A 1 357 ? 12.876 -6.074 0.555 1.00 91.38 357 LEU A C 1
ATOM 2798 O O . LEU A 1 357 ? 12.172 -6.972 1.022 1.00 91.38 357 LEU A O 1
ATOM 2802 N N . LEU A 1 358 ? 14.195 -6.042 0.738 1.00 83.81 358 LEU A N 1
ATOM 2803 C CA . LEU A 1 358 ? 14.907 -6.989 1.592 1.00 83.81 358 LEU A CA 1
ATOM 2804 C C . LEU A 1 358 ? 14.450 -6.861 3.056 1.00 83.81 358 LEU A C 1
ATOM 2806 O O . LEU A 1 358 ? 14.015 -7.848 3.650 1.00 83.81 358 LEU A O 1
ATOM 2810 N N . TYR A 1 359 ? 14.444 -5.647 3.618 1.00 85.94 359 TYR A N 1
ATOM 2811 C CA . TYR A 1 359 ? 13.992 -5.391 4.994 1.00 85.94 359 TYR A CA 1
ATOM 2812 C C . TYR A 1 359 ? 12.488 -5.607 5.203 1.00 85.94 359 TYR A C 1
ATOM 2814 O O . TYR A 1 359 ? 12.047 -5.818 6.332 1.00 85.94 359 TYR A O 1
ATOM 2822 N N . SER A 1 360 ? 11.681 -5.592 4.139 1.00 86.75 360 SER A N 1
ATOM 2823 C CA . SER A 1 360 ? 10.254 -5.930 4.226 1.00 86.75 360 SER A CA 1
ATOM 2824 C C . SER A 1 360 ? 10.028 -7.400 4.619 1.00 86.75 360 SER A C 1
ATOM 2826 O O . SER A 1 360 ? 8.978 -7.754 5.170 1.00 86.75 360 SER A O 1
ATOM 2828 N N . GLY A 1 361 ? 11.018 -8.262 4.353 1.00 83.81 361 GLY A N 1
ATOM 2829 C CA . GLY A 1 361 ? 10.915 -9.716 4.466 1.00 83.81 361 GLY A CA 1
ATOM 2830 C C . GLY A 1 361 ? 10.086 -10.369 3.354 1.00 83.81 361 GLY A C 1
ATOM 2831 O O . GLY A 1 361 ? 9.711 -11.529 3.497 1.00 83.81 361 GLY A O 1
ATOM 2832 N N . GLY A 1 362 ? 9.753 -9.632 2.286 1.00 86.81 362 GLY A N 1
ATOM 2833 C CA . GLY A 1 362 ? 9.022 -10.134 1.116 1.00 86.81 362 GLY A CA 1
ATOM 2834 C C . GLY A 1 362 ? 9.909 -10.507 -0.078 1.00 86.81 362 GLY A C 1
ATOM 2835 O O . GLY A 1 362 ? 9.448 -11.215 -0.971 1.00 86.81 362 GLY A O 1
ATOM 2836 N N . LEU A 1 363 ? 11.171 -10.056 -0.114 1.00 89.56 363 LEU A N 1
ATOM 2837 C CA . LEU A 1 363 ? 12.100 -10.341 -1.211 1.00 89.56 363 LEU A CA 1
ATOM 2838 C C . LEU A 1 363 ? 12.652 -11.769 -1.125 1.00 89.56 363 LEU A C 1
ATOM 2840 O O . LEU A 1 363 ? 13.453 -12.086 -0.251 1.00 89.56 363 LEU A O 1
ATOM 2844 N N . ALA A 1 364 ? 12.253 -12.618 -2.069 1.00 88.31 364 ALA A N 1
ATOM 2845 C CA . ALA A 1 364 ? 12.668 -14.016 -2.135 1.00 88.31 364 ALA A CA 1
ATOM 2846 C C . ALA A 1 364 ? 13.893 -14.237 -3.031 1.00 88.31 364 ALA A C 1
ATOM 2848 O O . ALA A 1 364 ? 14.734 -15.087 -2.742 1.00 88.31 364 ALA A O 1
ATOM 2849 N N . LYS A 1 365 ? 13.984 -13.511 -4.152 1.00 89.75 365 LYS A N 1
ATOM 2850 C CA . LYS A 1 365 ? 15.109 -13.595 -5.096 1.00 89.75 365 LYS A CA 1
ATOM 2851 C C . LYS A 1 365 ? 15.404 -12.217 -5.677 1.00 89.75 365 LYS A C 1
ATOM 2853 O O . LYS A 1 365 ? 14.489 -11.419 -5.871 1.00 89.75 365 LYS A O 1
ATOM 2858 N N . LEU A 1 366 ? 16.668 -11.982 -6.007 1.00 90.50 366 LEU A N 1
ATOM 2859 C CA . LEU A 1 366 ? 17.152 -10.782 -6.681 1.00 90.50 366 LEU A CA 1
ATOM 2860 C C . LEU A 1 366 ? 18.006 -11.194 -7.882 1.00 90.50 366 LEU A C 1
ATOM 2862 O O . LEU A 1 366 ? 18.837 -12.095 -7.775 1.00 90.50 366 LEU A O 1
ATOM 2866 N N . ALA A 1 367 ? 17.811 -10.526 -9.010 1.00 91.06 367 ALA A N 1
ATOM 2867 C CA . ALA A 1 367 ? 18.654 -10.638 -10.192 1.00 91.06 367 ALA A CA 1
ATOM 2868 C C . ALA A 1 367 ? 18.838 -9.261 -10.840 1.00 91.06 367 ALA A C 1
ATOM 2870 O O . ALA A 1 367 ? 18.140 -8.308 -10.501 1.00 91.06 367 ALA A O 1
ATOM 2871 N N . PHE A 1 368 ? 19.757 -9.167 -11.797 1.00 92.06 368 PHE A N 1
ATOM 2872 C CA . PHE A 1 368 ? 19.959 -7.971 -12.608 1.00 92.06 368 PHE A CA 1
ATOM 2873 C C . PHE A 1 368 ? 19.938 -8.339 -14.087 1.00 92.06 368 PHE A C 1
ATOM 2875 O O . PHE A 1 368 ? 20.405 -9.411 -14.476 1.00 92.06 368 PHE A O 1
ATOM 2882 N N . VAL A 1 369 ? 19.384 -7.453 -14.908 1.00 90.94 369 VAL A N 1
ATOM 2883 C CA . VAL A 1 369 ? 19.232 -7.664 -16.350 1.00 90.94 369 VAL A CA 1
ATOM 2884 C C . VAL A 1 369 ? 19.504 -6.370 -17.109 1.00 90.94 369 VAL A C 1
ATOM 2886 O O . VAL A 1 369 ? 19.233 -5.288 -16.598 1.00 90.94 369 VAL A O 1
ATOM 2889 N N . ASN A 1 370 ? 20.036 -6.455 -18.328 1.00 86.56 370 ASN A N 1
ATOM 2890 C CA . ASN A 1 370 ? 20.210 -5.268 -19.163 1.00 86.56 370 ASN A CA 1
ATOM 2891 C C . ASN A 1 370 ? 18.850 -4.671 -19.554 1.00 86.56 370 ASN A C 1
ATOM 2893 O O . ASN A 1 370 ? 17.843 -5.372 -19.645 1.00 86.56 370 ASN A O 1
ATOM 2897 N N . GLY A 1 371 ? 18.822 -3.373 -19.849 1.00 89.38 371 GLY A N 1
ATOM 2898 C CA . GLY A 1 371 ? 17.685 -2.793 -20.5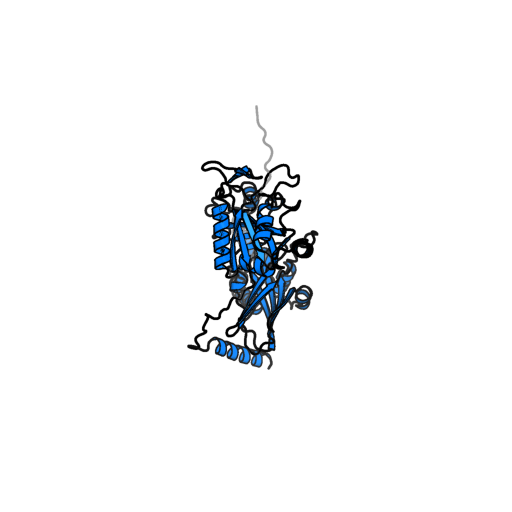68 1.00 89.38 371 GLY A CA 1
ATOM 2899 C C . GLY A 1 371 ? 17.553 -1.283 -20.474 1.00 89.38 371 GLY A C 1
ATOM 2900 O O . GLY A 1 371 ? 16.862 -0.700 -21.300 1.00 89.38 371 GLY A O 1
ATOM 2901 N N . VAL A 1 372 ? 18.230 -0.635 -19.525 1.00 91.19 372 VAL A N 1
ATOM 2902 C CA . VAL A 1 372 ? 18.247 0.833 -19.432 1.00 91.19 372 VAL A CA 1
ATOM 2903 C C . VAL A 1 372 ? 19.334 1.436 -20.339 1.00 91.19 372 VAL A C 1
ATOM 2905 O O . VAL A 1 372 ? 19.179 2.549 -20.849 1.00 91.19 372 VAL A O 1
ATOM 2908 N N . GLY A 1 373 ? 20.411 0.679 -20.580 1.00 89.81 373 GLY A N 1
ATOM 2909 C CA . GLY A 1 373 ? 21.612 1.113 -21.302 1.00 89.81 373 GLY A CA 1
ATOM 2910 C C . GLY A 1 373 ? 22.504 1.978 -20.412 1.00 89.81 373 GLY A C 1
ATOM 2911 O O . GLY A 1 373 ? 22.002 2.882 -19.754 1.00 89.81 373 GLY A O 1
ATOM 2912 N N . ALA A 1 374 ? 23.801 1.686 -20.337 1.00 88.50 374 ALA A N 1
ATOM 2913 C CA . ALA A 1 374 ? 24.707 2.416 -19.451 1.00 88.50 374 ALA A CA 1
ATOM 2914 C C . ALA A 1 374 ? 24.962 3.839 -19.969 1.00 88.50 374 ALA A C 1
ATOM 2916 O O . ALA A 1 374 ? 25.023 4.066 -21.178 1.00 88.50 374 ALA A O 1
ATOM 2917 N N . THR A 1 375 ? 25.125 4.797 -19.061 1.00 89.94 375 THR A N 1
ATOM 2918 C CA . THR A 1 375 ? 25.689 6.111 -19.402 1.00 89.94 375 THR A CA 1
ATOM 2919 C C . THR A 1 375 ? 27.208 6.050 -19.379 1.00 89.94 375 THR A C 1
ATOM 2921 O O . THR A 1 375 ? 27.780 5.409 -18.495 1.00 89.94 375 THR A O 1
ATOM 2924 N N . GLU A 1 376 ? 27.870 6.748 -20.301 1.00 84.56 376 GLU A N 1
ATOM 2925 C CA . GLU A 1 376 ? 29.325 6.870 -20.251 1.00 84.56 376 GLU A CA 1
ATOM 2926 C C . GLU A 1 376 ? 29.778 7.641 -18.995 1.00 84.56 376 GLU A C 1
ATOM 2928 O O . GLU A 1 376 ? 29.061 8.528 -18.513 1.00 84.56 376 GLU A O 1
ATOM 2933 N N . PRO A 1 377 ? 30.965 7.336 -18.437 1.00 77.81 377 PRO A N 1
ATOM 2934 C CA . PRO A 1 377 ? 31.487 8.050 -17.277 1.00 77.81 377 PRO A CA 1
ATOM 2935 C C . PRO A 1 377 ? 31.560 9.567 -17.512 1.00 77.81 377 PRO A C 1
ATOM 2937 O O . PRO A 1 377 ? 32.270 10.039 -18.395 1.00 77.81 377 PRO A O 1
ATOM 2940 N N . GLY A 1 378 ? 30.846 10.343 -16.693 1.00 76.81 378 GLY A N 1
ATOM 2941 C CA . GLY A 1 378 ? 30.790 11.807 -16.802 1.00 76.81 378 GLY A CA 1
ATOM 2942 C C . GLY A 1 378 ? 29.716 12.344 -17.757 1.00 76.81 378 GLY A C 1
ATOM 2943 O O . GLY A 1 378 ? 29.433 13.545 -17.726 1.00 76.81 378 GLY A O 1
ATOM 2944 N N . GLU A 1 379 ? 29.064 11.480 -18.535 1.00 87.94 379 GLU A N 1
ATOM 2945 C CA . GLU A 1 379 ? 27.907 11.838 -19.354 1.00 87.94 379 GLU A CA 1
ATOM 2946 C C . GLU A 1 379 ? 26.592 11.685 -18.587 1.00 87.94 379 GLU A C 1
ATOM 2948 O O . GLU A 1 379 ? 26.533 11.075 -17.521 1.00 87.94 379 GLU A O 1
ATOM 2953 N N . TYR A 1 380 ? 25.528 12.292 -19.112 1.00 88.06 380 TYR A N 1
ATOM 2954 C CA . TYR A 1 380 ? 24.192 12.250 -18.525 1.00 88.06 380 TYR A CA 1
ATOM 2955 C C . TYR A 1 380 ? 23.149 12.172 -19.633 1.00 88.06 380 TYR A C 1
ATOM 2957 O O . TYR A 1 380 ? 23.289 12.834 -20.662 1.00 88.06 380 TYR A O 1
ATOM 2965 N N . ARG A 1 381 ? 22.061 11.448 -19.379 1.00 89.38 381 ARG A N 1
ATOM 2966 C CA . ARG A 1 381 ? 20.835 11.526 -20.184 1.00 89.38 381 ARG A CA 1
ATOM 2967 C C . ARG A 1 381 ? 19.812 12.426 -19.501 1.00 89.38 381 ARG A C 1
ATOM 2969 O O . ARG A 1 381 ? 19.921 12.675 -18.303 1.00 89.38 381 ARG A O 1
ATOM 2976 N N . SER A 1 382 ? 18.835 12.911 -20.260 1.00 86.06 382 SER A N 1
ATOM 2977 C CA . SER A 1 382 ? 17.748 13.751 -19.745 1.00 86.06 382 SER A CA 1
ATOM 2978 C C . SER A 1 382 ? 16.401 13.053 -19.892 1.00 86.06 382 SER A C 1
ATOM 2980 O O . SER A 1 382 ? 16.205 12.286 -20.835 1.00 86.06 382 SER A O 1
ATOM 2982 N N . ASN A 1 383 ? 15.481 13.329 -18.970 1.00 81.31 383 ASN A N 1
ATOM 2983 C CA . ASN A 1 383 ? 14.105 12.827 -18.993 1.00 81.31 383 ASN A CA 1
ATOM 2984 C C . ASN A 1 383 ? 13.087 13.922 -19.380 1.00 81.31 383 ASN A C 1
ATOM 2986 O O . ASN A 1 383 ? 13.458 15.066 -19.658 1.00 81.31 383 ASN A O 1
ATOM 2990 N N . LEU A 1 384 ? 11.790 13.582 -19.365 1.00 79.81 384 LEU A N 1
ATOM 2991 C CA . LEU A 1 384 ? 10.683 14.499 -19.687 1.00 79.81 384 LEU A CA 1
ATOM 2992 C C . LEU A 1 384 ? 10.660 15.785 -18.849 1.00 79.81 384 LEU A C 1
ATOM 2994 O O . LEU A 1 384 ? 10.269 16.826 -19.372 1.00 79.81 384 LEU A O 1
ATOM 2998 N N . GLY A 1 385 ? 11.106 15.721 -17.592 1.00 71.56 385 GLY A N 1
ATOM 2999 C CA . GLY A 1 385 ? 11.183 16.869 -16.685 1.00 71.56 385 GLY A CA 1
ATOM 3000 C C . GLY A 1 385 ? 12.479 17.676 -16.808 1.00 71.56 385 GLY A C 1
ATOM 3001 O O . GLY A 1 385 ? 12.745 18.531 -15.973 1.00 71.56 385 GLY A O 1
ATOM 3002 N N . GLY A 1 386 ? 13.335 17.377 -17.794 1.00 77.81 386 GLY A N 1
ATOM 3003 C CA . GLY A 1 386 ? 14.635 18.034 -17.964 1.00 77.81 386 GLY A CA 1
ATOM 3004 C C . GLY A 1 386 ? 15.683 17.648 -16.912 1.00 77.81 386 GLY A C 1
ATOM 3005 O O . GLY A 1 386 ? 16.791 18.190 -16.925 1.00 77.81 386 GLY A O 1
ATOM 3006 N N . ASN A 1 387 ? 15.373 16.698 -16.025 1.00 82.75 387 ASN A N 1
ATOM 3007 C CA . ASN A 1 387 ? 16.309 16.191 -15.030 1.00 82.75 387 ASN A CA 1
ATOM 3008 C C . ASN A 1 387 ? 17.370 15.314 -15.700 1.00 82.75 387 ASN A C 1
ATOM 3010 O O . ASN A 1 387 ? 17.070 14.505 -16.581 1.00 82.75 387 ASN A O 1
ATOM 3014 N N . ARG A 1 388 ? 18.619 15.474 -15.254 1.00 89.00 388 ARG A N 1
ATOM 3015 C CA . ARG A 1 388 ? 19.773 14.714 -15.745 1.00 89.00 388 ARG A CA 1
ATOM 3016 C C . ARG A 1 388 ? 19.989 13.471 -14.894 1.00 89.00 388 ARG A C 1
ATOM 3018 O O . ARG A 1 388 ? 19.942 13.568 -13.672 1.00 89.00 388 ARG A O 1
ATOM 3025 N N . TYR A 1 389 ? 20.310 12.345 -15.525 1.00 89.69 389 TYR A N 1
ATOM 3026 C CA . TYR A 1 389 ? 20.589 11.094 -14.828 1.00 89.69 389 TYR A CA 1
ATOM 3027 C C . TYR A 1 389 ? 21.756 10.287 -15.419 1.00 89.69 389 TYR A C 1
ATOM 3029 O O . TYR A 1 389 ? 22.122 10.444 -16.587 1.00 89.69 389 TYR A O 1
ATOM 3037 N N . GLN A 1 390 ? 22.307 9.410 -14.580 1.00 91.06 390 GLN A N 1
ATOM 3038 C CA . GLN A 1 390 ? 23.379 8.443 -14.811 1.00 91.06 390 GLN A CA 1
ATOM 3039 C C . GLN A 1 390 ? 22.944 7.059 -14.335 1.00 91.06 390 GLN A C 1
ATOM 3041 O O . GLN A 1 390 ? 22.180 6.956 -13.376 1.00 91.06 390 GLN A O 1
ATOM 3046 N N . THR A 1 391 ? 23.418 6.014 -15.016 1.00 91.50 391 THR A N 1
ATOM 3047 C CA . THR A 1 391 ? 23.075 4.620 -14.703 1.00 91.50 391 THR A CA 1
ATOM 3048 C C . THR A 1 391 ? 24.072 3.611 -15.274 1.00 91.50 391 THR A C 1
ATOM 3050 O O . THR A 1 391 ? 24.636 3.825 -16.350 1.00 91.50 391 THR A O 1
ATOM 3053 N N . ASP A 1 392 ? 24.220 2.480 -14.589 1.00 87.44 392 ASP A N 1
ATOM 3054 C CA . ASP A 1 392 ? 24.908 1.258 -15.008 1.00 87.44 392 ASP A CA 1
ATOM 3055 C C . ASP A 1 392 ? 24.185 0.507 -16.142 1.00 87.44 392 ASP A C 1
ATOM 3057 O O . ASP A 1 392 ? 24.748 -0.404 -16.749 1.00 87.44 392 ASP A O 1
ATOM 3061 N N . GLY A 1 393 ? 22.956 0.912 -16.479 1.00 90.06 393 GLY A N 1
ATOM 3062 C CA . GLY A 1 393 ? 22.173 0.359 -17.580 1.00 90.06 393 GLY A CA 1
ATOM 3063 C C . GLY A 1 393 ? 21.357 -0.888 -17.241 1.00 90.06 393 GLY A C 1
ATOM 3064 O O . GLY A 1 393 ? 20.695 -1.435 -18.137 1.00 90.06 393 GLY A O 1
ATOM 3065 N N . LEU A 1 394 ? 21.375 -1.318 -15.980 1.00 91.19 394 LEU A N 1
ATOM 3066 C CA . LEU A 1 394 ? 20.709 -2.518 -15.494 1.00 91.19 394 LEU A CA 1
ATOM 3067 C C . LEU A 1 394 ? 19.336 -2.216 -14.885 1.00 91.19 394 LEU A C 1
ATOM 3069 O O . LEU A 1 394 ? 19.061 -1.141 -14.349 1.00 91.19 394 LEU A O 1
ATOM 3073 N N . ARG A 1 395 ? 18.480 -3.236 -14.910 1.00 96.50 395 ARG A N 1
ATOM 3074 C CA . ARG A 1 395 ? 17.249 -3.322 -14.128 1.00 96.50 395 ARG A CA 1
ATOM 3075 C C . ARG A 1 395 ? 17.455 -4.313 -12.992 1.00 96.50 395 ARG A C 1
ATOM 3077 O O . ARG A 1 395 ? 17.945 -5.416 -13.237 1.00 96.50 395 ARG A O 1
ATOM 3084 N N . ALA A 1 396 ? 17.027 -3.962 -11.786 1.00 94.25 396 ALA A N 1
ATOM 3085 C CA . ALA A 1 396 ? 16.912 -4.928 -10.695 1.00 94.25 396 ALA A CA 1
ATOM 3086 C C . ALA A 1 396 ? 15.613 -5.729 -10.843 1.00 94.25 396 ALA A C 1
ATOM 3088 O O . ALA A 1 396 ? 14.548 -5.139 -10.996 1.00 94.25 396 ALA A O 1
ATOM 3089 N N . VAL A 1 397 ? 15.685 -7.057 -10.787 1.00 97.19 397 VAL A N 1
ATOM 3090 C CA . VAL A 1 397 ? 14.535 -7.969 -10.860 1.00 97.19 397 VAL A CA 1
ATOM 3091 C C . VAL A 1 397 ? 14.332 -8.603 -9.491 1.00 97.19 397 VAL A C 1
ATOM 3093 O O . VAL A 1 397 ? 15.168 -9.377 -9.027 1.00 97.19 397 VAL A O 1
ATOM 3096 N N . MET A 1 398 ? 13.227 -8.258 -8.840 1.00 97.62 398 MET A N 1
ATOM 3097 C CA . MET A 1 398 ? 12.927 -8.601 -7.453 1.00 97.62 398 MET A CA 1
ATOM 3098 C C . MET A 1 398 ? 11.697 -9.505 -7.398 1.00 97.62 398 MET A C 1
ATOM 3100 O O . MET A 1 398 ? 10.600 -9.103 -7.782 1.00 97.62 398 MET A O 1
ATOM 3104 N N . PHE A 1 399 ? 11.879 -10.736 -6.928 1.00 95.06 399 PHE A N 1
ATOM 3105 C CA . PHE A 1 399 ? 10.813 -11.729 -6.823 1.00 95.06 399 PHE A CA 1
ATOM 3106 C C . PHE A 1 399 ? 10.232 -11.688 -5.417 1.00 95.06 399 PHE A C 1
ATOM 3108 O O . PHE A 1 399 ? 10.957 -11.911 -4.446 1.00 95.06 399 PHE A O 1
ATOM 3115 N N . LEU A 1 400 ? 8.941 -11.399 -5.318 1.00 93.75 400 LEU A N 1
ATOM 3116 C CA . LEU A 1 400 ? 8.229 -11.174 -4.075 1.00 93.75 400 LEU A CA 1
ATOM 3117 C C . LEU A 1 400 ? 7.284 -12.333 -3.785 1.00 93.75 400 LEU A C 1
ATOM 3119 O O . LEU A 1 400 ? 6.609 -12.852 -4.675 1.00 93.75 400 LEU A O 1
ATOM 3123 N N . LEU A 1 401 ? 7.247 -12.731 -2.521 1.00 87.62 401 LEU A N 1
ATOM 3124 C CA . LEU A 1 401 ? 6.333 -13.743 -2.013 1.00 87.62 401 LEU A CA 1
ATOM 3125 C C . LEU A 1 401 ? 5.516 -13.152 -0.873 1.00 87.62 401 LEU A C 1
ATOM 3127 O O . LEU A 1 401 ? 6.004 -12.319 -0.105 1.00 87.62 401 LEU A O 1
ATOM 3131 N N . THR A 1 402 ? 4.277 -13.613 -0.746 1.00 75.81 402 THR A N 1
ATOM 3132 C CA . THR A 1 402 ? 3.472 -13.332 0.437 1.00 75.81 402 THR A CA 1
ATOM 3133 C C . THR A 1 402 ? 4.191 -13.957 1.626 1.00 75.81 402 THR A C 1
ATOM 3135 O O . THR A 1 402 ? 4.494 -15.154 1.625 1.00 75.81 402 THR A O 1
ATOM 3138 N N . ARG A 1 403 ? 4.505 -13.148 2.646 1.00 70.12 403 ARG A N 1
ATOM 3139 C CA . ARG A 1 403 ? 4.862 -13.706 3.954 1.00 70.12 403 ARG A CA 1
ATOM 3140 C C . ARG A 1 403 ? 3.722 -14.631 4.408 1.00 70.12 403 ARG A C 1
ATOM 3142 O O . ARG A 1 403 ? 2.587 -14.395 4.022 1.00 70.12 403 ARG A O 1
ATOM 3149 N N . PRO A 1 404 ? 4.003 -15.673 5.198 1.00 57.75 404 PRO A N 1
ATOM 3150 C CA . PRO A 1 404 ? 5.157 -15.786 6.075 1.00 57.75 404 PRO A CA 1
ATOM 3151 C C . PRO A 1 404 ? 6.193 -16.793 5.564 1.00 57.75 404 PRO A C 1
ATOM 3153 O O . PRO A 1 404 ? 5.947 -17.994 5.552 1.00 57.75 404 PRO A O 1
ATOM 3156 N N . LEU A 1 405 ? 7.424 -16.341 5.306 1.00 50.53 405 LEU A N 1
ATOM 3157 C CA . LEU A 1 405 ? 8.575 -17.196 5.605 1.00 50.53 405 LEU A CA 1
ATOM 3158 C C . LEU A 1 405 ? 8.836 -17.058 7.107 1.00 50.53 405 LEU A C 1
ATOM 3160 O O . LEU A 1 405 ? 9.689 -16.306 7.550 1.00 50.53 405 LEU A O 1
ATOM 3164 N N . SER A 1 406 ? 7.957 -17.726 7.853 1.00 51.78 406 SER A N 1
ATOM 3165 C CA . SER A 1 406 ? 8.133 -18.232 9.205 1.00 51.78 406 SER A CA 1
ATOM 3166 C C . SER A 1 406 ? 8.666 -17.284 10.297 1.00 51.78 406 SER A C 1
ATOM 3168 O O . SER A 1 406 ? 9.845 -16.960 10.364 1.00 51.78 406 SER A O 1
ATOM 3170 N N . LEU A 1 407 ? 7.813 -16.989 11.284 1.00 52.81 407 LEU A N 1
ATOM 3171 C CA . LEU A 1 407 ? 8.237 -16.628 12.646 1.00 52.81 407 LEU A CA 1
ATOM 3172 C C . LEU A 1 407 ? 8.839 -17.842 13.392 1.00 52.81 407 LEU A C 1
ATOM 3174 O O . LEU A 1 407 ? 8.853 -17.842 14.614 1.00 52.81 407 LEU A O 1
ATOM 3178 N N . SER A 1 408 ? 9.313 -18.893 12.709 1.00 48.50 408 SER A N 1
ATOM 3179 C CA . SER A 1 408 ? 9.849 -20.105 13.360 1.00 48.50 408 SER A CA 1
ATOM 3180 C C . SER A 1 408 ? 11.057 -19.845 14.253 1.00 48.50 408 SER A C 1
ATOM 3182 O O . SER A 1 408 ? 11.389 -20.711 15.052 1.00 48.50 408 SER A O 1
ATOM 3184 N N . ASP A 1 409 ? 11.676 -18.670 14.148 1.00 47.59 409 ASP A N 1
ATOM 3185 C CA . ASP A 1 409 ? 12.750 -18.238 15.045 1.00 47.59 409 ASP A CA 1
ATOM 3186 C C . ASP A 1 409 ? 12.231 -17.400 16.229 1.00 47.59 409 ASP A C 1
ATOM 3188 O O . ASP A 1 409 ? 12.974 -17.120 17.169 1.00 47.59 409 ASP A O 1
ATOM 3192 N N . LEU A 1 410 ? 10.957 -16.986 16.211 1.00 52.34 410 LEU A N 1
ATOM 3193 C CA . LEU A 1 410 ? 10.320 -16.314 17.338 1.00 52.34 410 LEU A CA 1
ATOM 3194 C C . LEU A 1 410 ? 9.825 -17.362 18.337 1.00 52.34 410 LEU A C 1
ATOM 3196 O O . LEU A 1 410 ? 8.650 -17.728 18.379 1.00 52.34 410 LEU A O 1
ATOM 3200 N N . GLU A 1 411 ? 10.744 -17.821 19.177 1.00 55.09 411 GLU A N 1
ATOM 3201 C CA . GLU A 1 411 ? 10.392 -18.551 20.386 1.00 55.09 411 GLU A CA 1
ATOM 3202 C C . GLU A 1 411 ? 9.780 -17.570 21.401 1.00 55.09 411 GLU A C 1
ATOM 3204 O O . GLU A 1 411 ? 10.467 -16.725 21.980 1.00 55.09 411 GLU A O 1
ATOM 3209 N N . LEU A 1 412 ? 8.463 -17.658 21.613 1.00 57.06 412 LEU A N 1
ATOM 3210 C CA . LEU A 1 412 ? 7.802 -16.965 22.719 1.00 57.06 412 LEU A CA 1
ATOM 3211 C C . LEU A 1 412 ? 8.134 -17.700 24.018 1.00 57.06 412 LEU A C 1
ATOM 3213 O O . LEU A 1 412 ? 7.472 -18.665 24.398 1.00 57.06 412 LEU A O 1
ATOM 3217 N N . LEU A 1 413 ? 9.180 -17.235 24.692 1.00 59.41 413 LEU A N 1
ATOM 3218 C CA . LEU A 1 413 ? 9.593 -17.759 25.986 1.00 59.41 413 LEU A CA 1
ATOM 3219 C C . LEU A 1 413 ? 8.506 -17.459 27.034 1.00 59.41 413 LEU A C 1
ATOM 3221 O O . LEU A 1 413 ? 8.234 -16.297 27.338 1.00 59.41 413 LEU A O 1
ATOM 3225 N N . ASP A 1 414 ? 7.895 -18.502 27.610 1.00 60.44 414 ASP A N 1
ATOM 3226 C CA . ASP A 1 414 ? 6.857 -18.402 28.659 1.00 60.44 414 ASP A CA 1
ATOM 3227 C C . ASP A 1 414 ? 7.475 -18.075 30.033 1.00 60.44 414 ASP A C 1
ATOM 3229 O O . ASP A 1 414 ? 7.273 -18.765 31.029 1.00 60.44 414 ASP A O 1
ATOM 3233 N N . TRP A 1 415 ? 8.313 -17.038 30.085 1.00 66.31 415 TRP A N 1
ATOM 3234 C CA . TRP A 1 415 ? 8.888 -16.528 31.333 1.00 66.31 415 TRP A CA 1
ATOM 3235 C C . TRP A 1 415 ? 7.849 -15.775 32.166 1.00 66.31 415 TRP A C 1
ATOM 3237 O O . TRP A 1 415 ? 7.938 -15.730 33.391 1.00 66.31 415 TRP A O 1
ATOM 3247 N N . HIS A 1 416 ? 6.860 -15.194 31.488 1.00 55.19 416 HIS A N 1
ATOM 3248 C CA . HIS A 1 416 ? 5.693 -14.561 32.075 1.00 55.19 416 HIS A CA 1
ATOM 3249 C C . HIS A 1 416 ? 4.491 -14.815 31.154 1.00 55.19 416 HIS A C 1
ATOM 3251 O O . HIS A 1 416 ? 4.578 -14.493 29.965 1.00 55.19 416 HIS A O 1
ATOM 3257 N N . PRO A 1 417 ? 3.350 -15.307 31.668 1.00 66.94 417 PRO A N 1
ATOM 3258 C CA . PRO A 1 417 ? 2.217 -15.727 30.848 1.00 66.94 417 PRO A CA 1
ATOM 3259 C C . PRO A 1 417 ? 1.372 -14.529 30.381 1.00 66.94 417 PRO A C 1
ATOM 3261 O O . PRO A 1 417 ? 0.152 -14.554 30.474 1.00 66.94 417 PRO A O 1
ATOM 3264 N N . LEU A 1 418 ? 2.000 -13.450 29.894 1.00 66.69 418 LEU A N 1
ATOM 3265 C CA . LEU A 1 418 ? 1.345 -12.178 29.555 1.00 66.69 418 LEU A CA 1
ATOM 3266 C C . LEU A 1 418 ? 0.161 -12.366 28.597 1.00 66.69 418 LEU A C 1
ATOM 3268 O O . LEU A 1 418 ? -0.893 -11.770 28.796 1.00 66.69 418 LEU A O 1
ATOM 3272 N N . LEU A 1 419 ? 0.333 -13.199 27.569 1.00 66.94 419 LEU A N 1
ATOM 3273 C CA . LEU A 1 419 ? -0.719 -13.478 26.592 1.00 66.94 419 LEU A CA 1
ATOM 3274 C C . LEU A 1 419 ? -1.886 -14.253 27.224 1.00 66.94 419 LEU A C 1
ATOM 3276 O O . LEU A 1 419 ? -3.034 -13.881 27.006 1.00 66.94 419 LEU A O 1
ATOM 3280 N N . LYS A 1 420 ? -1.596 -15.247 28.077 1.00 71.00 420 LYS A N 1
ATOM 3281 C CA . LYS A 1 420 ? -2.618 -16.013 28.816 1.00 71.00 420 LYS A CA 1
ATOM 3282 C C . LYS A 1 420 ? -3.346 -15.146 29.847 1.00 71.00 420 LYS A C 1
ATOM 3284 O O . LYS A 1 420 ? -4.549 -15.273 30.003 1.00 71.00 420 LYS A O 1
ATOM 3289 N N . LEU A 1 421 ? -2.641 -14.254 30.546 1.00 71.38 421 LEU A N 1
ATOM 3290 C CA . LEU A 1 421 ? -3.250 -13.332 31.511 1.00 71.38 421 LEU A CA 1
ATOM 3291 C C . LEU A 1 421 ? -4.191 -12.347 30.817 1.00 71.38 421 LEU A C 1
ATOM 3293 O O . LEU A 1 421 ? -5.312 -12.167 31.273 1.00 71.38 421 LEU A O 1
ATOM 3297 N N . ARG A 1 422 ? -3.783 -11.783 29.672 1.00 70.12 422 ARG A N 1
ATOM 3298 C CA . ARG A 1 422 ? -4.661 -10.931 28.855 1.00 70.12 422 ARG A CA 1
ATOM 3299 C C . ARG A 1 422 ? -5.866 -11.679 28.297 1.00 70.12 422 ARG A C 1
ATOM 3301 O O . ARG A 1 422 ? -6.929 -11.089 28.157 1.00 70.12 422 ARG A O 1
ATOM 3308 N N . GLU A 1 423 ? -5.702 -12.954 27.957 1.00 73.38 423 GLU A N 1
ATOM 3309 C CA . GLU A 1 423 ? -6.813 -13.820 27.563 1.00 73.38 423 GLU A CA 1
ATOM 3310 C C . GLU A 1 423 ? -7.791 -14.033 28.730 1.00 73.38 423 GLU A C 1
ATOM 3312 O O . GLU A 1 423 ? -8.988 -13.845 28.543 1.00 73.38 423 GLU A O 1
ATOM 3317 N N . ILE A 1 424 ? -7.293 -14.338 29.935 1.00 81.25 424 ILE A N 1
ATOM 3318 C CA . ILE A 1 424 ? -8.115 -14.498 31.148 1.00 81.25 424 ILE A CA 1
ATOM 3319 C C . ILE A 1 424 ? -8.869 -13.203 31.471 1.00 81.25 424 ILE A C 1
ATOM 3321 O O . ILE A 1 424 ? -10.088 -13.238 31.600 1.00 81.25 424 ILE A O 1
ATOM 3325 N N . GLU A 1 425 ? -8.178 -12.061 31.525 1.00 78.88 425 GLU A N 1
ATOM 3326 C CA . GLU A 1 425 ? -8.799 -10.749 31.762 1.00 78.88 425 GLU A CA 1
ATOM 3327 C C . GLU A 1 425 ? -9.871 -10.433 30.706 1.00 78.88 425 GLU A C 1
ATOM 3329 O O . GLU A 1 425 ? -10.944 -9.922 31.027 1.00 78.88 425 GLU A O 1
ATOM 3334 N N . ALA A 1 426 ? -9.613 -10.755 29.435 1.00 73.06 426 ALA A N 1
ATOM 3335 C CA . ALA A 1 426 ? -10.580 -10.547 28.362 1.00 73.06 426 ALA A CA 1
ATOM 3336 C C . ALA A 1 426 ? -11.813 -11.457 28.497 1.00 73.06 426 ALA A C 1
ATOM 3338 O O . ALA A 1 426 ? -12.930 -10.992 28.264 1.00 73.06 426 ALA A O 1
ATOM 3339 N N . ILE A 1 427 ? -11.633 -12.722 28.893 1.00 79.31 427 ILE A N 1
ATOM 3340 C CA . ILE A 1 427 ? -12.736 -13.653 29.172 1.00 79.31 427 ILE A CA 1
ATOM 3341 C C . ILE A 1 427 ? -13.578 -13.133 30.344 1.00 79.31 427 ILE A C 1
ATOM 3343 O O . ILE A 1 427 ? -14.795 -13.021 30.208 1.00 79.31 427 ILE A O 1
ATOM 3347 N N . GLU A 1 428 ? -12.943 -12.746 31.454 1.00 82.06 428 GLU A N 1
ATOM 3348 C CA . GLU A 1 428 ? -13.626 -12.209 32.639 1.00 82.06 428 GLU A CA 1
ATOM 3349 C C . GLU A 1 428 ? -14.425 -10.935 32.313 1.00 82.06 428 GLU A C 1
ATOM 3351 O O . GLU A 1 428 ? -15.579 -10.796 32.723 1.00 82.06 428 GLU A O 1
ATOM 3356 N N . ASN A 1 429 ? -13.857 -10.021 31.521 1.00 73.50 429 ASN A N 1
ATOM 3357 C CA . ASN A 1 429 ? -14.544 -8.799 31.097 1.00 73.50 429 ASN A CA 1
ATOM 3358 C C . ASN A 1 429 ? -15.751 -9.081 30.187 1.00 73.50 429 ASN A C 1
ATOM 3360 O O . ASN A 1 429 ? -16.780 -8.415 30.309 1.00 73.50 429 ASN A O 1
ATOM 3364 N N . ASN A 1 430 ? -15.660 -10.072 29.297 1.00 68.94 430 ASN A N 1
ATOM 3365 C CA . ASN A 1 430 ? -16.775 -10.439 28.423 1.00 68.94 430 ASN A CA 1
ATOM 3366 C C . ASN A 1 430 ? -17.912 -11.121 29.208 1.00 68.94 430 ASN A C 1
ATOM 3368 O O . ASN A 1 430 ? -19.082 -10.818 28.986 1.00 68.94 430 ASN A O 1
ATOM 3372 N N . GLU A 1 431 ? -17.586 -11.978 30.184 1.00 74.69 431 GLU A N 1
ATOM 3373 C CA . GLU A 1 431 ? -18.582 -12.587 31.078 1.00 74.69 431 GLU A CA 1
ATOM 3374 C C . GLU A 1 431 ? -19.306 -11.551 31.951 1.00 74.69 431 GLU A C 1
ATOM 3376 O O . GLU A 1 431 ? -20.501 -11.695 32.217 1.00 74.69 431 GLU A O 1
ATOM 3381 N N . ASN A 1 432 ? -18.607 -10.495 32.377 1.00 68.62 432 ASN A N 1
ATOM 3382 C CA . ASN A 1 432 ? -19.195 -9.412 33.165 1.00 68.62 432 ASN A CA 1
ATOM 3383 C C . ASN A 1 432 ? -20.086 -8.478 32.330 1.00 68.62 432 ASN A C 1
ATOM 3385 O O . ASN A 1 432 ? -21.082 -7.995 32.853 1.00 68.62 432 ASN A O 1
ATOM 3389 N N . ASN A 1 433 ? -19.785 -8.265 31.044 1.00 52.97 433 ASN A N 1
ATOM 3390 C CA . ASN A 1 433 ? -20.608 -7.446 30.140 1.00 52.97 433 ASN A CA 1
ATOM 3391 C C . ASN A 1 433 ? -21.882 -8.156 29.633 1.00 52.97 433 ASN A C 1
ATOM 3393 O O . ASN A 1 433 ? -22.721 -7.523 28.992 1.00 52.97 433 ASN A O 1
ATOM 3397 N N . GLN A 1 434 ? -22.033 -9.461 29.890 1.00 50.06 434 GLN A N 1
ATOM 3398 C CA . GLN A 1 434 ? -23.220 -10.254 29.532 1.00 50.06 434 GLN A CA 1
ATOM 3399 C C . GLN A 1 434 ? -24.186 -10.503 30.711 1.00 50.06 434 GLN A C 1
ATOM 3401 O O . GLN A 1 434 ? -25.237 -11.115 30.504 1.00 50.06 434 GLN A O 1
ATOM 3406 N N . ARG A 1 435 ? -23.848 -10.060 31.931 1.00 44.78 435 ARG A N 1
ATOM 3407 C CA . ARG A 1 435 ? -24.708 -10.110 33.131 1.00 44.78 435 ARG A CA 1
ATOM 3408 C C . ARG A 1 435 ? -25.331 -8.753 33.407 1.00 44.78 435 ARG A C 1
ATOM 3410 O O . ARG A 1 435 ?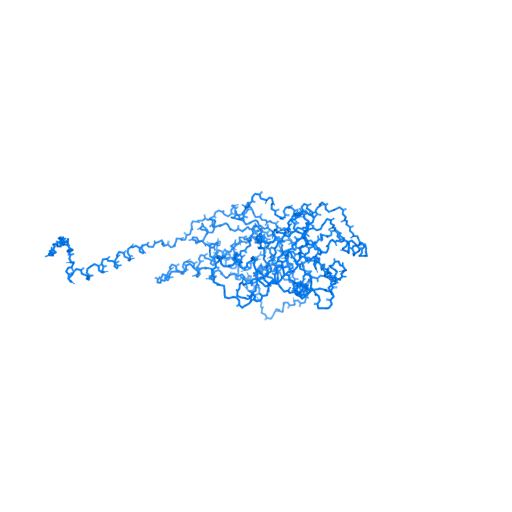 -26.478 -8.756 33.910 1.00 44.78 435 ARG A O 1
#

Radius of gyration: 28.13 Å; chains: 1; bounding box: 57×108×62 Å

Foldseek 3Di:
DDDDDDDDDDDPDDDPVCVVVVVVVVVVVVVVVVVDPQQDQADDDDCVVQVVQWDWDDDPQKIKTKAWDAQVRCCRQQVDRLVVVQKIKMKMKMFHQDQFKKDKDLCLFAVPWDDLLNSLVVVDDPPPVVSSVVSSVSSNVQAFDDIQGHRHIGMHMTTHGDFAQWWFTWIWMDTDQDITIDTDTGGHVVRDDPPDQLVVVLVVLLVQQPAEAADPVVVLVVVQPFAQAFAFLVRPFGAFGQQAKEWAAPRQVSSLVNSLQWGFDDDPVQQRTHDPSGGFSTKTFHQDPPRFTAKMKGWDFDSYHYPSITMIGIQIWGFPCRVVDDDDDPVVVNVCVLVGQIDQESVVRQVVVVVSSVVSQFFDDKDKHAHNDFDDVPDWDAHPSRHTHGDPRIHIYTYTDDDDPTPVVPDPPVPDVVVVVVNVVVVVVVVVVVD